Protein AF-A0A9X8DPA2-F1 (afdb_monomer_lite)

Sequence (455 aa):
SPHRSITRNRVPGTKKSKKRITLALTTNATGTDMIDPLFIGTAAKPRCFSGATGADLGFDYQSSKKAWMNGVIFNKYLTALDEKMVEQDRKILMLVDNAPPHQLLDGTSLANINLHMLPPNTTAYLQPQDAGIIASFKAKVKQRQLQNALEQINSVMNGRQDRLYETPAVQDHKARAVPEAADAAGKVLPPQPTSLIAYVLINYRWVFVCFFLLPLSFVYDILYYLRNRVIFYANSAPNKHAERVRAVQEQVGIPSCLPLLRTDFVAVQLTCHALSLQVLKWNKDGRKTPMCTARPGWQNISYRRGLYKKTLSNIKINMMDVLKVDTTAKSVWVEPLVTMGQLSATLSPLGWCLAIVPELDDLTVGTFVYIHHIPVSSLCSSLGGLVMGTGIETSSHRYGLFQHICTSYELVLADGSTVICSKDVHADLFYSIPWSYGTLGFLTAVEIQIVPTKP

Structure (mmCIF, N/CA/C/O backbone):
data_AF-A0A9X8DPA2-F1
#
_entry.id   AF-A0A9X8DPA2-F1
#
loop_
_atom_site.group_PDB
_atom_site.id
_atom_site.type_symbol
_atom_site.label_atom_id
_atom_site.label_alt_id
_a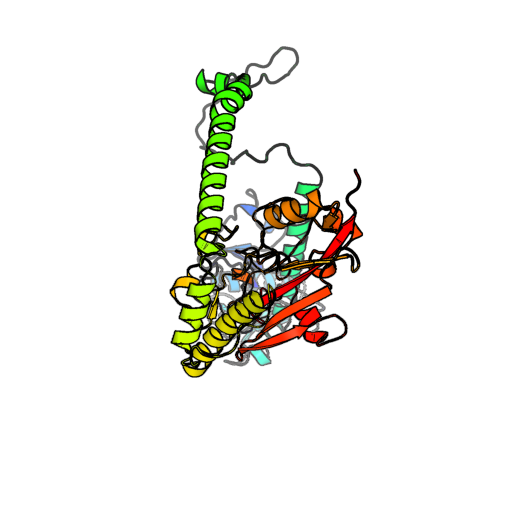tom_site.label_comp_id
_atom_site.label_asym_id
_atom_site.label_entity_id
_atom_site.label_seq_id
_atom_site.pdbx_PDB_ins_code
_atom_site.Cartn_x
_atom_site.Cartn_y
_atom_site.Cartn_z
_atom_site.occupancy
_atom_site.B_iso_or_equiv
_atom_site.auth_seq_id
_atom_site.auth_comp_id
_atom_site.auth_asym_id
_atom_site.auth_atom_id
_atom_site.pdbx_PDB_model_num
ATOM 1 N N . SER A 1 1 ? 7.702 -0.336 -15.552 1.00 32.22 1 SER A N 1
ATOM 2 C CA . SER A 1 1 ? 6.984 -0.022 -14.298 1.00 32.22 1 SER A CA 1
ATOM 3 C C . SER A 1 1 ? 5.512 0.218 -14.594 1.00 32.22 1 SER A C 1
ATOM 5 O O . SER A 1 1 ? 5.235 1.008 -15.500 1.00 32.22 1 SER A O 1
ATOM 7 N N . PRO A 1 2 ? 4.558 -0.455 -13.924 1.00 31.45 2 PRO A N 1
ATOM 8 C CA . PRO A 1 2 ? 3.141 -0.197 -14.152 1.00 31.45 2 PRO A CA 1
ATOM 9 C C . PRO A 1 2 ? 2.796 1.211 -13.647 1.00 31.45 2 PRO A C 1
ATOM 11 O O . PRO A 1 2 ? 3.227 1.597 -12.569 1.00 31.45 2 PRO A O 1
ATOM 14 N N . HIS A 1 3 ? 2.045 1.981 -14.437 1.00 37.31 3 HIS A N 1
ATOM 15 C CA . HIS A 1 3 ? 1.517 3.299 -14.037 1.00 37.31 3 HIS A CA 1
ATOM 16 C C . HIS A 1 3 ? 0.010 3.272 -13.740 1.00 37.31 3 HIS A C 1
ATOM 18 O O . HIS A 1 3 ? -0.566 4.297 -13.394 1.00 37.31 3 HIS A O 1
ATOM 24 N N . ARG A 1 4 ? -0.632 2.117 -13.938 1.00 32.53 4 ARG A N 1
ATOM 25 C CA . ARG A 1 4 ? -2.037 1.905 -13.608 1.00 32.53 4 ARG A CA 1
ATOM 26 C C . ARG A 1 4 ? -2.089 1.040 -12.361 1.00 32.53 4 ARG A C 1
ATOM 28 O O . ARG A 1 4 ? -1.692 -0.123 -12.419 1.00 32.53 4 ARG A O 1
ATOM 35 N N . SER A 1 5 ? -2.535 1.639 -11.262 1.00 39.12 5 SER A N 1
ATOM 36 C CA . SER A 1 5 ? -3.363 0.911 -10.303 1.00 39.12 5 SER A CA 1
ATOM 37 C C . SER A 1 5 ? -4.766 0.743 -10.911 1.00 39.12 5 SER A C 1
ATOM 39 O O . SER A 1 5 ? -5.014 1.181 -12.034 1.00 39.12 5 SER A O 1
ATOM 41 N N . ILE A 1 6 ? -5.694 0.151 -10.166 1.00 37.75 6 ILE A N 1
ATOM 42 C CA . ILE A 1 6 ? -7.108 -0.058 -10.533 1.00 37.75 6 ILE A CA 1
ATOM 43 C C . ILE A 1 6 ? -7.884 1.257 -10.837 1.00 37.75 6 ILE A C 1
ATOM 45 O O . ILE A 1 6 ? -9.048 1.226 -11.215 1.00 37.75 6 ILE A O 1
ATOM 49 N N . THR A 1 7 ? -7.262 2.439 -10.751 1.00 39.50 7 THR A N 1
ATOM 50 C CA . THR A 1 7 ? -7.943 3.734 -10.942 1.00 39.50 7 THR A CA 1
ATOM 51 C C . THR A 1 7 ? -7.814 4.311 -12.362 1.00 39.50 7 THR A C 1
ATOM 53 O O . THR A 1 7 ? -6.789 4.165 -13.031 1.00 39.50 7 THR A O 1
ATOM 56 N N . ARG A 1 8 ? -8.873 5.002 -12.824 1.00 40.03 8 ARG A N 1
ATOM 57 C CA . ARG A 1 8 ? -9.000 5.594 -14.175 1.00 40.03 8 ARG A CA 1
ATOM 58 C C . ARG A 1 8 ? -8.154 6.866 -14.405 1.00 40.03 8 ARG A C 1
ATOM 60 O O . ARG A 1 8 ? -7.980 7.254 -15.557 1.00 40.03 8 ARG A O 1
ATOM 67 N N . ASN A 1 9 ? -7.573 7.471 -13.359 1.00 41.78 9 ASN A N 1
ATOM 68 C CA . ASN A 1 9 ? -6.868 8.764 -13.428 1.00 41.78 9 ASN A CA 1
ATOM 69 C C . ASN A 1 9 ? -5.355 8.666 -13.146 1.00 41.78 9 ASN A C 1
ATOM 71 O O . ASN A 1 9 ? -4.882 7.788 -12.428 1.00 41.78 9 ASN A O 1
ATOM 75 N N . ARG A 1 10 ? -4.578 9.596 -13.721 1.00 41.72 10 ARG A N 1
ATOM 76 C CA . ARG A 1 10 ? -3.102 9.609 -13.700 1.00 41.72 10 ARG A CA 1
ATOM 77 C C . ARG A 1 10 ? -2.562 10.370 -12.477 1.00 41.72 10 ARG A C 1
ATOM 79 O O . ARG A 1 10 ? -3.019 11.469 -12.194 1.00 41.72 10 ARG A O 1
ATOM 86 N N . VAL A 1 11 ? -1.555 9.821 -11.788 1.00 46.19 11 VAL A N 1
ATOM 87 C CA . VAL A 1 11 ? -0.912 10.458 -10.617 1.00 46.19 11 VAL A CA 1
ATOM 88 C C . VAL A 1 11 ? -0.055 11.666 -11.045 1.00 46.19 11 VAL A C 1
ATOM 90 O O . VAL A 1 11 ? 0.838 11.486 -11.882 1.00 46.19 11 VAL A O 1
ATOM 93 N N . PRO A 1 12 ? -0.256 12.875 -10.484 1.00 44.00 12 PRO A N 1
ATOM 94 C CA . PRO A 1 12 ? 0.579 14.042 -10.783 1.00 44.00 12 PRO A CA 1
ATOM 95 C C . PRO A 1 12 ? 2.037 13.856 -10.325 1.00 44.00 12 PRO A C 1
ATOM 97 O O . PRO A 1 12 ? 2.310 13.200 -9.324 1.00 44.00 12 PRO A O 1
ATOM 100 N N . GLY A 1 13 ? 2.998 14.438 -11.051 1.00 50.62 13 GLY A N 1
ATOM 101 C CA . GLY A 1 13 ? 4.404 14.537 -10.619 1.00 50.62 13 GLY A CA 1
ATOM 102 C C . GLY A 1 13 ? 5.317 13.333 -10.906 1.00 50.62 13 GLY A C 1
ATOM 103 O O . GLY A 1 13 ? 6.535 13.469 -10.825 1.00 50.62 13 GLY A O 1
ATOM 104 N N . THR A 1 14 ? 4.793 12.179 -11.330 1.00 46.41 14 THR A N 1
ATOM 105 C CA . THR A 1 14 ? 5.632 11.047 -11.774 1.00 46.41 14 THR A CA 1
ATOM 106 C C . THR A 1 14 ? 5.837 11.075 -13.292 1.00 46.41 14 THR A C 1
ATOM 108 O O . THR A 1 14 ? 4.933 10.798 -14.083 1.00 46.41 14 THR A O 1
ATOM 111 N N . LYS A 1 15 ? 7.053 11.409 -13.749 1.00 47.12 15 LYS A N 1
ATOM 112 C CA . LYS A 1 15 ? 7.403 11.312 -15.176 1.00 47.12 15 LYS A CA 1
ATOM 113 C C . LYS A 1 15 ? 7.586 9.840 -15.548 1.00 47.12 15 LYS A C 1
ATOM 115 O O . LYS A 1 15 ? 8.473 9.164 -15.035 1.00 47.12 15 LYS A O 1
ATOM 120 N N . LYS A 1 16 ? 6.748 9.342 -16.466 1.00 50.16 16 LYS A N 1
ATOM 121 C CA . LYS A 1 16 ? 6.899 8.003 -17.058 1.00 50.16 16 LYS A CA 1
ATOM 122 C C . LYS A 1 16 ? 8.327 7.873 -17.591 1.00 50.16 16 LYS A C 1
ATOM 124 O O . LYS A 1 16 ? 8.786 8.766 -18.306 1.00 50.16 16 LYS A O 1
ATOM 129 N N . SER A 1 17 ? 9.006 6.768 -17.273 1.00 57.16 17 SER A N 1
ATOM 130 C CA . SER A 1 17 ? 10.257 6.429 -17.953 1.00 57.16 17 SER A CA 1
ATOM 131 C C . SER A 1 17 ? 9.999 6.481 -19.458 1.00 57.16 17 SER A C 1
ATOM 133 O O . SER A 1 17 ? 9.129 5.774 -19.968 1.00 57.16 17 SER A O 1
ATOM 135 N N . LYS A 1 18 ? 10.700 7.380 -20.152 1.00 61.41 18 LYS A N 1
ATOM 136 C CA . LYS A 1 18 ? 10.578 7.557 -21.605 1.00 61.41 18 LYS A CA 1
ATOM 137 C C . LYS A 1 18 ? 11.297 6.450 -22.381 1.00 61.41 18 LYS A C 1
ATOM 139 O O . LYS A 1 18 ? 11.211 6.426 -23.605 1.00 61.41 18 LYS A O 1
ATOM 144 N N . LYS A 1 19 ? 11.991 5.543 -21.680 1.00 71.88 19 LYS A N 1
ATOM 145 C CA . LYS A 1 19 ? 12.593 4.354 -22.280 1.00 71.88 19 LYS A CA 1
ATOM 146 C C . LYS A 1 19 ? 11.469 3.477 -22.822 1.00 71.88 19 LYS A C 1
ATOM 148 O O . LYS A 1 19 ? 10.591 3.050 -22.074 1.00 71.88 19 LYS A O 1
ATOM 153 N N . ARG A 1 20 ? 11.489 3.257 -24.129 1.00 80.62 20 ARG A N 1
ATOM 154 C CA . ARG A 1 20 ? 10.515 2.453 -24.862 1.00 80.62 20 ARG A CA 1
ATOM 155 C C . ARG A 1 20 ? 11.250 1.600 -25.881 1.00 80.62 20 ARG A C 1
ATOM 157 O O . ARG A 1 20 ? 12.324 1.983 -26.340 1.00 80.62 20 ARG A O 1
ATOM 164 N N . ILE A 1 21 ? 10.634 0.480 -26.213 1.00 87.69 21 ILE A N 1
ATOM 165 C CA . ILE A 1 21 ? 10.964 -0.341 -27.370 1.00 87.69 21 ILE A CA 1
ATOM 166 C C . ILE A 1 21 ? 9.690 -0.340 -28.211 1.00 87.69 21 ILE A C 1
ATOM 168 O O . ILE A 1 21 ? 8.598 -0.504 -27.659 1.00 87.69 21 ILE A O 1
ATOM 172 N N . THR A 1 22 ? 9.824 -0.065 -29.501 1.00 90.12 22 THR A N 1
ATOM 173 C CA . THR A 1 22 ? 8.715 -0.141 -30.457 1.00 90.12 22 THR A CA 1
ATOM 174 C C . THR A 1 22 ? 8.780 -1.494 -31.145 1.00 90.12 22 THR A C 1
ATOM 176 O O . THR A 1 22 ? 9.872 -1.969 -31.436 1.00 90.12 22 THR A O 1
ATOM 179 N N . LEU A 1 23 ? 7.628 -2.125 -31.350 1.00 90.62 23 LEU A N 1
ATOM 180 C CA . LEU A 1 23 ? 7.509 -3.364 -32.108 1.00 90.62 23 LEU A CA 1
ATOM 181 C C . LEU A 1 23 ? 6.628 -3.086 -33.322 1.00 90.62 23 LEU A C 1
ATOM 183 O O . LEU A 1 23 ? 5.588 -2.446 -33.156 1.00 90.62 23 LEU A O 1
ATOM 187 N N . ALA A 1 24 ? 7.029 -3.569 -34.493 1.00 90.31 24 ALA A N 1
ATOM 188 C CA . ALA A 1 24 ? 6.139 -3.681 -35.642 1.00 90.31 24 ALA A CA 1
ATOM 189 C C . ALA A 1 24 ? 5.622 -5.121 -35.714 1.00 90.31 24 ALA A C 1
ATOM 191 O O . ALA A 1 24 ? 6.411 -6.063 -35.656 1.00 90.31 24 ALA A O 1
ATOM 192 N N . LEU A 1 25 ? 4.299 -5.270 -35.773 1.00 90.38 25 LEU A N 1
ATOM 193 C CA . LEU A 1 25 ? 3.606 -6.551 -35.856 1.00 90.38 25 LEU A CA 1
ATOM 194 C C . LEU A 1 25 ? 2.857 -6.591 -37.183 1.00 90.38 25 LEU A C 1
ATOM 196 O O . LEU A 1 25 ? 2.095 -5.668 -37.471 1.00 90.38 25 LEU A O 1
ATOM 200 N N . THR A 1 26 ? 3.040 -7.665 -37.945 1.00 90.50 26 THR A N 1
ATOM 201 C CA . THR A 1 26 ? 2.379 -7.841 -39.240 1.00 90.50 26 THR A CA 1
ATOM 202 C C . THR A 1 26 ? 1.757 -9.226 -39.287 1.00 90.50 26 THR A C 1
ATOM 204 O O . THR A 1 26 ? 2.429 -10.230 -39.063 1.00 90.50 26 THR A O 1
ATOM 207 N N . THR A 1 27 ? 0.454 -9.275 -39.546 1.00 90.69 27 THR A N 1
ATOM 208 C CA . THR A 1 27 ? -0.325 -10.516 -39.589 1.00 90.69 27 THR A CA 1
ATOM 209 C C . THR A 1 27 ? -1.322 -10.447 -40.733 1.00 90.69 27 THR A C 1
ATOM 211 O O . THR A 1 27 ? -1.790 -9.361 -41.082 1.00 90.69 27 THR A O 1
ATOM 214 N N . ASN A 1 28 ? -1.691 -11.596 -41.292 1.00 90.38 28 ASN A N 1
ATOM 215 C CA . ASN A 1 28 ? -2.778 -11.657 -42.262 1.00 90.38 28 ASN A CA 1
ATOM 216 C C . ASN A 1 28 ? -4.156 -11.472 -41.590 1.00 90.38 28 ASN A C 1
ATOM 218 O O . ASN A 1 28 ? -4.286 -11.508 -40.364 1.00 90.38 28 ASN A O 1
ATOM 222 N N . ALA A 1 29 ? -5.199 -11.274 -42.401 1.00 85.50 29 ALA A N 1
ATOM 223 C CA . ALA A 1 29 ? -6.554 -10.998 -41.914 1.00 85.50 29 ALA A CA 1
ATOM 224 C C . ALA A 1 29 ? -7.160 -12.147 -41.086 1.00 85.50 29 ALA A C 1
ATOM 226 O O . ALA A 1 29 ? -7.949 -11.902 -40.178 1.00 85.50 29 ALA A O 1
ATOM 227 N N . THR A 1 30 ? -6.781 -13.394 -41.377 1.00 84.44 30 THR A N 1
ATOM 228 C CA . THR A 1 30 ? -7.263 -14.587 -40.663 1.00 84.44 30 THR A CA 1
ATOM 229 C C . THR A 1 30 ? -6.431 -14.924 -39.420 1.00 84.44 30 THR A C 1
ATOM 231 O O . THR A 1 30 ? -6.832 -15.784 -38.642 1.00 84.44 30 THR A O 1
ATOM 234 N N . GLY A 1 31 ? -5.278 -14.273 -39.219 1.00 82.88 31 GLY A N 1
ATOM 235 C CA . GLY A 1 31 ? -4.337 -14.554 -38.130 1.00 82.88 31 GLY A CA 1
ATOM 236 C C . GLY A 1 31 ? -3.546 -15.863 -38.272 1.00 82.88 31 GLY A C 1
ATOM 237 O O . GLY A 1 31 ? -2.849 -16.245 -37.336 1.00 82.88 31 GLY A O 1
ATOM 238 N N . THR A 1 32 ? -3.652 -16.559 -39.409 1.00 86.25 32 THR A N 1
ATOM 239 C CA . THR A 1 32 ? -2.957 -17.832 -39.671 1.00 86.25 32 THR A CA 1
ATOM 240 C C . THR A 1 32 ? -1.502 -17.649 -40.084 1.00 86.25 32 THR A C 1
ATOM 242 O O . THR A 1 32 ? -0.702 -18.556 -39.889 1.00 86.25 32 THR A O 1
ATOM 245 N N . ASP A 1 33 ? -1.168 -16.496 -40.662 1.00 87.50 33 ASP A N 1
ATOM 246 C CA . ASP A 1 33 ? 0.182 -16.147 -41.095 1.00 87.50 33 ASP A CA 1
ATOM 247 C C . ASP A 1 33 ? 0.631 -14.891 -40.340 1.00 87.50 33 ASP A C 1
ATOM 249 O O . ASP A 1 33 ? -0.039 -13.849 -40.363 1.00 87.50 33 ASP A O 1
ATOM 253 N N . MET A 1 34 ? 1.738 -15.020 -39.616 1.00 89.50 34 MET A N 1
ATOM 254 C CA . MET A 1 34 ? 2.299 -13.988 -38.753 1.00 89.50 34 MET A CA 1
ATOM 255 C C . MET A 1 34 ? 3.773 -13.828 -39.093 1.00 89.50 34 MET A C 1
ATOM 257 O O . MET A 1 34 ? 4.542 -14.780 -39.007 1.00 89.50 34 MET A O 1
ATOM 261 N N . ILE A 1 35 ? 4.161 -12.608 -39.443 1.00 89.31 35 ILE A N 1
ATOM 262 C CA . ILE A 1 35 ? 5.554 -12.273 -39.724 1.00 89.31 35 ILE A CA 1
ATOM 263 C C . ILE A 1 35 ? 6.252 -11.955 -38.403 1.00 89.31 35 ILE A C 1
ATOM 265 O O . ILE A 1 35 ? 5.665 -11.320 -37.517 1.00 89.31 35 ILE A O 1
ATOM 269 N N . ASP A 1 36 ? 7.514 -12.370 -38.288 1.00 88.88 36 ASP A N 1
ATOM 270 C CA . ASP A 1 36 ? 8.320 -12.118 -37.099 1.00 88.88 36 ASP A CA 1
ATOM 271 C C . ASP A 1 36 ? 8.358 -10.620 -36.738 1.00 88.88 36 ASP A C 1
ATOM 273 O O . ASP A 1 36 ? 8.525 -9.761 -37.615 1.00 88.88 36 ASP A O 1
ATOM 277 N N . PRO A 1 37 ? 8.192 -10.269 -35.448 1.00 90.19 37 PRO A N 1
ATOM 278 C CA . PRO A 1 37 ? 8.179 -8.879 -35.026 1.00 90.19 37 PRO A CA 1
ATOM 279 C C . PRO A 1 37 ? 9.517 -8.176 -35.251 1.00 90.19 37 PRO A C 1
ATOM 281 O O . PRO A 1 37 ? 10.563 -8.643 -34.800 1.00 90.19 37 PRO A O 1
ATOM 284 N N . LEU A 1 38 ? 9.463 -6.966 -35.806 1.00 92.38 38 LEU A 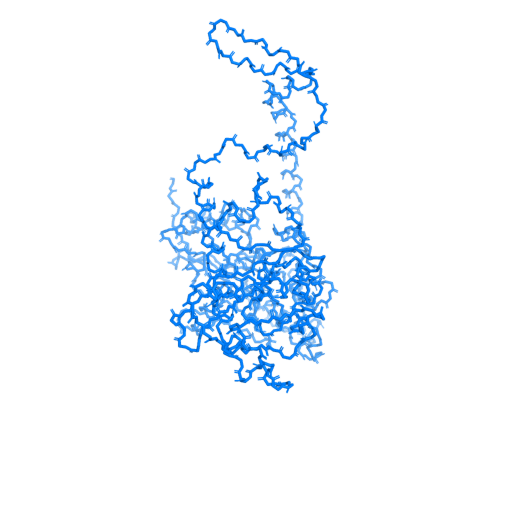N 1
ATOM 285 C CA . LEU A 1 38 ? 10.615 -6.069 -35.840 1.00 92.38 38 LEU A CA 1
ATOM 286 C C . LEU A 1 38 ? 10.699 -5.271 -34.536 1.00 92.38 38 LEU A C 1
ATOM 288 O O . LEU A 1 38 ? 9.778 -4.527 -34.187 1.00 92.38 38 LEU A O 1
ATOM 292 N N . PHE A 1 39 ? 11.838 -5.346 -33.851 1.00 92.69 39 PHE A N 1
ATOM 293 C CA . 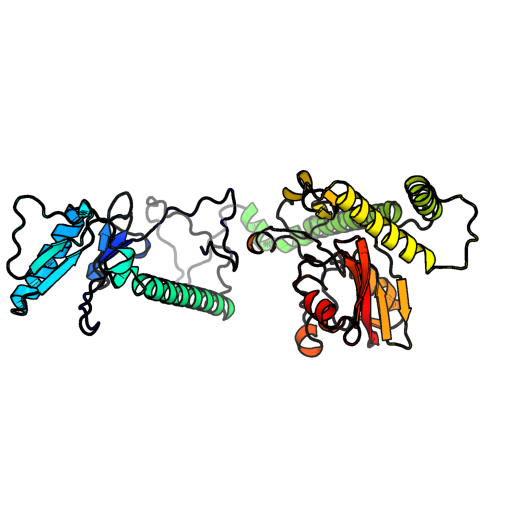PHE A 1 39 ? 12.112 -4.596 -32.628 1.00 92.69 39 PHE A CA 1
ATOM 294 C C . PHE A 1 39 ? 12.903 -3.318 -32.917 1.00 92.69 39 PHE A C 1
ATOM 296 O O . PHE A 1 39 ? 13.915 -3.334 -33.610 1.00 92.69 39 PHE A O 1
ATOM 303 N N . ILE A 1 40 ? 12.489 -2.194 -32.327 1.00 93.31 40 ILE A N 1
ATOM 304 C CA . ILE A 1 40 ? 13.170 -0.903 -32.467 1.00 93.31 40 ILE A CA 1
ATOM 305 C C . ILE A 1 40 ? 13.494 -0.329 -31.093 1.00 93.31 40 ILE A C 1
ATOM 307 O O . ILE A 1 40 ? 12.602 0.063 -30.332 1.00 93.31 40 ILE A O 1
ATOM 311 N N . GLY A 1 41 ? 14.784 -0.233 -30.784 1.00 92.12 41 GLY A N 1
ATOM 312 C CA . GLY A 1 41 ? 15.278 0.362 -29.545 1.00 92.12 41 GLY A CA 1
ATOM 313 C C . GLY A 1 41 ? 16.046 1.667 -29.751 1.00 92.12 41 GLY A C 1
ATOM 314 O O . GLY A 1 41 ? 16.153 2.206 -30.851 1.00 92.12 41 GLY A O 1
ATOM 315 N N . THR A 1 42 ? 16.564 2.218 -28.652 1.00 89.69 42 THR A N 1
ATOM 316 C CA . THR A 1 42 ? 17.344 3.469 -28.678 1.00 89.69 42 THR A CA 1
ATOM 317 C C . THR A 1 42 ? 18.820 3.238 -28.988 1.00 89.69 42 THR A C 1
ATOM 319 O O . THR A 1 42 ? 19.452 4.070 -29.629 1.00 89.69 42 THR A O 1
ATOM 322 N N . ALA A 1 43 ? 19.380 2.126 -28.510 1.00 87.12 43 ALA A N 1
ATOM 323 C CA . ALA A 1 43 ? 20.794 1.805 -28.662 1.00 87.12 43 ALA A CA 1
ATOM 324 C C . ALA A 1 43 ? 21.007 0.915 -29.888 1.00 87.12 43 ALA A C 1
ATOM 326 O O . ALA A 1 43 ? 20.286 -0.065 -30.045 1.00 87.12 43 ALA A O 1
ATOM 327 N N . ALA A 1 44 ? 22.015 1.207 -30.710 1.00 85.19 44 ALA A N 1
ATOM 328 C CA . ALA A 1 44 ? 22.392 0.334 -31.826 1.00 85.19 44 ALA A CA 1
ATOM 329 C C . ALA A 1 44 ? 22.875 -1.043 -31.344 1.00 85.19 44 ALA A C 1
ATOM 331 O O . ALA A 1 44 ? 22.510 -2.057 -31.924 1.00 85.19 44 ALA A O 1
ATOM 332 N N . LYS A 1 45 ? 23.628 -1.076 -30.236 1.00 86.00 45 LYS A N 1
ATOM 333 C CA . LYS A 1 45 ? 24.078 -2.301 -29.561 1.00 86.00 45 LYS A CA 1
ATOM 334 C C . LYS A 1 45 ? 23.625 -2.280 -28.096 1.00 86.00 45 LYS A C 1
ATOM 336 O O . LYS A 1 45 ? 24.275 -1.645 -27.262 1.00 86.00 45 LYS A O 1
ATOM 341 N N . PRO A 1 46 ? 22.464 -2.871 -27.764 1.00 86.25 46 PRO A N 1
ATOM 342 C CA . PRO A 1 46 ? 21.980 -2.945 -26.390 1.00 86.25 46 PRO A CA 1
ATOM 343 C C . PRO A 1 46 ? 22.921 -3.758 -25.497 1.00 86.25 46 PRO A C 1
ATOM 345 O O . PRO A 1 46 ? 23.342 -4.850 -25.858 1.00 86.25 46 PRO A O 1
ATOM 348 N N . ARG A 1 47 ? 23.186 -3.274 -24.277 1.00 83.88 47 ARG A N 1
ATOM 349 C CA . ARG A 1 47 ? 24.017 -4.004 -23.295 1.00 83.88 47 ARG A CA 1
ATOM 350 C C . ARG A 1 47 ? 23.475 -5.396 -22.962 1.00 83.88 47 ARG A C 1
ATOM 352 O O . ARG A 1 47 ? 24.250 -6.285 -22.648 1.00 83.88 47 ARG A O 1
ATOM 359 N N . CYS A 1 48 ? 22.158 -5.586 -23.042 1.00 79.31 48 CYS A N 1
ATOM 360 C CA . CYS A 1 48 ? 21.518 -6.873 -22.779 1.00 79.31 48 CYS A CA 1
ATOM 361 C C . CYS A 1 48 ? 21.778 -7.932 -23.859 1.00 79.31 48 CYS A C 1
ATOM 363 O O . CYS A 1 48 ? 21.358 -9.063 -23.667 1.00 79.31 48 CYS A O 1
ATOM 365 N N . PHE A 1 49 ? 22.427 -7.585 -24.975 1.00 85.25 49 PHE A N 1
ATOM 366 C CA . PHE A 1 49 ? 22.811 -8.562 -25.999 1.00 85.25 49 PHE A CA 1
ATOM 367 C C . PHE A 1 49 ? 24.213 -9.132 -25.757 1.00 85.25 49 PHE A C 1
ATOM 369 O O . PHE A 1 49 ? 24.674 -9.954 -26.535 1.00 85.25 49 PHE A O 1
ATOM 376 N N . SER A 1 50 ? 24.917 -8.690 -24.705 1.00 84.94 50 SER A N 1
ATOM 377 C CA . SER A 1 50 ? 26.247 -9.202 -24.337 1.00 84.94 50 SER A CA 1
ATOM 378 C C . SER A 1 50 ? 27.261 -9.201 -25.495 1.00 84.94 50 SER A C 1
ATOM 380 O O . SER A 1 50 ? 28.134 -10.056 -25.561 1.00 84.94 50 SER A O 1
ATOM 382 N N . GLY A 1 51 ? 27.145 -8.236 -26.415 1.00 82.75 51 GLY A N 1
ATOM 383 C CA . GLY A 1 51 ? 28.014 -8.106 -27.590 1.00 82.75 51 GLY A CA 1
ATOM 384 C C . GLY A 1 51 ? 27.470 -8.718 -28.888 1.00 82.75 51 GLY A C 1
ATOM 385 O O . GLY A 1 51 ? 27.973 -8.355 -29.948 1.00 82.75 51 GLY A O 1
ATOM 386 N N . ALA A 1 52 ? 26.424 -9.549 -28.827 1.00 86.31 52 ALA A N 1
ATOM 387 C CA . ALA A 1 52 ? 25.760 -10.134 -29.995 1.00 86.31 52 ALA A CA 1
ATOM 388 C C . ALA A 1 52 ? 24.845 -9.129 -30.725 1.00 86.31 52 ALA A C 1
ATOM 390 O O . ALA A 1 52 ? 24.408 -8.118 -30.157 1.00 86.31 52 ALA A O 1
ATOM 391 N N . THR A 1 53 ? 24.542 -9.396 -31.995 1.00 86.88 53 THR A N 1
ATOM 392 C CA . THR A 1 53 ? 23.522 -8.670 -32.764 1.00 86.88 53 THR A CA 1
ATOM 393 C C . THR A 1 53 ? 22.139 -9.303 -32.581 1.00 86.88 53 THR A C 1
ATOM 395 O O . THR A 1 53 ? 22.014 -10.421 -32.092 1.00 86.88 53 THR A O 1
ATOM 398 N N . GLY A 1 54 ? 21.072 -8.584 -32.953 1.00 84.81 54 GLY A N 1
ATOM 399 C CA . GLY A 1 54 ? 19.716 -9.153 -32.912 1.00 84.81 54 GLY A CA 1
ATOM 400 C C . GLY A 1 54 ? 19.584 -10.396 -33.798 1.00 84.81 54 GLY A C 1
ATOM 401 O O . GLY A 1 54 ? 18.994 -11.383 -33.371 1.00 84.81 54 GLY A O 1
ATOM 402 N N . ALA A 1 55 ? 20.217 -10.377 -34.976 1.00 85.62 55 ALA A N 1
ATOM 403 C CA . ALA A 1 55 ? 20.229 -11.507 -35.901 1.00 85.62 55 ALA A CA 1
ATOM 404 C C . ALA A 1 55 ? 20.897 -12.748 -35.284 1.00 85.62 55 ALA A C 1
ATOM 406 O O . ALA A 1 55 ? 20.346 -13.839 -35.390 1.00 85.62 55 ALA A O 1
ATOM 407 N N . ASP A 1 56 ? 22.006 -12.576 -34.553 1.00 87.62 56 ASP A N 1
ATOM 408 C CA . ASP A 1 56 ? 22.678 -13.679 -33.839 1.00 87.62 56 ASP A CA 1
ATOM 409 C C . ASP A 1 56 ? 21.789 -14.293 -32.746 1.00 87.62 56 ASP A C 1
ATOM 411 O O . ASP A 1 56 ? 21.913 -15.467 -32.407 1.00 87.62 56 ASP A O 1
ATOM 415 N N . LEU A 1 57 ? 20.882 -13.490 -32.184 1.00 86.75 57 LEU A N 1
ATOM 416 C CA . LEU A 1 57 ? 19.896 -13.914 -31.191 1.00 86.75 57 LEU A CA 1
ATOM 417 C C . LEU A 1 57 ? 18.577 -14.393 -31.825 1.00 86.75 57 LEU A C 1
ATOM 419 O O . LEU A 1 57 ? 17.644 -14.733 -31.095 1.00 86.75 57 LEU A O 1
ATOM 423 N N . GLY A 1 58 ? 18.490 -14.414 -33.158 1.00 87.69 58 GLY A N 1
ATOM 424 C CA . GLY A 1 58 ? 17.339 -14.904 -33.912 1.00 87.69 58 GLY A CA 1
ATOM 425 C C . GLY A 1 58 ? 16.159 -13.934 -34.010 1.00 87.69 58 GLY A C 1
ATOM 426 O O . GLY A 1 58 ? 15.031 -14.389 -34.169 1.00 87.69 58 GLY A O 1
ATOM 427 N N . PHE A 1 59 ? 16.366 -12.616 -33.887 1.00 87.88 59 PHE A N 1
ATOM 428 C CA . PHE A 1 59 ? 15.286 -11.636 -34.067 1.00 87.88 59 PHE A CA 1
ATOM 429 C C . PHE A 1 59 ? 15.721 -10.339 -34.758 1.00 87.88 59 PHE A C 1
ATOM 431 O O . PHE A 1 59 ? 16.833 -9.833 -34.586 1.00 87.88 59 PHE A O 1
ATOM 438 N N . ASP A 1 60 ? 14.788 -9.722 -35.480 1.00 89.81 60 ASP A N 1
ATOM 439 C CA . ASP A 1 60 ? 15.052 -8.482 -36.202 1.00 89.81 60 ASP A CA 1
ATOM 440 C C . ASP A 1 60 ? 15.087 -7.275 -35.260 1.00 89.81 60 ASP A C 1
ATOM 442 O O . ASP A 1 60 ? 14.101 -6.922 -34.607 1.00 89.81 60 ASP A O 1
ATOM 446 N N . TYR A 1 61 ? 16.238 -6.600 -35.204 1.00 92.88 61 TYR A N 1
ATOM 447 C CA . TYR A 1 61 ? 16.446 -5.424 -34.362 1.00 92.88 61 TYR A CA 1
ATOM 448 C C . TYR A 1 61 ? 16.995 -4.233 -35.152 1.00 92.88 61 TYR A C 1
ATOM 450 O O . TYR A 1 61 ? 18.013 -4.323 -35.837 1.00 92.88 61 TYR A O 1
ATOM 458 N N . GLN A 1 62 ? 16.352 -3.078 -34.993 1.00 92.44 62 GLN A N 1
ATOM 459 C CA . GLN A 1 62 ? 16.795 -1.785 -35.510 1.00 92.44 62 GLN A CA 1
ATOM 460 C C . GLN A 1 62 ? 16.901 -0.759 -34.377 1.00 92.44 62 GLN A C 1
ATOM 462 O O . GLN A 1 62 ? 16.363 -0.929 -33.280 1.00 92.44 62 GLN A O 1
ATOM 467 N N . SER A 1 63 ? 17.595 0.352 -34.630 1.00 91.50 63 SER A N 1
ATOM 468 C CA . SER A 1 63 ? 17.744 1.412 -33.629 1.00 91.50 63 SER A CA 1
ATOM 469 C C . SER A 1 63 ? 17.437 2.797 -34.179 1.00 91.50 63 SER A C 1
ATOM 471 O O . SER A 1 63 ? 17.745 3.121 -35.323 1.00 91.50 63 SER A O 1
ATOM 473 N N . SER A 1 64 ? 16.828 3.639 -33.346 1.00 92.44 64 SER A N 1
ATOM 474 C CA . SER A 1 64 ? 16.625 5.057 -33.641 1.00 92.44 64 SER A CA 1
ATOM 475 C C . SER A 1 64 ? 16.710 5.890 -32.363 1.00 92.44 64 SER A C 1
ATOM 477 O O . SER A 1 64 ? 16.359 5.423 -31.280 1.00 92.44 64 SER A O 1
ATOM 479 N N . LYS A 1 65 ? 17.130 7.162 -32.456 1.00 86.69 65 LYS A N 1
ATOM 480 C CA . LYS A 1 65 ? 17.354 8.036 -31.277 1.00 86.69 65 LYS A CA 1
ATOM 481 C C . LYS A 1 65 ? 16.156 8.105 -30.319 1.00 86.69 65 LYS A C 1
ATOM 483 O O . LYS A 1 65 ? 16.321 8.286 -29.118 1.00 86.69 65 LYS A O 1
ATOM 488 N N . LYS A 1 66 ? 14.937 7.981 -30.851 1.00 84.69 66 LYS A N 1
ATOM 489 C CA . LYS A 1 66 ? 13.683 8.019 -30.087 1.00 84.69 66 LYS A CA 1
ATOM 490 C C . LYS A 1 66 ? 13.038 6.637 -29.919 1.00 84.69 66 LYS A C 1
ATOM 492 O O . LYS A 1 66 ? 11.943 6.588 -29.360 1.00 84.69 66 LYS A O 1
ATOM 497 N N . ALA A 1 67 ? 13.670 5.552 -30.373 1.00 87.62 67 ALA A N 1
ATOM 498 C CA . ALA A 1 67 ? 13.075 4.215 -30.472 1.00 87.62 67 ALA A CA 1
ATOM 499 C C . ALA A 1 67 ? 11.704 4.243 -31.174 1.00 87.62 67 ALA A C 1
ATOM 501 O O . ALA A 1 67 ? 10.728 3.685 -30.686 1.00 87.62 67 ALA A O 1
ATOM 502 N N . TRP A 1 68 ? 11.613 5.007 -32.261 1.00 88.44 68 TRP A N 1
ATOM 503 C CA . TRP A 1 68 ? 10.447 5.136 -33.134 1.00 88.44 68 TRP A CA 1
ATOM 504 C C . TRP A 1 68 ? 10.728 4.538 -34.504 1.00 88.44 68 TRP A C 1
ATOM 506 O O . TRP A 1 68 ? 11.881 4.537 -34.942 1.00 88.44 68 TRP A O 1
ATOM 516 N N . MET A 1 69 ? 9.664 4.090 -35.169 1.00 88.62 69 MET A N 1
ATOM 517 C CA . MET A 1 69 ? 9.693 3.805 -36.597 1.00 88.62 69 MET A CA 1
ATOM 518 C C . MET A 1 69 ? 9.909 5.107 -37.379 1.00 88.62 69 MET A C 1
ATOM 520 O O . MET A 1 69 ? 9.398 6.165 -37.007 1.00 88.62 69 MET A O 1
ATOM 524 N N . ASN A 1 70 ? 10.716 5.031 -38.430 1.00 90.88 70 ASN A N 1
ATOM 525 C CA . ASN A 1 70 ? 10.961 6.104 -39.388 1.00 90.88 70 ASN A CA 1
ATOM 526 C C . ASN A 1 70 ? 10.893 5.519 -40.810 1.00 90.88 70 ASN A C 1
ATOM 528 O O . ASN A 1 70 ? 10.910 4.297 -40.960 1.00 90.88 70 ASN A O 1
ATOM 532 N N . GLY A 1 71 ? 10.849 6.384 -41.829 1.00 89.19 71 GLY A N 1
ATOM 533 C CA . GLY A 1 71 ? 10.760 5.950 -43.229 1.00 89.19 71 GLY A CA 1
ATOM 534 C C . GLY A 1 71 ? 11.873 4.983 -43.631 1.00 89.19 71 GLY A C 1
ATOM 535 O O . GLY A 1 71 ? 11.604 3.965 -44.252 1.00 89.19 71 GLY A O 1
ATOM 536 N N . VAL A 1 72 ? 13.111 5.224 -43.190 1.00 90.44 72 VAL A N 1
ATOM 537 C CA . VAL A 1 72 ? 14.262 4.365 -43.522 1.00 90.44 72 VAL A CA 1
ATOM 538 C C . VAL A 1 72 ? 14.108 2.947 -42.959 1.00 90.44 72 VAL A C 1
ATOM 540 O O . VAL A 1 72 ? 14.314 1.971 -43.673 1.00 90.44 72 VAL A O 1
ATOM 543 N N . ILE A 1 73 ? 13.724 2.816 -41.686 1.00 92.06 73 ILE A N 1
ATOM 544 C CA . ILE A 1 73 ? 13.509 1.517 -41.032 1.00 92.06 73 ILE A CA 1
ATOM 545 C C . ILE A 1 73 ? 12.316 0.796 -41.663 1.00 92.06 73 ILE A C 1
ATOM 547 O O . ILE A 1 73 ? 12.382 -0.412 -41.866 1.00 92.06 73 ILE A O 1
ATOM 551 N N . PHE A 1 74 ? 11.246 1.529 -41.976 1.00 92.12 74 PHE A N 1
ATOM 552 C CA . PHE A 1 74 ? 10.050 0.963 -42.588 1.00 92.12 74 PHE A CA 1
ATOM 553 C C . PHE A 1 74 ? 10.313 0.444 -44.006 1.00 92.12 74 PHE A C 1
ATOM 555 O O . PHE A 1 74 ? 9.970 -0.693 -44.300 1.00 92.12 74 PHE A O 1
ATOM 562 N N . ASN A 1 75 ? 10.997 1.216 -44.854 1.00 91.56 75 ASN A N 1
ATOM 563 C CA . ASN A 1 75 ? 11.341 0.778 -46.210 1.00 91.56 75 ASN A CA 1
ATOM 564 C C . ASN A 1 75 ? 12.303 -0.417 -46.180 1.00 91.56 75 ASN A C 1
ATOM 566 O O . ASN A 1 75 ? 12.086 -1.383 -46.895 1.00 91.56 75 ASN A O 1
ATOM 570 N N . LYS A 1 76 ? 13.291 -0.425 -45.273 1.00 91.31 76 LYS A N 1
ATOM 571 C CA . LYS A 1 76 ? 14.162 -1.595 -45.077 1.00 91.31 76 LYS A CA 1
ATOM 572 C C . LYS A 1 76 ? 13.378 -2.850 -44.673 1.00 91.31 76 LYS A C 1
ATOM 574 O O . LYS A 1 76 ? 13.691 -3.941 -45.137 1.00 91.31 76 LYS A O 1
ATOM 579 N N . TYR A 1 77 ? 12.382 -2.696 -43.802 1.00 92.06 77 TYR A N 1
ATOM 580 C CA . TYR A 1 77 ? 11.484 -3.784 -43.421 1.00 92.06 77 TYR A CA 1
ATOM 581 C C . TYR A 1 77 ? 10.633 -4.265 -44.605 1.00 92.06 77 TYR A C 1
ATOM 583 O O . TYR A 1 77 ? 10.515 -5.468 -44.810 1.00 92.06 77 TYR A O 1
ATOM 591 N N . LEU A 1 78 ? 10.090 -3.340 -45.404 1.00 91.56 78 LEU A N 1
ATOM 592 C CA . LEU A 1 78 ? 9.304 -3.665 -46.595 1.00 91.56 78 LEU A CA 1
ATOM 593 C C . LEU A 1 78 ? 10.119 -4.402 -47.655 1.00 91.56 78 LEU A C 1
ATOM 595 O O . LEU A 1 78 ? 9.633 -5.398 -48.167 1.00 91.56 78 LEU A O 1
ATOM 599 N N . THR A 1 79 ? 11.343 -3.965 -47.960 1.00 91.56 79 THR A N 1
ATOM 600 C CA . THR A 1 79 ? 12.202 -4.639 -48.947 1.00 91.56 79 THR A CA 1
ATOM 601 C C . THR A 1 79 ? 12.530 -6.066 -48.515 1.00 91.56 79 THR A C 1
ATOM 603 O O . THR A 1 79 ? 12.351 -6.991 -49.297 1.00 91.56 79 THR A O 1
ATOM 606 N N . ALA A 1 80 ? 12.909 -6.270 -47.248 1.00 90.56 80 ALA A N 1
ATOM 607 C CA . ALA A 1 80 ? 13.175 -7.611 -46.723 1.00 90.56 80 ALA A CA 1
ATOM 608 C C . ALA A 1 80 ? 11.922 -8.506 -46.727 1.00 90.56 80 ALA A C 1
ATOM 610 O O . ALA A 1 80 ? 12.019 -9.725 -46.864 1.00 90.56 80 ALA A O 1
ATOM 611 N N . LEU A 1 81 ? 10.734 -7.918 -46.554 1.00 91.56 81 LEU A N 1
ATOM 612 C CA . LEU A 1 81 ? 9.479 -8.651 -46.662 1.00 91.56 81 LEU A CA 1
ATOM 613 C C . LEU A 1 81 ? 9.137 -8.974 -48.122 1.00 91.56 81 LEU A C 1
ATOM 615 O O . LEU A 1 81 ? 8.688 -10.081 -48.392 1.00 91.56 81 LEU A O 1
ATOM 619 N N . ASP A 1 82 ? 9.355 -8.042 -49.049 1.00 93.00 82 ASP A N 1
ATOM 620 C CA . ASP A 1 82 ? 9.095 -8.230 -50.480 1.00 93.00 82 ASP A CA 1
ATOM 621 C C . ASP A 1 82 ? 9.989 -9.334 -51.048 1.00 93.00 82 ASP A C 1
ATOM 623 O O . ASP A 1 82 ? 9.478 -10.231 -51.704 1.00 93.00 82 ASP A O 1
ATOM 627 N N . GLU A 1 83 ? 11.274 -9.364 -50.682 1.00 92.19 83 GLU A N 1
ATOM 628 C CA . GLU A 1 83 ? 12.203 -10.449 -51.031 1.00 92.19 83 GLU A CA 1
ATOM 629 C C . GLU A 1 83 ? 11.678 -11.822 -50.580 1.00 92.19 83 GLU A C 1
ATOM 631 O O . GLU A 1 83 ? 11.637 -12.760 -51.376 1.00 92.19 83 GLU A O 1
ATOM 636 N N . LYS A 1 84 ? 11.178 -11.930 -49.339 1.00 91.00 84 LYS A N 1
ATOM 637 C CA . LYS A 1 84 ? 10.548 -13.166 -48.835 1.00 91.00 84 LYS A CA 1
ATOM 638 C C . LYS A 1 84 ? 9.279 -13.530 -49.608 1.00 91.00 84 LYS A C 1
ATOM 640 O O . LYS A 1 84 ? 9.008 -14.706 -49.833 1.00 91.00 84 LYS A O 1
ATOM 645 N N . MET A 1 85 ? 8.477 -12.540 -49.996 1.00 93.00 85 MET A N 1
ATOM 646 C CA . MET A 1 85 ? 7.242 -12.759 -50.755 1.00 93.00 85 MET A CA 1
ATOM 647 C C . MET A 1 85 ? 7.523 -13.138 -52.213 1.00 93.00 85 MET A C 1
ATOM 649 O O . MET A 1 85 ? 6.760 -13.903 -52.797 1.00 93.00 85 MET A O 1
ATOM 653 N N . VAL A 1 86 ? 8.624 -12.655 -52.790 1.00 93.88 86 VAL A N 1
ATOM 654 C CA . VAL A 1 86 ? 9.124 -13.067 -54.107 1.00 93.88 86 VAL A CA 1
ATOM 655 C C . VAL A 1 86 ? 9.635 -14.504 -54.060 1.00 93.88 86 VAL A C 1
ATOM 657 O O . VAL A 1 86 ? 9.248 -15.302 -54.907 1.00 93.88 86 VAL A O 1
ATOM 660 N N . GLU A 1 87 ? 10.428 -14.866 -53.048 1.00 92.94 87 GLU A N 1
ATOM 661 C CA . GLU A 1 87 ? 10.921 -16.239 -52.866 1.00 92.94 87 GLU A CA 1
ATOM 662 C C . GLU A 1 87 ? 9.775 -17.251 -52.701 1.00 92.94 87 GLU A C 1
ATOM 664 O O . GLU A 1 87 ? 9.847 -18.373 -53.197 1.00 92.94 87 GLU A O 1
ATOM 669 N N . GLN A 1 88 ? 8.688 -16.840 -52.045 1.00 91.00 88 GLN A N 1
ATOM 670 C CA . GLN A 1 88 ? 7.494 -17.666 -51.863 1.00 91.00 88 GLN A CA 1
ATOM 671 C C . GLN A 1 88 ? 6.516 -17.622 -53.050 1.00 91.00 88 GLN A C 1
ATOM 673 O O . GLN A 1 88 ? 5.496 -18.304 -52.992 1.00 91.00 88 GLN A O 1
ATOM 678 N N . ASP A 1 89 ? 6.780 -16.811 -54.082 1.00 93.00 89 ASP A N 1
ATOM 679 C CA . ASP A 1 89 ? 5.854 -16.501 -55.184 1.00 93.00 89 ASP A CA 1
ATOM 680 C C . ASP A 1 89 ? 4.448 -16.081 -54.701 1.00 93.00 89 ASP A C 1
ATOM 682 O O . ASP A 1 89 ? 3.400 -16.512 -55.186 1.00 93.00 89 ASP A O 1
ATOM 686 N N . ARG A 1 90 ? 4.409 -15.233 -53.668 1.00 91.62 90 ARG A N 1
ATOM 687 C CA . ARG A 1 90 ? 3.175 -14.747 -53.038 1.00 91.62 90 ARG A CA 1
ATOM 688 C C . ARG A 1 90 ? 3.019 -13.258 -53.262 1.00 91.62 90 ARG A C 1
ATOM 690 O O . ARG A 1 90 ? 3.916 -12.485 -52.952 1.00 91.62 90 ARG A O 1
ATOM 697 N N . LYS A 1 91 ? 1.839 -12.838 -53.720 1.00 92.94 91 LYS A N 1
ATOM 698 C CA . LYS A 1 91 ? 1.463 -11.420 -53.804 1.00 92.94 91 LYS A CA 1
ATOM 699 C C . LYS A 1 91 ? 0.571 -11.046 -52.637 1.00 92.94 91 LYS A C 1
ATOM 701 O O . LYS A 1 91 ? -0.416 -11.732 -52.370 1.00 92.94 91 LYS A O 1
ATOM 706 N N . ILE A 1 92 ? 0.901 -9.955 -51.956 1.00 92.44 92 ILE A N 1
ATOM 707 C CA . ILE A 1 92 ? 0.167 -9.514 -50.770 1.00 92.44 92 ILE A CA 1
ATOM 708 C C . ILE A 1 92 ? -0.232 -8.043 -50.867 1.00 92.44 92 ILE A C 1
ATOM 710 O O . ILE A 1 92 ? 0.490 -7.208 -51.408 1.00 92.44 92 ILE A O 1
ATOM 714 N N . LEU A 1 93 ? -1.397 -7.728 -50.302 1.00 92.44 93 LEU A N 1
ATOM 715 C CA . LEU A 1 93 ? -1.835 -6.360 -50.044 1.00 92.44 93 LEU A CA 1
ATOM 716 C C . LEU A 1 93 ? -1.529 -6.028 -48.582 1.00 92.44 93 LEU A C 1
ATOM 718 O O . LEU A 1 93 ? -2.085 -6.649 -47.675 1.00 92.44 93 LEU A O 1
ATOM 722 N N . MET A 1 94 ? -0.661 -5.048 -48.350 1.00 90.62 94 MET A N 1
ATOM 723 C CA . MET A 1 94 ? -0.298 -4.595 -47.014 1.00 90.62 94 MET A CA 1
ATOM 724 C C . MET A 1 94 ? -1.062 -3.319 -46.663 1.00 90.62 94 MET A C 1
ATOM 726 O O . MET A 1 94 ? -0.874 -2.276 -47.288 1.00 90.62 94 MET A O 1
ATOM 730 N N . LEU A 1 95 ? -1.912 -3.405 -45.640 1.00 90.00 95 LEU A N 1
ATOM 731 C CA . LEU A 1 95 ? -2.658 -2.266 -45.111 1.00 90.00 95 LEU A CA 1
ATOM 732 C C . LEU A 1 95 ? -1.868 -1.607 -43.979 1.00 90.00 95 LEU A C 1
ATOM 734 O O . LEU A 1 95 ? -1.536 -2.265 -42.992 1.00 90.00 95 LEU A O 1
ATOM 738 N N . VAL A 1 96 ? -1.588 -0.310 -44.103 1.00 88.94 96 VAL A N 1
ATOM 739 C CA . VAL A 1 96 ? -0.834 0.456 -43.097 1.00 88.94 96 VAL A CA 1
ATOM 740 C C . VAL A 1 96 ? -1.554 1.735 -42.695 1.00 88.94 96 VAL A C 1
ATOM 742 O O . VAL A 1 96 ? -2.361 2.285 -43.444 1.00 88.94 96 VAL A O 1
ATOM 745 N N . ASP A 1 97 ? -1.249 2.231 -41.499 1.00 85.81 97 ASP A N 1
ATOM 746 C CA . ASP A 1 97 ? -1.789 3.506 -41.036 1.00 85.81 97 ASP A CA 1
ATOM 747 C C . ASP A 1 97 ? -1.292 4.664 -41.897 1.00 85.81 97 ASP A C 1
ATOM 749 O O . ASP A 1 97 ? -0.140 4.683 -42.340 1.00 85.81 97 ASP A O 1
ATOM 753 N N . ASN A 1 98 ? -2.142 5.675 -42.058 1.00 85.06 98 ASN A N 1
ATOM 754 C CA . ASN A 1 98 ? -1.767 6.931 -42.687 1.00 85.06 98 ASN A CA 1
ATOM 755 C C . ASN A 1 98 ? -0.833 7.731 -41.764 1.00 85.06 98 ASN A C 1
ATOM 757 O O . ASN A 1 98 ? -1.274 8.541 -40.945 1.00 85.06 98 ASN A O 1
ATOM 761 N N . ALA A 1 99 ? 0.468 7.458 -41.864 1.00 83.75 99 ALA A N 1
ATOM 762 C CA . ALA A 1 99 ? 1.508 8.106 -41.081 1.00 83.75 99 ALA A CA 1
ATOM 763 C C . ALA A 1 99 ? 2.738 8.425 -41.952 1.00 83.75 99 ALA A C 1
ATOM 765 O O . ALA A 1 99 ? 3.109 7.611 -42.799 1.00 83.75 99 ALA A O 1
ATOM 766 N N . PRO A 1 100 ? 3.446 9.547 -41.704 1.00 84.94 100 PRO A N 1
ATOM 767 C CA . PRO A 1 100 ? 4.626 9.925 -42.489 1.00 84.94 100 PRO A CA 1
ATOM 768 C C . PRO A 1 100 ? 5.725 8.845 -42.588 1.00 84.94 100 PRO A C 1
ATOM 770 O O . PRO A 1 100 ? 6.311 8.699 -43.655 1.00 84.94 100 PRO A O 1
ATOM 773 N N . PRO A 1 101 ? 6.019 8.045 -41.537 1.00 85.50 101 PRO A N 1
ATOM 774 C CA . PRO A 1 101 ? 6.997 6.959 -41.633 1.00 85.50 101 PRO A CA 1
ATOM 775 C C . PRO A 1 101 ? 6.634 5.828 -42.600 1.00 85.50 101 PRO A C 1
ATOM 777 O O . PRO A 1 101 ? 7.518 5.042 -42.917 1.00 85.50 101 PRO A O 1
ATOM 780 N N . HIS A 1 102 ? 5.372 5.711 -43.021 1.00 84.19 102 HIS A N 1
ATOM 781 C CA . HIS A 1 102 ? 4.906 4.630 -43.894 1.00 84.19 102 HIS A CA 1
ATOM 782 C C . HIS A 1 102 ? 4.947 4.994 -45.384 1.00 84.19 102 HIS A C 1
ATOM 784 O O . HIS A 1 102 ? 4.460 4.239 -46.220 1.00 84.19 102 HIS A O 1
ATOM 790 N N . GLN A 1 103 ? 5.507 6.154 -45.727 1.00 85.69 103 GLN A N 1
ATOM 791 C CA . GLN A 1 103 ? 5.718 6.548 -47.114 1.00 85.69 103 GLN A CA 1
ATOM 792 C C . GLN A 1 103 ? 6.906 5.787 -47.712 1.00 85.69 103 GLN A C 1
ATOM 794 O O . GLN A 1 103 ? 7.933 5.580 -47.053 1.00 85.69 103 GLN A O 1
ATOM 799 N N . LEU A 1 104 ? 6.754 5.378 -48.970 1.00 84.06 104 LEU A N 1
ATOM 800 C CA . LEU A 1 104 ? 7.855 4.823 -49.746 1.00 84.06 104 LEU A CA 1
ATOM 801 C C . LEU A 1 104 ? 8.870 5.929 -50.037 1.00 84.06 104 LEU A C 1
ATOM 803 O O . LEU A 1 104 ? 8.492 7.066 -50.317 1.00 84.06 104 LEU A O 1
ATOM 807 N N . LEU A 1 105 ? 10.154 5.601 -49.925 1.00 84.25 105 LEU A N 1
ATOM 808 C CA . LEU A 1 105 ? 11.225 6.518 -50.309 1.00 84.25 105 LEU A CA 1
ATOM 809 C C . LEU A 1 105 ? 11.415 6.480 -51.828 1.00 84.25 105 LEU A C 1
ATOM 811 O O . LEU A 1 105 ? 11.299 5.409 -52.431 1.00 84.25 105 LEU A O 1
ATOM 815 N N . ASP A 1 106 ? 11.760 7.625 -52.422 1.00 72.62 106 ASP A N 1
ATOM 816 C CA . ASP A 1 106 ? 12.040 7.743 -53.856 1.00 72.62 106 ASP A CA 1
ATOM 817 C C . ASP A 1 106 ? 13.089 6.700 -54.287 1.00 72.62 106 ASP A C 1
ATOM 819 O O . ASP A 1 106 ? 14.204 6.668 -53.765 1.00 72.62 106 ASP A O 1
ATOM 823 N N . GLY A 1 107 ? 12.705 5.808 -55.209 1.00 70.94 107 GLY A N 1
ATOM 824 C CA . GLY A 1 107 ? 13.535 4.693 -55.689 1.00 70.94 107 GLY A CA 1
ATOM 825 C C . GLY A 1 107 ? 13.231 3.320 -55.074 1.00 70.94 107 GLY A C 1
ATOM 826 O O . GLY A 1 107 ? 13.793 2.324 -55.523 1.00 70.94 107 GLY A O 1
ATOM 827 N N . THR A 1 108 ? 12.322 3.226 -54.098 1.00 76.50 108 THR A N 1
ATOM 828 C CA . THR A 1 108 ? 11.872 1.933 -53.551 1.00 76.50 108 THR A CA 1
ATOM 829 C C . THR A 1 108 ? 10.720 1.395 -54.399 1.00 76.50 108 THR A C 1
ATOM 831 O O . THR A 1 108 ? 9.614 1.930 -54.351 1.00 76.50 108 THR A O 1
ATOM 834 N N . SER A 1 109 ? 10.973 0.338 -55.174 1.00 80.31 109 SER A N 1
ATOM 835 C CA . SER A 1 109 ? 9.935 -0.402 -55.907 1.00 80.31 109 SER A CA 1
ATOM 836 C C . SER A 1 109 ? 9.742 -1.780 -55.276 1.00 80.31 109 SER A C 1
ATOM 838 O O . SER A 1 109 ? 10.718 -2.416 -54.886 1.00 80.31 109 SER A O 1
ATOM 840 N N . LEU A 1 110 ? 8.485 -2.196 -55.120 1.00 87.12 110 LEU A N 1
ATOM 841 C CA . LEU A 1 110 ? 8.094 -3.482 -54.537 1.00 87.12 110 LEU A CA 1
ATOM 842 C C . LEU A 1 110 ? 7.486 -4.339 -55.650 1.00 87.12 110 LEU A C 1
ATOM 844 O O . LEU A 1 110 ? 6.655 -3.839 -56.412 1.00 87.12 110 LEU A O 1
ATOM 848 N N . ALA A 1 111 ? 7.907 -5.597 -55.766 1.00 88.19 111 ALA A N 1
ATOM 849 C CA . ALA A 1 111 ? 7.468 -6.490 -56.837 1.00 88.19 111 ALA A CA 1
ATOM 850 C C . ALA A 1 111 ? 6.171 -7.232 -56.480 1.00 88.19 111 ALA A C 1
ATOM 852 O O . ALA A 1 111 ? 5.257 -7.337 -57.304 1.00 88.19 111 ALA A O 1
ATOM 853 N N . ASN A 1 112 ? 6.078 -7.719 -55.240 1.00 91.44 112 ASN A N 1
ATOM 854 C CA . ASN A 1 112 ? 5.013 -8.614 -54.793 1.00 91.44 112 ASN A CA 1
ATOM 855 C C . ASN A 1 112 ? 4.130 -8.007 -53.692 1.00 91.44 112 ASN A C 1
ATOM 857 O O . ASN A 1 112 ? 3.033 -8.514 -53.434 1.00 91.44 112 ASN A O 1
ATOM 861 N N . ILE A 1 113 ? 4.560 -6.908 -53.068 1.00 92.88 113 ILE A N 1
ATOM 862 C CA . ILE A 1 113 ? 3.787 -6.181 -52.058 1.00 92.88 113 ILE A CA 1
ATOM 863 C C . ILE A 1 113 ? 3.115 -4.949 -52.667 1.00 92.88 113 ILE A C 1
ATOM 865 O O . ILE A 1 113 ? 3.775 -4.015 -53.116 1.00 92.88 113 ILE A O 1
ATOM 869 N N . ASN A 1 114 ? 1.786 -4.894 -52.584 1.00 92.44 114 ASN A N 1
ATOM 870 C CA . ASN A 1 114 ? 1.028 -3.670 -52.825 1.00 92.44 114 ASN A CA 1
ATOM 871 C C . ASN A 1 114 ? 0.736 -2.983 -51.483 1.00 92.44 114 ASN A C 1
ATOM 873 O O . ASN A 1 114 ? 0.103 -3.574 -50.608 1.00 92.44 114 ASN A O 1
ATOM 877 N N . LEU A 1 115 ? 1.218 -1.753 -51.300 1.00 91.06 115 LEU A N 1
ATOM 878 C CA . LEU A 1 115 ? 1.038 -0.991 -50.066 1.00 91.06 115 LEU A CA 1
ATOM 879 C C . LEU A 1 115 ? -0.180 -0.069 -50.183 1.00 91.06 115 LEU A C 1
ATOM 881 O O . LEU A 1 115 ? -0.220 0.807 -51.044 1.00 91.06 115 LEU A O 1
ATOM 885 N N . HIS A 1 116 ? -1.142 -0.210 -49.271 1.00 89.88 116 HIS A N 1
ATOM 886 C CA . HIS A 1 116 ? -2.322 0.649 -49.221 1.00 89.88 116 HIS A CA 1
ATOM 887 C C . HIS A 1 116 ? -2.463 1.315 -47.851 1.00 89.88 116 HIS A C 1
ATOM 889 O O . HIS A 1 116 ? -2.484 0.657 -46.808 1.00 89.88 116 HIS A O 1
ATOM 895 N N . MET A 1 117 ? -2.558 2.644 -47.852 1.00 88.88 117 MET A N 1
ATOM 896 C CA . MET A 1 117 ? -2.753 3.424 -46.634 1.00 88.88 117 MET A CA 1
ATOM 897 C C . MET A 1 117 ? -4.237 3.502 -46.296 1.00 88.88 117 MET A C 1
ATOM 899 O O . MET A 1 117 ? -5.067 3.796 -47.154 1.00 88.88 117 MET A O 1
ATOM 903 N N . LEU A 1 118 ? -4.567 3.279 -45.028 1.00 87.06 118 LEU A N 1
ATOM 904 C CA . LEU A 1 118 ? -5.926 3.474 -44.539 1.00 87.06 118 LEU A CA 1
ATOM 905 C C . LEU A 1 118 ? -6.335 4.957 -44.632 1.00 87.06 118 LEU A C 1
ATOM 907 O O . LEU A 1 118 ? -5.475 5.838 -44.550 1.00 87.06 118 LEU A O 1
ATOM 911 N N . PRO A 1 119 ? -7.637 5.269 -44.760 1.00 84.88 119 PRO A N 1
ATOM 912 C CA . PRO A 1 119 ? -8.113 6.645 -44.710 1.00 84.88 119 PRO A CA 1
ATOM 913 C C . PRO A 1 119 ? -7.666 7.377 -43.428 1.00 84.88 119 PRO A C 1
ATOM 915 O O . PRO A 1 119 ? -7.438 6.762 -42.381 1.00 84.88 119 PRO A O 1
ATOM 918 N N . PRO A 1 120 ? -7.526 8.712 -43.467 1.00 80.38 120 PRO A N 1
ATOM 919 C CA . PRO A 1 120 ? -7.189 9.474 -42.270 1.00 80.38 120 PRO A CA 1
ATOM 920 C C . PRO A 1 120 ? -8.250 9.274 -41.173 1.00 80.38 120 PRO A C 1
ATOM 922 O O . PRO A 1 120 ? -9.445 9.216 -41.448 1.00 80.38 120 PRO A O 1
ATOM 925 N N . ASN A 1 121 ? -7.807 9.214 -39.914 1.00 75.25 121 ASN A N 1
ATOM 926 C CA . ASN A 1 121 ? -8.644 9.077 -38.710 1.00 75.25 121 ASN A CA 1
ATOM 927 C C . ASN A 1 121 ? -9.446 7.766 -38.564 1.00 75.25 121 ASN A C 1
ATOM 929 O O . ASN A 1 121 ? -10.278 7.678 -37.663 1.00 75.25 121 ASN A O 1
ATOM 933 N N . THR A 1 122 ? -9.190 6.728 -39.368 1.00 73.69 122 THR A N 1
ATOM 934 C CA . THR A 1 122 ? -9.924 5.450 -39.263 1.00 73.69 122 THR A CA 1
ATOM 935 C C . THR A 1 122 ? -9.186 4.343 -38.508 1.00 73.69 122 THR A C 1
ATOM 937 O O . THR A 1 122 ? -9.760 3.275 -38.308 1.00 73.69 122 THR A O 1
ATOM 940 N N . THR A 1 123 ? -7.944 4.566 -38.060 1.00 70.75 123 THR A N 1
ATOM 941 C CA . THR A 1 123 ? -7.087 3.544 -37.422 1.00 70.75 123 THR A CA 1
ATOM 942 C C . THR A 1 123 ? -7.772 2.818 -36.260 1.00 70.75 123 THR A C 1
ATOM 944 O O . THR A 1 123 ? -7.780 1.595 -36.221 1.00 70.75 123 THR A O 1
ATOM 947 N N . ALA A 1 124 ? -8.446 3.542 -35.361 1.00 65.38 124 ALA A N 1
ATOM 948 C CA . ALA A 1 124 ? -9.089 2.930 -34.194 1.00 65.38 124 ALA A CA 1
ATOM 949 C C . ALA A 1 124 ? -10.285 2.013 -34.530 1.00 65.38 124 ALA A C 1
ATOM 951 O O . ALA A 1 124 ? -10.686 1.221 -33.681 1.00 65.38 124 ALA A O 1
ATOM 952 N N . TYR A 1 125 ? -10.867 2.137 -35.729 1.00 71.06 125 TYR A N 1
ATOM 953 C CA . TYR A 1 125 ? -12.048 1.377 -36.151 1.00 71.06 125 TYR A CA 1
ATOM 954 C C . TYR A 1 125 ? -11.713 0.305 -37.194 1.00 71.06 125 TYR A C 1
ATOM 956 O O . TYR A 1 125 ? -12.193 -0.819 -37.095 1.00 71.06 125 TYR A O 1
ATOM 964 N N . LEU A 1 126 ? -10.880 0.644 -38.184 1.00 79.56 126 LEU A N 1
ATOM 965 C CA . LEU A 1 126 ? -10.573 -0.231 -39.317 1.00 79.56 126 LEU A CA 1
ATOM 966 C C . LEU A 1 126 ? -9.310 -1.071 -39.127 1.00 79.56 126 LEU A C 1
ATOM 968 O O . LEU A 1 126 ? -9.174 -2.075 -39.817 1.00 79.56 126 LEU A O 1
ATOM 972 N N . GLN A 1 127 ? -8.382 -0.684 -38.244 1.00 82.19 127 GLN A N 1
ATOM 973 C CA . GLN A 1 127 ? -7.119 -1.401 -38.085 1.00 82.19 127 GLN A CA 1
ATOM 974 C C . GLN A 1 127 ? -7.240 -2.463 -36.975 1.00 82.19 127 GLN A C 1
ATOM 976 O O . GLN A 1 127 ? -7.295 -2.118 -35.790 1.00 82.19 127 GLN A O 1
ATOM 981 N N . PRO A 1 128 ? -7.222 -3.772 -37.302 1.00 81.12 128 PRO A N 1
ATOM 982 C CA . PRO A 1 128 ? -7.410 -4.830 -36.302 1.00 81.12 128 PRO A CA 1
ATOM 983 C C . PRO A 1 128 ? -6.303 -4.860 -35.236 1.00 81.12 128 PRO A C 1
ATOM 985 O O . PRO A 1 128 ? -6.524 -5.283 -34.098 1.00 81.12 128 PRO A O 1
ATOM 988 N N . GLN A 1 129 ? -5.105 -4.388 -35.597 1.00 85.62 129 GLN A N 1
ATOM 989 C CA . GLN A 1 129 ? -3.953 -4.323 -34.701 1.00 85.62 129 GLN A CA 1
ATOM 990 C C . GLN A 1 129 ? -4.205 -3.371 -33.522 1.00 85.62 129 GLN A C 1
ATOM 992 O O . GLN A 1 129 ? -4.070 -3.793 -32.365 1.00 85.62 129 GLN A O 1
ATOM 997 N N . ASP A 1 130 ? -4.650 -2.139 -33.791 1.00 80.69 130 ASP A N 1
ATOM 998 C CA . ASP A 1 130 ? -5.022 -1.171 -32.754 1.00 80.69 130 ASP A CA 1
ATOM 999 C C . ASP A 1 130 ? -6.371 -1.475 -32.087 1.00 80.69 130 ASP A C 1
ATOM 1001 O O . ASP A 1 130 ? -6.542 -1.153 -30.907 1.00 80.69 130 ASP A O 1
ATOM 1005 N N . ALA A 1 131 ? -7.294 -2.162 -32.772 1.00 79.00 131 ALA A N 1
ATOM 1006 C CA . ALA A 1 131 ? -8.595 -2.539 -32.210 1.00 79.00 131 ALA A CA 1
ATOM 1007 C C . ALA A 1 131 ? -8.500 -3.536 -31.033 1.00 79.00 131 ALA A C 1
ATOM 1009 O O . ALA A 1 131 ? -9.401 -3.589 -30.195 1.00 79.00 131 ALA A O 1
ATOM 1010 N N . GLY A 1 132 ? -7.408 -4.306 -30.909 1.00 80.88 132 GLY A N 1
ATOM 1011 C CA . GLY A 1 132 ? -7.229 -5.176 -29.739 1.00 80.88 132 GLY A CA 1
ATOM 1012 C C . GLY A 1 132 ? -6.006 -6.091 -29.722 1.00 80.88 132 GLY A C 1
ATOM 1013 O O . GLY A 1 132 ? -5.534 -6.432 -28.633 1.00 80.88 132 GLY A O 1
ATOM 1014 N N . ILE A 1 133 ? -5.440 -6.462 -30.876 1.00 85.31 133 ILE A N 1
ATOM 1015 C CA . ILE A 1 133 ? -4.309 -7.410 -30.937 1.00 85.31 133 ILE A CA 1
ATOM 1016 C C . ILE A 1 133 ? -3.098 -6.857 -30.175 1.00 85.31 133 ILE A C 1
ATOM 1018 O O . ILE A 1 133 ? -2.533 -7.537 -29.313 1.00 85.31 133 ILE A O 1
ATOM 1022 N N . ILE A 1 134 ? -2.753 -5.585 -30.397 1.00 86.12 134 ILE A N 1
ATOM 1023 C CA . ILE A 1 134 ? -1.646 -4.916 -29.703 1.00 86.12 134 ILE A CA 1
ATOM 1024 C C . ILE A 1 134 ? -1.895 -4.849 -28.188 1.00 86.12 134 ILE A C 1
ATOM 1026 O O . ILE A 1 134 ? -0.956 -4.982 -27.393 1.00 86.12 134 ILE A O 1
ATOM 1030 N N . ALA A 1 135 ? -3.143 -4.635 -27.760 1.00 84.50 135 ALA A N 1
ATOM 1031 C CA . ALA A 1 135 ? -3.497 -4.597 -26.343 1.00 84.50 135 ALA A CA 1
ATOM 1032 C C . ALA A 1 135 ? -3.295 -5.972 -25.681 1.00 84.50 135 ALA A C 1
ATOM 1034 O O . ALA A 1 135 ? -2.641 -6.060 -24.636 1.00 84.50 135 ALA A O 1
ATOM 1035 N N . SER A 1 136 ? -3.764 -7.039 -26.332 1.00 86.44 136 SER A N 1
ATOM 1036 C CA . SER A 1 136 ? -3.592 -8.431 -25.900 1.00 86.44 136 SER A CA 1
ATOM 1037 C C . SER A 1 136 ? -2.121 -8.852 -25.865 1.00 86.44 136 SER A C 1
ATOM 1039 O O . SER A 1 136 ? -1.660 -9.438 -24.881 1.00 86.44 136 SER A O 1
ATOM 1041 N N . PHE A 1 137 ? -1.342 -8.485 -26.886 1.00 87.44 137 PHE A N 1
ATOM 1042 C CA . PHE A 1 137 ? 0.096 -8.747 -26.929 1.00 87.44 137 PHE A CA 1
ATOM 1043 C C . PHE A 1 137 ? 0.825 -8.075 -25.757 1.00 87.44 137 PHE A C 1
ATOM 1045 O O . PHE A 1 137 ? 1.573 -8.721 -25.019 1.00 87.44 137 PHE A O 1
ATOM 1052 N N . LYS A 1 138 ? 0.549 -6.786 -25.507 1.00 85.19 138 LYS A N 1
ATOM 1053 C CA . LYS A 1 138 ? 1.123 -6.045 -24.369 1.00 85.19 138 LYS A CA 1
ATOM 1054 C C . LYS A 1 138 ? 0.766 -6.680 -23.023 1.00 85.19 138 LYS A C 1
ATOM 1056 O O . LYS A 1 138 ? 1.602 -6.668 -22.116 1.00 85.19 138 LYS A O 1
ATOM 1061 N N . ALA A 1 139 ? -0.441 -7.232 -22.880 1.00 84.06 139 ALA A N 1
ATOM 1062 C CA . ALA A 1 139 ? -0.853 -7.942 -21.672 1.00 84.06 139 ALA A CA 1
ATOM 1063 C C . ALA A 1 139 ? -0.022 -9.218 -21.449 1.00 84.06 139 ALA A C 1
ATOM 1065 O O . ALA A 1 139 ? 0.541 -9.383 -20.365 1.00 84.06 139 ALA A O 1
ATOM 1066 N N . LYS A 1 140 ? 0.156 -10.054 -22.484 1.00 87.81 140 LYS A N 1
ATOM 1067 C CA . LYS A 1 140 ? 0.989 -11.272 -22.410 1.00 87.81 140 LYS A CA 1
ATOM 1068 C C . LYS A 1 140 ? 2.458 -10.969 -22.114 1.00 87.81 140 LYS A C 1
ATOM 1070 O O . LYS A 1 140 ? 3.063 -11.623 -21.267 1.00 87.81 140 LYS A O 1
ATOM 1075 N N . VAL A 1 141 ? 3.035 -9.945 -22.749 1.00 85.75 141 VAL A N 1
ATOM 1076 C CA . VAL A 1 141 ? 4.418 -9.516 -22.457 1.00 85.75 141 VAL A CA 1
ATOM 1077 C C . VAL A 1 141 ? 4.562 -9.116 -20.990 1.00 85.75 141 VAL A C 1
ATOM 1079 O O . VAL A 1 141 ? 5.528 -9.497 -20.332 1.00 85.75 141 VAL A O 1
ATOM 1082 N N . LYS A 1 142 ? 3.589 -8.380 -20.446 1.00 81.31 142 LYS A N 1
ATOM 1083 C CA . LYS A 1 142 ? 3.601 -7.975 -19.038 1.00 81.31 142 LYS A CA 1
ATOM 1084 C C . LYS A 1 142 ? 3.468 -9.170 -18.088 1.00 81.31 142 LYS A C 1
ATOM 1086 O O . LYS A 1 142 ? 4.124 -9.176 -17.051 1.00 81.31 142 LYS A O 1
ATOM 1091 N N . GLN A 1 143 ? 2.654 -10.165 -18.439 1.00 83.56 143 GLN A N 1
ATOM 1092 C CA . GLN A 1 143 ? 2.534 -11.411 -17.680 1.00 83.56 143 GLN A CA 1
ATOM 1093 C C . GLN A 1 143 ? 3.876 -12.151 -17.617 1.00 83.56 143 GLN A C 1
ATOM 1095 O O . GLN A 1 143 ? 4.334 -12.467 -16.523 1.00 83.56 143 GLN A O 1
ATOM 1100 N N . ARG A 1 144 ? 4.560 -12.326 -18.758 1.00 84.75 144 ARG A N 1
ATOM 1101 C CA . ARG A 1 144 ? 5.902 -12.938 -18.797 1.00 84.75 144 ARG A CA 1
ATOM 1102 C C . ARG A 1 144 ? 6.936 -12.142 -18.002 1.00 84.75 144 ARG A C 1
ATOM 1104 O O . ARG A 1 144 ? 7.734 -12.724 -17.285 1.00 84.75 144 ARG A O 1
ATOM 1111 N N . GLN A 1 145 ? 6.904 -10.810 -18.071 1.00 80.81 145 GLN A N 1
ATOM 1112 C CA . GLN A 1 145 ? 7.791 -9.969 -17.254 1.00 80.81 145 GLN A CA 1
ATOM 1113 C C . GLN A 1 145 ? 7.592 -10.193 -15.752 1.00 80.81 145 GLN A C 1
ATOM 1115 O O . GLN A 1 145 ? 8.568 -10.201 -15.008 1.00 80.81 145 GLN A O 1
ATOM 1120 N N . LEU A 1 146 ? 6.342 -10.348 -15.307 1.00 76.81 146 LEU A N 1
ATOM 1121 C CA . LEU A 1 146 ? 6.039 -10.622 -13.905 1.00 76.81 146 LEU A CA 1
ATOM 1122 C C . LEU A 1 146 ? 6.508 -12.022 -13.503 1.00 76.81 146 LEU A C 1
ATOM 1124 O O . LEU A 1 146 ? 7.115 -12.170 -12.449 1.00 76.81 146 LEU A O 1
ATOM 1128 N N . GLN A 1 147 ? 6.272 -13.017 -14.356 1.00 82.69 147 GLN A N 1
ATOM 1129 C CA . GLN A 1 147 ? 6.714 -14.386 -14.122 1.00 82.69 147 GLN A CA 1
ATOM 1130 C C . GLN A 1 147 ? 8.242 -14.476 -14.018 1.00 82.69 147 GLN A C 1
ATOM 1132 O O . GLN A 1 147 ? 8.740 -14.983 -13.021 1.00 82.69 147 GLN A O 1
ATOM 1137 N N . ASN A 1 148 ? 8.985 -13.863 -14.944 1.00 77.69 148 ASN A N 1
ATOM 1138 C CA . ASN A 1 148 ? 10.448 -13.808 -14.873 1.00 77.69 148 ASN A CA 1
ATOM 1139 C C . ASN A 1 148 ? 10.943 -13.102 -13.600 1.00 77.69 148 ASN A C 1
ATOM 1141 O O . ASN A 1 148 ? 11.957 -13.493 -13.032 1.00 77.69 148 ASN A O 1
ATOM 1145 N N . ALA A 1 149 ? 10.251 -12.053 -13.141 1.00 74.31 149 ALA A N 1
ATOM 1146 C CA . ALA A 1 149 ? 10.605 -11.382 -11.891 1.00 74.31 149 ALA A CA 1
ATOM 1147 C C . ALA A 1 149 ? 10.377 -12.294 -10.673 1.00 74.31 149 ALA A C 1
ATOM 1149 O O . ALA A 1 149 ? 11.216 -12.329 -9.778 1.00 74.31 149 ALA A O 1
ATOM 1150 N N . LEU A 1 150 ? 9.276 -13.053 -10.653 1.00 75.19 150 LEU A N 1
ATOM 1151 C CA . LEU A 1 150 ? 9.004 -14.048 -9.613 1.00 75.19 150 LEU A CA 1
ATOM 1152 C C . LEU A 1 150 ? 10.023 -15.188 -9.643 1.00 75.19 150 LEU A C 1
ATOM 1154 O O . LEU A 1 150 ? 10.514 -15.576 -8.594 1.00 75.19 150 LEU A O 1
ATOM 1158 N N . GLU A 1 151 ? 10.391 -15.684 -10.822 1.00 77.44 151 GLU A N 1
ATOM 1159 C CA . GLU A 1 151 ? 11.427 -16.709 -10.985 1.00 77.44 151 GLU A CA 1
ATOM 1160 C C . GLU A 1 151 ? 12.795 -16.218 -10.508 1.00 77.44 151 GLU A C 1
ATOM 1162 O O . GLU A 1 151 ? 13.504 -16.955 -9.832 1.00 77.44 151 GLU A O 1
ATOM 1167 N N . GLN A 1 152 ? 13.153 -14.960 -10.780 1.00 72.31 152 GLN A N 1
ATOM 1168 C CA . GLN A 1 152 ? 14.370 -14.351 -10.239 1.00 72.31 152 GLN A CA 1
ATOM 1169 C C . GLN A 1 152 ? 14.326 -14.249 -8.714 1.00 72.31 152 GLN A C 1
ATOM 1171 O O . GLN A 1 152 ? 15.305 -14.592 -8.060 1.00 72.31 152 GLN A O 1
ATOM 1176 N N . ILE A 1 153 ? 13.196 -13.826 -8.142 1.00 73.50 153 ILE A N 1
ATOM 1177 C CA . ILE A 1 153 ? 13.011 -13.773 -6.686 1.00 73.50 153 ILE A CA 1
ATOM 1178 C C . ILE A 1 153 ? 13.122 -15.180 -6.095 1.00 73.50 153 ILE A C 1
ATOM 1180 O O . ILE A 1 153 ? 13.903 -15.388 -5.176 1.00 73.50 153 ILE A O 1
ATOM 1184 N N . ASN A 1 154 ? 12.425 -16.163 -6.660 1.00 72.75 154 ASN A N 1
ATOM 1185 C CA . ASN A 1 154 ? 12.470 -17.553 -6.211 1.00 72.75 154 ASN A CA 1
ATOM 1186 C C . ASN A 1 154 ? 13.877 -18.151 -6.355 1.00 72.75 154 ASN A C 1
ATOM 1188 O O . ASN A 1 154 ? 14.339 -18.845 -5.459 1.00 72.75 154 ASN A O 1
ATOM 1192 N N . SER A 1 155 ? 14.599 -17.838 -7.434 1.00 68.38 155 SER A N 1
ATOM 1193 C CA . SER A 1 155 ? 15.996 -18.243 -7.623 1.00 68.38 155 SER A CA 1
ATOM 1194 C C . SER A 1 155 ? 16.941 -17.604 -6.603 1.00 68.38 155 SER A C 1
ATOM 1196 O O . SER A 1 155 ? 17.959 -18.210 -6.280 1.00 68.38 155 SER A O 1
ATOM 1198 N N . VAL A 1 156 ? 16.643 -16.394 -6.126 1.00 63.56 156 VAL A N 1
ATOM 1199 C CA . VAL A 1 156 ? 17.393 -15.734 -5.047 1.00 63.56 156 VAL A CA 1
ATOM 1200 C C . VAL A 1 156 ? 17.047 -16.367 -3.695 1.00 63.56 156 VAL A C 1
ATOM 1202 O O . VAL A 1 156 ? 17.948 -16.634 -2.903 1.00 63.56 156 VAL A O 1
ATOM 1205 N N . MET A 1 157 ? 15.769 -16.675 -3.461 1.00 59.00 157 MET A N 1
ATOM 1206 C CA . MET A 1 157 ? 15.267 -17.295 -2.228 1.00 59.00 157 MET A CA 1
ATOM 1207 C C . MET A 1 157 ? 15.710 -18.761 -2.058 1.00 59.00 157 MET A C 1
ATOM 1209 O O . MET A 1 157 ? 15.956 -19.187 -0.937 1.00 59.00 157 MET A O 1
ATOM 1213 N N . ASN A 1 158 ? 15.876 -19.519 -3.148 1.00 60.91 158 ASN A N 1
ATOM 1214 C CA . ASN A 1 158 ? 16.249 -20.943 -3.136 1.00 60.91 158 ASN A CA 1
ATOM 1215 C C . ASN A 1 158 ? 17.764 -21.222 -2.963 1.00 60.91 158 ASN A C 1
ATOM 1217 O O . ASN A 1 158 ? 18.202 -22.336 -3.238 1.00 60.91 158 ASN A O 1
ATOM 1221 N N . GLY A 1 159 ? 18.575 -20.255 -2.507 1.00 56.81 159 GLY A N 1
ATOM 1222 C CA . GLY A 1 159 ? 19.954 -20.531 -2.059 1.00 56.81 159 GLY A CA 1
ATOM 1223 C C . GLY A 1 159 ? 21.098 -19.914 -2.875 1.00 56.81 159 GLY A C 1
ATOM 1224 O O . GLY A 1 159 ? 22.104 -20.573 -3.120 1.00 56.81 159 GLY A O 1
ATOM 1225 N N . ARG A 1 160 ? 21.013 -18.631 -3.250 1.00 44.59 160 ARG A N 1
ATOM 1226 C CA . ARG A 1 160 ? 22.199 -17.830 -3.624 1.00 44.59 160 ARG A CA 1
ATOM 1227 C C . ARG A 1 160 ? 22.382 -16.677 -2.642 1.00 44.59 160 ARG A C 1
ATOM 1229 O O . ARG A 1 160 ? 22.061 -15.531 -2.943 1.00 44.59 160 ARG A O 1
ATOM 1236 N N . GLN A 1 161 ? 22.920 -16.996 -1.469 1.00 46.47 161 GLN A N 1
ATOM 1237 C CA . GLN A 1 161 ? 23.257 -16.022 -0.431 1.00 46.47 161 GLN A CA 1
ATOM 1238 C C . GLN A 1 161 ? 24.772 -15.792 -0.283 1.00 46.47 161 GLN A C 1
ATOM 1240 O O . GLN A 1 161 ? 25.209 -15.349 0.768 1.00 46.47 161 GLN A O 1
ATOM 1245 N N . ASP A 1 162 ? 25.575 -16.005 -1.335 1.00 41.97 162 ASP A N 1
ATOM 1246 C CA . ASP A 1 162 ? 27.038 -15.827 -1.234 1.00 41.97 162 ASP A CA 1
ATOM 1247 C C . ASP A 1 162 ? 27.555 -14.434 -1.626 1.00 41.97 162 ASP A C 1
ATOM 1249 O O . ASP A 1 162 ? 28.724 -14.138 -1.399 1.00 41.97 162 ASP A O 1
ATOM 1253 N N . ARG A 1 163 ? 26.746 -13.546 -2.227 1.00 40.75 163 ARG A N 1
ATOM 1254 C CA . ARG A 1 163 ? 27.262 -12.261 -2.762 1.00 40.75 163 ARG A CA 1
ATOM 1255 C C . ARG A 1 163 ? 26.298 -11.080 -2.667 1.00 40.75 163 ARG A C 1
ATOM 1257 O O . ARG A 1 163 ? 26.192 -10.276 -3.587 1.00 40.75 163 ARG A O 1
ATOM 1264 N N . LEU A 1 164 ? 25.601 -10.931 -1.543 1.00 38.19 164 LEU A N 1
ATOM 1265 C CA . LEU A 1 164 ? 24.647 -9.827 -1.347 1.00 38.19 164 LEU A CA 1
ATOM 1266 C C . LEU A 1 164 ? 25.293 -8.441 -1.098 1.00 38.19 164 LEU A C 1
ATOM 1268 O O . LEU A 1 164 ? 24.565 -7.469 -0.904 1.00 38.19 164 LEU A O 1
ATOM 1272 N N . TYR A 1 165 ? 26.628 -8.324 -1.174 1.00 35.31 165 TYR A N 1
ATOM 1273 C CA . TYR A 1 165 ? 27.364 -7.052 -1.056 1.00 35.31 165 TYR A CA 1
ATOM 1274 C C . TYR A 1 165 ? 28.482 -6.829 -2.094 1.00 35.31 165 TYR A C 1
ATOM 1276 O O . TYR A 1 165 ? 29.287 -5.916 -1.922 1.00 35.31 165 TYR A O 1
ATOM 1284 N N . GLU A 1 166 ? 28.541 -7.580 -3.198 1.00 34.06 166 GLU A N 1
ATOM 1285 C CA . GLU A 1 166 ? 29.441 -7.209 -4.303 1.00 34.06 166 GLU A CA 1
ATOM 1286 C C . GLU A 1 166 ? 28.730 -6.236 -5.256 1.00 34.06 166 GLU A C 1
ATOM 1288 O O . GLU A 1 166 ? 27.971 -6.623 -6.143 1.00 34.06 166 GLU A O 1
ATOM 1293 N N . THR A 1 167 ? 28.978 -4.934 -5.088 1.00 30.56 167 THR A N 1
ATOM 1294 C CA . THR A 1 167 ? 28.793 -3.967 -6.181 1.00 30.56 167 THR A CA 1
ATOM 1295 C C . THR A 1 167 ? 29.720 -4.362 -7.329 1.00 30.56 167 THR A C 1
ATOM 1297 O O . THR A 1 167 ? 30.915 -4.526 -7.075 1.00 30.56 167 THR A O 1
ATOM 1300 N N . PRO A 1 168 ? 29.244 -4.476 -8.584 1.00 31.44 168 PRO A N 1
ATOM 1301 C CA . PRO A 1 168 ? 30.149 -4.670 -9.702 1.00 31.44 168 PRO A CA 1
ATOM 1302 C C . PRO A 1 168 ? 31.020 -3.421 -9.788 1.00 31.44 168 PRO A C 1
ATOM 1304 O O . PRO A 1 168 ? 30.533 -2.333 -10.109 1.00 31.44 168 PRO A O 1
ATOM 1307 N N . ALA A 1 169 ? 32.301 -3.571 -9.452 1.00 30.80 169 ALA A N 1
ATOM 1308 C CA . ALA A 1 169 ? 33.291 -2.578 -9.799 1.00 30.80 169 ALA A CA 1
ATOM 1309 C C . ALA A 1 169 ? 33.157 -2.338 -11.305 1.00 30.80 169 ALA A C 1
ATOM 1311 O O . ALA A 1 169 ? 33.122 -3.275 -12.108 1.00 30.80 169 ALA A O 1
ATOM 1312 N N . VAL A 1 170 ? 33.004 -1.070 -11.672 1.00 30.88 170 VAL A N 1
ATOM 1313 C CA . VAL A 1 170 ? 33.190 -0.623 -13.046 1.00 30.88 170 VAL A CA 1
ATOM 1314 C C . VAL A 1 170 ? 34.521 -1.218 -13.497 1.00 30.88 170 VAL A C 1
ATOM 1316 O O . VAL A 1 170 ? 35.540 -0.988 -12.850 1.00 30.88 170 VAL A O 1
ATOM 1319 N N . GLN A 1 171 ? 34.501 -2.041 -14.546 1.00 33.19 171 GLN A N 1
ATOM 1320 C CA . GLN A 1 171 ? 35.725 -2.466 -15.208 1.00 33.19 171 GLN A CA 1
ATOM 1321 C C . GLN A 1 171 ? 36.367 -1.210 -15.798 1.00 33.19 171 GLN A C 1
ATOM 1323 O O . GLN A 1 171 ? 36.063 -0.808 -16.921 1.00 33.19 171 GLN A O 1
ATOM 1328 N N . ASP A 1 172 ? 37.236 -0.570 -15.021 1.00 30.98 172 ASP A N 1
ATOM 1329 C CA . ASP A 1 172 ? 38.276 0.271 -15.577 1.00 30.98 172 ASP A CA 1
ATOM 1330 C C . ASP A 1 172 ? 39.166 -0.654 -16.404 1.00 30.98 172 ASP A C 1
ATOM 1332 O O . ASP A 1 172 ? 39.997 -1.411 -15.899 1.00 30.98 172 ASP A O 1
ATOM 1336 N N . HIS A 1 173 ? 38.948 -0.626 -17.717 1.00 37.25 173 HIS A N 1
ATOM 1337 C CA . HIS A 1 173 ? 39.890 -1.139 -18.696 1.00 37.25 173 HIS A CA 1
ATOM 1338 C C . HIS A 1 173 ? 41.182 -0.323 -18.593 1.00 37.25 173 HIS A C 1
ATOM 1340 O O . HIS A 1 173 ? 41.364 0.624 -19.352 1.00 37.25 173 HIS A O 1
ATOM 1346 N N . LYS A 1 174 ? 42.038 -0.654 -17.620 1.00 36.66 174 LYS A N 1
ATOM 1347 C CA . LYS A 1 174 ? 43.474 -0.335 -17.539 1.00 36.66 174 LYS A CA 1
ATOM 1348 C C . LYS A 1 174 ? 44.044 -0.886 -16.226 1.00 36.66 174 LYS A C 1
ATOM 1350 O O . LYS A 1 174 ? 44.356 -0.144 -15.305 1.00 36.66 174 LYS A O 1
ATOM 1355 N N . ALA A 1 175 ? 44.241 -2.197 -16.154 1.00 31.33 175 ALA A N 1
ATOM 1356 C CA . ALA A 1 175 ? 45.178 -2.768 -15.193 1.00 31.33 175 ALA A CA 1
ATOM 1357 C C . ALA A 1 175 ? 45.992 -3.859 -15.887 1.00 31.33 175 ALA A C 1
ATOM 1359 O O . ALA A 1 175 ? 45.489 -4.891 -16.319 1.00 31.33 175 ALA A O 1
ATOM 1360 N N . ARG A 1 176 ? 47.264 -3.522 -16.067 1.00 31.70 176 ARG A N 1
ATOM 1361 C CA . ARG A 1 176 ? 48.360 -4.336 -16.579 1.00 31.70 176 ARG A CA 1
ATOM 1362 C C . ARG A 1 176 ? 48.459 -5.621 -15.749 1.00 31.70 176 ARG A C 1
ATOM 1364 O O . ARG A 1 176 ? 48.461 -5.541 -14.525 1.00 31.70 176 ARG A O 1
ATOM 1371 N N . ALA A 1 177 ? 48.530 -6.772 -16.416 1.00 30.64 177 ALA A N 1
ATOM 1372 C CA . ALA A 1 177 ? 48.682 -8.069 -15.767 1.00 30.64 177 ALA A CA 1
ATOM 1373 C C . ALA A 1 177 ? 49.924 -8.084 -14.856 1.00 30.64 177 ALA A C 1
ATOM 1375 O O . ALA A 1 177 ? 51.033 -7.796 -15.309 1.00 30.64 177 ALA A O 1
ATOM 1376 N N . VAL A 1 178 ? 49.718 -8.424 -13.585 1.00 32.94 178 VAL A N 1
ATOM 1377 C CA . VAL A 1 178 ? 50.758 -8.873 -12.652 1.00 32.94 178 VAL A CA 1
ATOM 1378 C C . VAL A 1 178 ? 50.440 -10.344 -12.357 1.00 32.94 178 VAL A C 1
ATOM 1380 O O . VAL A 1 178 ? 49.260 -10.652 -12.177 1.00 32.94 178 VAL A O 1
ATOM 1383 N N . PRO A 1 179 ? 51.420 -11.266 -12.366 1.00 38.09 179 PRO A N 1
ATOM 1384 C CA . PRO A 1 179 ? 51.133 -12.685 -12.203 1.00 38.09 179 PRO A CA 1
ATOM 1385 C C . PRO A 1 179 ? 50.683 -12.996 -10.769 1.00 38.09 179 PRO A C 1
ATOM 1387 O O . PRO A 1 179 ? 51.351 -12.616 -9.808 1.00 38.09 179 PRO A O 1
ATOM 1390 N N . GLU A 1 180 ? 49.557 -13.698 -10.639 1.00 43.28 180 GLU A N 1
ATOM 1391 C CA . GLU A 1 180 ? 49.075 -14.287 -9.387 1.00 43.28 180 GLU A CA 1
ATOM 1392 C C . GLU A 1 180 ? 49.965 -15.479 -9.006 1.00 43.28 180 GLU A C 1
ATOM 1394 O O . GLU A 1 180 ? 50.129 -16.421 -9.783 1.00 43.28 180 GLU A O 1
ATOM 1399 N N . ALA A 1 181 ? 50.559 -15.437 -7.813 1.00 45.34 181 ALA A N 1
ATOM 1400 C CA . ALA A 1 181 ? 51.307 -16.558 -7.259 1.00 45.34 181 ALA A CA 1
ATOM 1401 C C . ALA A 1 181 ? 50.326 -17.597 -6.690 1.00 45.34 181 ALA A C 1
ATOM 1403 O O . ALA A 1 181 ? 49.626 -17.323 -5.715 1.00 45.34 181 ALA A O 1
ATOM 1404 N N . ALA A 1 182 ? 50.283 -18.780 -7.303 1.00 51.19 182 ALA A N 1
ATOM 1405 C CA . ALA A 1 182 ? 49.565 -19.950 -6.803 1.00 51.19 182 ALA A CA 1
ATOM 1406 C C . ALA A 1 182 ? 50.523 -20.881 -6.040 1.00 51.19 182 ALA A C 1
ATOM 1408 O O . ALA A 1 182 ? 51.699 -20.992 -6.396 1.00 51.19 182 ALA A O 1
ATOM 1409 N N . ASP A 1 183 ? 50.029 -21.556 -5.000 1.00 51.47 183 ASP A N 1
ATOM 1410 C CA . ASP A 1 183 ? 50.776 -22.620 -4.328 1.00 51.47 183 ASP A CA 1
ATOM 1411 C C . ASP A 1 183 ? 50.807 -23.912 -5.171 1.00 51.47 183 ASP A C 1
ATOM 1413 O O . ASP A 1 183 ? 50.045 -24.086 -6.125 1.00 51.47 183 ASP A O 1
ATOM 1417 N N . ALA A 1 184 ? 51.695 -24.848 -4.819 1.00 53.00 184 ALA A N 1
ATOM 1418 C CA . ALA A 1 184 ? 51.880 -26.116 -5.539 1.00 53.00 184 ALA A CA 1
ATOM 1419 C C . ALA A 1 184 ? 50.645 -27.050 -5.515 1.00 53.00 184 ALA A C 1
ATOM 1421 O O . ALA A 1 184 ? 50.669 -28.109 -6.138 1.00 53.00 184 ALA A O 1
ATOM 1422 N N . ALA A 1 185 ? 49.572 -26.667 -4.813 1.00 56.62 185 ALA A N 1
ATOM 1423 C CA . ALA A 1 185 ? 48.301 -27.383 -4.743 1.00 56.62 185 ALA A CA 1
ATOM 1424 C C . ALA A 1 185 ? 47.167 -26.679 -5.520 1.00 56.62 185 ALA A C 1
ATOM 1426 O O . ALA A 1 185 ? 46.025 -27.141 -5.482 1.00 56.62 185 ALA A O 1
ATOM 1427 N N . GLY A 1 186 ? 47.460 -25.583 -6.231 1.00 49.50 186 GLY A N 1
ATOM 1428 C CA . GLY A 1 186 ? 46.497 -24.878 -7.078 1.00 49.50 186 GLY A CA 1
ATOM 1429 C C . GLY A 1 186 ? 45.408 -24.129 -6.305 1.00 49.50 186 GLY A C 1
ATOM 1430 O O . GLY A 1 186 ? 44.358 -23.828 -6.875 1.00 49.50 186 GLY A O 1
ATOM 1431 N N . LYS A 1 187 ? 45.621 -23.821 -5.019 1.00 43.00 187 LYS A N 1
ATOM 1432 C CA . LYS A 1 187 ? 44.696 -22.985 -4.248 1.00 43.00 187 LYS A CA 1
ATOM 1433 C C . LYS A 1 187 ? 45.086 -21.517 -4.390 1.00 43.00 187 LYS A C 1
ATOM 1435 O O . LYS A 1 187 ? 46.195 -21.105 -4.060 1.00 43.00 187 LYS A O 1
ATOM 1440 N N . VAL A 1 188 ? 44.135 -20.713 -4.863 1.00 48.00 188 VAL A N 1
ATOM 1441 C CA . VAL A 1 188 ? 44.239 -19.249 -4.869 1.00 48.00 188 VAL A CA 1
ATOM 1442 C C . VAL A 1 188 ? 44.254 -18.778 -3.414 1.00 48.00 188 VAL A C 1
ATOM 1444 O O . VAL A 1 188 ? 43.271 -18.962 -2.692 1.00 48.00 188 VAL A O 1
ATOM 1447 N N . LEU A 1 189 ? 45.378 -18.215 -2.961 1.00 48.47 189 LEU A N 1
ATOM 1448 C CA . LEU A 1 189 ? 45.472 -17.650 -1.615 1.00 48.47 189 LEU A CA 1
ATOM 1449 C C . LEU A 1 189 ? 44.574 -16.405 -1.496 1.00 48.47 189 LEU A C 1
ATOM 1451 O O . LEU A 1 189 ? 44.517 -15.602 -2.430 1.00 48.47 189 LEU A O 1
ATOM 1455 N N . PRO A 1 190 ? 43.877 -16.213 -0.358 1.00 47.91 190 PRO A N 1
ATOM 1456 C CA . PRO A 1 190 ? 43.033 -15.042 -0.154 1.00 47.91 190 PRO A CA 1
ATOM 1457 C C . PRO A 1 190 ? 43.867 -13.752 -0.245 1.00 47.91 190 PRO A C 1
ATOM 1459 O O . PRO A 1 190 ? 45.017 -13.734 0.208 1.00 47.91 190 PRO A O 1
ATOM 1462 N N . PRO A 1 191 ? 43.308 -12.662 -0.806 1.00 52.78 191 PRO A N 1
ATOM 1463 C CA . PRO A 1 191 ? 44.037 -11.414 -0.979 1.00 52.78 191 PRO A CA 1
ATOM 1464 C C . PRO A 1 191 ? 44.479 -10.880 0.386 1.00 52.78 191 PRO A C 1
ATOM 1466 O O . PRO A 1 191 ? 43.656 -10.612 1.263 1.00 52.78 191 PRO A O 1
ATOM 1469 N N . GLN A 1 192 ? 45.792 -10.732 0.564 1.00 55.97 192 GLN A N 1
ATOM 1470 C CA . GLN A 1 192 ? 46.364 -10.143 1.770 1.00 55.97 192 GLN A CA 1
ATOM 1471 C C . GLN A 1 192 ? 45.874 -8.688 1.883 1.00 55.97 192 GLN A C 1
ATOM 1473 O O . GLN A 1 192 ? 46.015 -7.925 0.921 1.00 55.97 192 GLN A O 1
ATOM 1478 N N . PRO A 1 193 ? 45.263 -8.279 3.010 1.00 48.91 193 PRO A N 1
ATOM 1479 C CA . PRO A 1 193 ? 44.699 -6.943 3.141 1.00 48.91 193 PRO A CA 1
ATOM 1480 C C . PRO A 1 193 ? 45.806 -5.894 3.031 1.00 48.91 193 PRO A C 1
ATOM 1482 O O . PRO A 1 193 ? 46.765 -5.888 3.797 1.00 48.91 193 PRO A O 1
ATOM 1485 N N . THR A 1 194 ? 45.650 -4.973 2.083 1.00 62.69 194 THR A N 1
ATOM 1486 C CA . THR A 1 194 ? 46.640 -3.938 1.751 1.00 62.69 194 THR A CA 1
ATOM 1487 C C . THR A 1 194 ? 46.766 -2.837 2.811 1.00 62.69 194 THR A C 1
ATOM 1489 O O . THR A 1 194 ? 47.641 -1.982 2.700 1.00 62.69 194 THR A O 1
ATOM 1492 N N . SER A 1 195 ? 45.927 -2.843 3.857 1.00 73.31 195 SER A N 1
ATOM 1493 C CA . SER A 1 195 ? 46.017 -1.910 4.984 1.00 73.31 195 SER A CA 1
ATOM 1494 C C . SER A 1 195 ? 45.763 -2.592 6.333 1.00 73.31 195 SER A C 1
ATOM 1496 O O . SER A 1 195 ? 44.881 -3.445 6.472 1.00 73.31 195 SER A O 1
ATOM 1498 N N . LEU A 1 196 ? 46.507 -2.157 7.357 1.00 73.00 196 LEU A N 1
ATOM 1499 C CA . LEU A 1 196 ? 46.365 -2.606 8.749 1.00 73.00 196 LEU A CA 1
ATOM 1500 C C . LEU A 1 196 ? 44.917 -2.446 9.254 1.00 73.00 196 LEU A C 1
ATOM 1502 O O . LEU A 1 196 ? 44.399 -3.297 9.972 1.00 73.00 196 LEU A O 1
ATOM 1506 N N . ILE A 1 197 ? 44.238 -1.377 8.825 1.00 67.69 197 ILE A N 1
ATOM 1507 C CA . ILE A 1 197 ? 42.854 -1.066 9.203 1.00 67.69 197 ILE A CA 1
ATOM 1508 C C . ILE A 1 197 ? 41.884 -2.119 8.654 1.00 67.69 197 ILE A C 1
ATOM 1510 O O . ILE A 1 197 ? 41.004 -2.567 9.385 1.00 67.69 197 ILE A O 1
ATOM 1514 N N . ALA A 1 198 ? 42.056 -2.562 7.404 1.00 66.88 198 ALA A N 1
ATOM 1515 C CA . ALA A 1 198 ? 41.226 -3.617 6.824 1.00 66.88 198 ALA A CA 1
ATOM 1516 C C . ALA A 1 198 ? 41.455 -4.968 7.522 1.00 66.88 198 ALA A C 1
ATOM 1518 O O . ALA A 1 198 ? 40.496 -5.685 7.795 1.00 66.88 198 ALA A O 1
ATOM 1519 N N . TYR A 1 199 ? 42.702 -5.287 7.887 1.00 71.88 199 TYR A N 1
ATOM 1520 C CA . TYR A 1 199 ? 43.017 -6.498 8.652 1.00 71.88 199 TYR A CA 1
ATOM 1521 C C . TYR A 1 199 ? 42.342 -6.497 10.031 1.00 71.88 199 TYR A C 1
ATOM 1523 O O . TYR A 1 199 ? 41.744 -7.500 10.428 1.00 71.88 199 TYR A O 1
ATOM 1531 N N . VAL A 1 200 ? 42.384 -5.363 10.739 1.00 69.81 200 VAL A N 1
ATOM 1532 C CA . VAL A 1 200 ? 41.746 -5.201 12.054 1.00 69.81 200 VAL A CA 1
ATOM 1533 C C . VAL A 1 200 ? 40.220 -5.248 11.942 1.00 69.81 200 VAL A C 1
ATOM 1535 O O . VAL A 1 200 ? 39.571 -5.957 12.708 1.00 69.81 200 VAL A O 1
ATOM 1538 N N . LEU A 1 201 ? 39.641 -4.578 10.944 1.00 68.38 201 LEU A N 1
ATOM 1539 C CA . LEU A 1 201 ? 38.199 -4.590 10.688 1.00 68.38 201 LEU A CA 1
ATOM 1540 C C . LEU A 1 201 ? 37.662 -5.922 10.165 1.00 68.38 201 LEU A C 1
ATOM 1542 O O . LEU A 1 201 ? 36.449 -6.070 10.130 1.00 68.38 201 LEU A O 1
ATOM 1546 N N . ILE A 1 202 ? 38.495 -6.873 9.738 1.00 68.12 202 ILE A N 1
ATOM 1547 C CA . ILE A 1 202 ? 38.045 -8.208 9.312 1.00 68.12 202 ILE A CA 1
ATOM 1548 C C . ILE A 1 202 ? 38.257 -9.227 10.436 1.00 68.12 202 ILE A C 1
ATOM 1550 O O . ILE A 1 202 ? 37.315 -9.932 10.794 1.00 68.12 202 ILE A O 1
ATOM 1554 N N . ASN A 1 203 ? 39.447 -9.259 11.044 1.00 73.44 203 ASN A N 1
ATOM 1555 C CA . ASN A 1 203 ? 39.804 -10.263 12.055 1.00 73.44 203 ASN A CA 1
ATOM 1556 C C . ASN A 1 203 ? 39.329 -9.908 13.475 1.00 73.44 203 ASN A C 1
ATOM 1558 O O . ASN A 1 203 ? 39.053 -10.801 14.271 1.00 73.44 203 ASN A O 1
ATOM 1562 N N . TYR A 1 204 ? 39.168 -8.620 13.793 1.00 79.81 204 TYR A N 1
ATOM 1563 C CA . TYR A 1 204 ? 38.745 -8.140 15.116 1.00 79.81 204 TYR A CA 1
ATOM 1564 C C . TYR A 1 204 ? 37.389 -7.415 15.078 1.00 79.81 204 TYR A C 1
ATOM 1566 O O . TYR A 1 204 ? 37.107 -6.561 15.917 1.00 79.81 204 TYR A O 1
ATOM 1574 N N . ARG A 1 205 ? 36.501 -7.780 14.135 1.00 77.06 205 ARG A N 1
ATOM 1575 C CA . ARG A 1 205 ? 35.125 -7.234 14.026 1.00 77.06 205 ARG A CA 1
ATOM 1576 C C . ARG A 1 205 ? 34.375 -7.260 15.347 1.00 77.06 205 ARG A C 1
ATOM 1578 O O . ARG A 1 205 ? 33.703 -6.294 15.693 1.00 77.06 205 ARG A O 1
ATOM 1585 N N . TRP A 1 206 ? 34.506 -8.363 16.074 1.00 80.62 206 TRP A N 1
ATOM 1586 C CA . TRP A 1 206 ? 33.851 -8.565 17.358 1.00 80.62 206 TRP A CA 1
ATOM 1587 C C . TRP A 1 206 ? 34.313 -7.546 18.409 1.00 80.62 206 TRP A C 1
ATOM 1589 O O . TRP A 1 206 ? 33.491 -7.100 19.196 1.00 80.62 206 TRP A O 1
ATOM 1599 N N . VAL A 1 207 ? 35.573 -7.091 18.379 1.00 81.81 207 VAL A N 1
ATOM 1600 C CA . VAL A 1 207 ? 36.079 -6.047 19.290 1.00 81.81 207 VAL A CA 1
ATOM 1601 C C . VAL A 1 207 ? 35.351 -4.733 19.016 1.00 81.81 207 VAL A C 1
ATOM 1603 O O . VAL A 1 207 ? 34.845 -4.091 19.932 1.00 81.81 207 VAL A O 1
ATOM 1606 N N . PHE A 1 208 ? 35.215 -4.356 17.743 1.00 79.75 208 PHE A N 1
ATOM 1607 C CA . PHE A 1 208 ? 34.490 -3.140 17.383 1.00 79.75 208 PHE A CA 1
ATOM 1608 C C . PHE A 1 208 ? 32.997 -3.232 17.738 1.00 79.75 208 PHE A C 1
ATOM 1610 O O . PHE A 1 208 ? 32.411 -2.287 18.268 1.00 79.75 208 PHE A O 1
ATOM 1617 N N . VAL A 1 209 ? 32.382 -4.392 17.496 1.00 81.44 209 VAL A N 1
ATOM 1618 C CA . VAL A 1 209 ? 30.973 -4.617 17.831 1.00 81.44 209 VAL A CA 1
ATOM 1619 C C . VAL A 1 209 ? 30.746 -4.569 19.345 1.00 81.44 209 VAL A C 1
ATOM 1621 O O . VAL A 1 209 ? 29.857 -3.851 19.793 1.00 81.44 209 VAL A O 1
ATOM 1624 N N . CYS A 1 210 ? 31.567 -5.263 20.134 1.00 83.00 210 CYS A N 1
ATOM 1625 C CA . CYS A 1 210 ? 31.393 -5.369 21.581 1.00 83.00 210 CYS A CA 1
ATOM 1626 C C . CYS A 1 210 ? 31.716 -4.082 22.339 1.00 83.00 210 CYS A C 1
ATOM 1628 O O . CYS A 1 210 ? 31.010 -3.759 23.288 1.00 83.00 210 CYS A O 1
ATOM 1630 N N . PHE A 1 211 ? 32.751 -3.341 21.936 1.00 85.44 211 PHE A N 1
ATOM 1631 C CA . PHE A 1 211 ? 33.193 -2.159 22.684 1.00 85.44 211 PHE A CA 1
ATOM 1632 C C . PHE A 1 211 ? 32.628 -0.837 22.158 1.00 85.44 211 PHE A C 1
ATOM 1634 O O . PHE A 1 211 ? 32.630 0.143 22.898 1.00 85.44 211 PHE A O 1
ATOM 1641 N N . PHE A 1 212 ? 32.124 -0.787 20.919 1.00 83.19 212 PHE A N 1
ATOM 1642 C CA . PHE A 1 212 ? 31.624 0.461 20.331 1.00 83.19 212 PHE A CA 1
ATOM 1643 C C . PHE A 1 212 ? 30.166 0.365 19.882 1.00 83.19 212 PHE A C 1
ATOM 1645 O O . PHE A 1 212 ? 29.362 1.190 20.306 1.00 83.19 212 PHE A O 1
ATOM 1652 N N . LEU A 1 213 ? 29.789 -0.630 19.071 1.00 82.62 213 LEU A N 1
ATOM 1653 C CA . LEU A 1 213 ? 28.409 -0.715 18.563 1.00 82.62 213 LEU A CA 1
ATOM 1654 C C . LEU A 1 213 ? 27.401 -1.127 19.636 1.00 82.62 213 LEU A C 1
ATOM 1656 O O . LEU A 1 213 ? 26.347 -0.507 19.717 1.00 82.62 213 LEU A O 1
ATOM 1660 N N . LEU A 1 214 ? 27.704 -2.135 20.458 1.00 85.31 214 LEU A N 1
ATOM 1661 C CA . LEU A 1 214 ? 26.797 -2.593 21.515 1.00 85.31 214 LEU A CA 1
ATOM 1662 C C . LEU A 1 214 ? 26.556 -1.508 22.578 1.00 85.31 214 LEU A C 1
ATOM 1664 O O . LEU A 1 214 ? 25.391 -1.226 22.857 1.00 85.31 214 LEU A O 1
ATOM 1668 N N . PRO A 1 215 ? 27.585 -0.816 23.110 1.00 89.81 215 PRO A N 1
ATOM 1669 C CA . PRO A 1 215 ? 27.369 0.304 24.021 1.00 89.81 215 PRO A CA 1
ATOM 1670 C C . PRO A 1 215 ? 26.627 1.468 23.363 1.00 89.81 215 PRO A C 1
ATOM 1672 O O . PRO A 1 215 ? 25.756 2.063 23.990 1.00 89.81 215 PRO A O 1
ATOM 1675 N N . LEU A 1 216 ? 26.917 1.782 22.094 1.00 85.38 216 LEU A N 1
ATOM 1676 C CA . LEU A 1 216 ? 26.206 2.836 21.367 1.00 85.38 216 LEU A CA 1
ATOM 1677 C C . LEU A 1 216 ? 24.730 2.479 21.135 1.00 85.38 216 LEU A C 1
ATOM 1679 O O . LEU A 1 216 ? 23.875 3.348 21.281 1.00 85.38 216 LEU A O 1
ATOM 1683 N N . SER A 1 217 ? 24.430 1.215 20.822 1.00 80.19 217 SER A N 1
ATOM 1684 C CA . SER A 1 217 ? 23.060 0.699 20.725 1.00 80.19 217 SER A CA 1
ATOM 1685 C C . SER A 1 217 ? 22.357 0.783 22.073 1.00 80.19 217 SER A C 1
ATOM 1687 O O . SER A 1 217 ? 21.263 1.315 22.150 1.00 80.19 217 SER A O 1
ATOM 1689 N N . PHE A 1 218 ? 23.015 0.367 23.156 1.00 84.38 218 PHE A N 1
ATOM 1690 C CA . PHE A 1 218 ? 22.452 0.449 24.502 1.00 84.38 218 PHE A CA 1
ATOM 1691 C C . PHE A 1 218 ? 22.154 1.896 24.926 1.00 84.38 218 PHE A C 1
ATOM 1693 O O . PHE A 1 218 ? 21.095 2.187 25.479 1.00 84.38 218 PHE A O 1
ATOM 1700 N N . VAL A 1 219 ? 23.053 2.839 24.623 1.00 85.94 219 VAL A N 1
ATOM 1701 C CA . VAL A 1 219 ? 22.811 4.273 24.849 1.00 85.94 219 VAL A CA 1
ATOM 1702 C C . VAL A 1 219 ? 21.653 4.772 23.985 1.00 85.94 219 VAL A C 1
ATOM 1704 O O . VAL A 1 219 ? 20.818 5.534 24.473 1.00 85.94 219 VAL A O 1
ATOM 1707 N N . TYR A 1 220 ? 21.573 4.343 22.724 1.00 78.88 220 TYR A N 1
ATOM 1708 C CA . TYR A 1 220 ? 20.447 4.661 21.850 1.00 78.88 220 TYR A CA 1
ATOM 1709 C C . TYR A 1 220 ? 19.126 4.138 22.427 1.00 78.88 220 TYR A C 1
ATOM 1711 O O . TYR A 1 220 ? 18.169 4.906 22.500 1.00 78.88 220 TYR A O 1
ATOM 1719 N N . ASP A 1 221 ? 19.096 2.902 22.923 1.00 74.19 221 ASP A N 1
ATOM 1720 C CA . ASP A 1 221 ? 17.923 2.283 23.540 1.00 74.19 221 ASP A CA 1
ATOM 1721 C C . ASP A 1 221 ? 17.506 3.027 24.814 1.00 74.19 221 ASP A C 1
ATOM 1723 O O . ASP A 1 221 ? 16.323 3.305 24.998 1.00 74.19 221 ASP A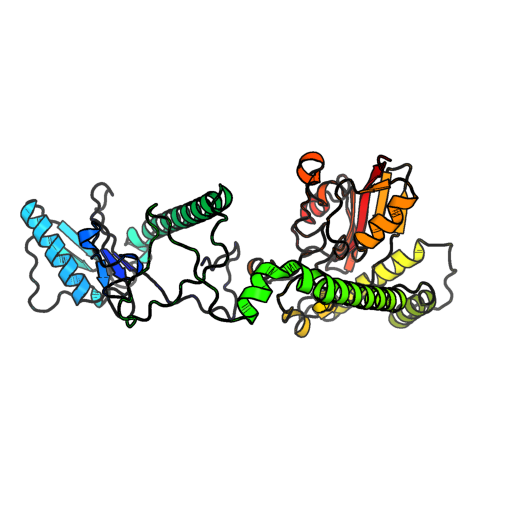 O 1
ATOM 1727 N N . ILE A 1 222 ? 18.458 3.456 25.655 1.00 81.12 222 ILE A N 1
ATOM 1728 C CA . ILE A 1 222 ? 18.177 4.302 26.829 1.00 81.12 222 ILE A CA 1
ATOM 1729 C C . ILE A 1 222 ? 17.581 5.648 26.409 1.00 81.12 222 ILE A C 1
ATOM 1731 O O . ILE A 1 222 ? 16.565 6.077 26.963 1.00 81.12 222 ILE A O 1
ATOM 1735 N N . LEU A 1 223 ? 18.198 6.336 25.444 1.00 80.56 223 LEU A N 1
ATOM 1736 C CA . LEU A 1 223 ? 17.711 7.628 24.954 1.00 80.56 223 LEU A CA 1
ATOM 1737 C C . LEU A 1 223 ? 16.315 7.493 24.339 1.00 80.56 223 LEU A C 1
ATOM 1739 O O . LEU A 1 223 ? 15.451 8.346 24.557 1.00 80.56 223 LEU A O 1
ATOM 1743 N N . TYR A 1 224 ? 16.083 6.414 23.597 1.00 69.81 224 TYR A N 1
ATOM 1744 C CA . TYR A 1 224 ? 14.806 6.109 22.977 1.00 69.81 224 TYR A CA 1
ATOM 1745 C C . TYR A 1 224 ? 13.737 5.771 24.021 1.00 69.81 224 TYR A C 1
ATOM 1747 O O . TYR A 1 224 ? 12.652 6.351 23.993 1.00 69.81 224 TYR A O 1
ATOM 1755 N N . TYR A 1 225 ? 14.066 4.931 25.004 1.00 72.56 225 TYR A N 1
ATOM 1756 C CA . TYR A 1 225 ? 13.198 4.594 26.129 1.00 72.56 225 TYR A CA 1
ATOM 1757 C C . TYR A 1 225 ? 12.806 5.835 26.937 1.00 72.56 225 TYR A C 1
ATOM 1759 O O . TYR A 1 225 ? 11.621 6.073 27.172 1.00 72.56 225 TYR A O 1
ATOM 1767 N N . LEU A 1 226 ? 13.776 6.680 27.306 1.00 73.56 226 LEU A N 1
ATOM 1768 C CA . LEU A 1 226 ? 13.519 7.938 28.014 1.00 73.56 226 LEU A CA 1
ATOM 1769 C C . LEU A 1 226 ? 12.626 8.868 27.192 1.00 73.56 226 LEU A C 1
ATOM 1771 O O . LEU A 1 226 ? 11.665 9.425 27.719 1.00 73.56 226 LEU A O 1
ATOM 1775 N N . ARG A 1 227 ? 12.894 9.008 25.891 1.00 72.00 227 ARG A N 1
ATOM 1776 C CA . ARG A 1 227 ? 12.078 9.821 24.984 1.00 72.00 227 ARG A CA 1
ATOM 1777 C C . ARG A 1 227 ? 10.641 9.309 24.897 1.00 72.00 227 ARG A C 1
ATOM 1779 O O . ARG A 1 227 ? 9.715 10.109 25.023 1.00 72.00 227 ARG A O 1
ATOM 1786 N N . ASN A 1 228 ? 10.445 8.011 24.683 1.00 63.19 228 ASN A N 1
ATOM 1787 C CA . ASN A 1 228 ? 9.116 7.407 24.593 1.00 63.19 228 ASN A CA 1
ATOM 1788 C C . ASN A 1 228 ? 8.363 7.547 25.912 1.00 63.19 228 ASN A C 1
ATOM 1790 O O . ASN A 1 228 ? 7.189 7.911 25.909 1.00 63.19 228 ASN A O 1
ATOM 1794 N N . ARG A 1 229 ? 9.061 7.378 27.040 1.00 67.81 229 ARG A N 1
ATOM 1795 C CA . ARG A 1 229 ? 8.510 7.622 28.371 1.00 67.81 229 ARG A CA 1
ATOM 1796 C C . ARG A 1 229 ? 8.081 9.079 28.530 1.00 67.81 229 ARG A C 1
ATOM 1798 O O . ARG A 1 229 ? 6.956 9.322 28.941 1.00 67.81 229 ARG A O 1
ATOM 1805 N N . VAL A 1 230 ? 8.900 10.054 28.134 1.00 69.75 230 VAL A N 1
ATOM 1806 C CA . VAL A 1 230 ? 8.524 11.481 28.165 1.00 69.75 230 VAL A CA 1
ATOM 1807 C C . VAL A 1 230 ? 7.315 11.772 27.272 1.00 69.75 230 VAL A C 1
ATOM 1809 O O . VAL A 1 230 ? 6.407 12.474 27.703 1.00 69.75 230 VAL A O 1
ATOM 1812 N N . ILE A 1 231 ? 7.260 11.222 26.055 1.00 63.91 231 ILE A N 1
ATOM 1813 C CA . ILE A 1 231 ? 6.123 11.391 25.132 1.00 63.91 231 ILE A CA 1
ATOM 1814 C C . ILE A 1 231 ? 4.846 10.793 25.730 1.00 63.91 231 ILE A C 1
ATOM 1816 O O . ILE A 1 231 ? 3.799 11.435 25.679 1.00 63.91 231 ILE A O 1
ATOM 1820 N N . PHE A 1 232 ? 4.934 9.595 26.305 1.00 61.34 232 PHE A N 1
ATOM 1821 C CA . PHE A 1 232 ? 3.825 8.937 26.986 1.00 61.34 232 PHE A CA 1
ATOM 1822 C C . PHE A 1 232 ? 3.365 9.757 28.194 1.00 61.34 232 PHE A C 1
ATOM 1824 O O . PHE A 1 232 ? 2.199 10.103 28.286 1.00 61.34 232 PHE A O 1
ATOM 1831 N N . TYR A 1 233 ? 4.266 10.196 29.075 1.00 60.75 233 TYR A N 1
ATOM 1832 C CA . TYR A 1 233 ? 3.887 11.065 30.196 1.00 60.75 233 TYR A CA 1
ATOM 1833 C C . TYR A 1 233 ? 3.310 12.414 29.736 1.00 60.75 233 TYR A C 1
ATOM 1835 O O . TYR A 1 233 ? 2.386 12.924 30.361 1.00 60.75 233 TYR A O 1
ATOM 1843 N N . ALA A 1 234 ? 3.803 12.994 28.640 1.00 61.25 234 ALA A N 1
ATOM 1844 C CA . ALA A 1 234 ? 3.300 14.264 28.121 1.00 61.25 234 ALA A CA 1
ATOM 1845 C C . ALA A 1 234 ? 1.904 14.145 27.479 1.00 61.25 234 ALA A C 1
ATOM 1847 O O . ALA A 1 234 ? 1.105 15.077 27.597 1.00 61.25 234 ALA A O 1
ATOM 1848 N N . ASN A 1 235 ? 1.612 13.023 26.812 1.00 56.09 235 ASN A N 1
ATOM 1849 C CA . ASN A 1 235 ? 0.402 12.836 26.002 1.00 56.09 235 ASN A CA 1
ATOM 1850 C C . ASN A 1 235 ? -0.656 11.916 26.637 1.00 56.09 235 ASN A C 1
ATOM 1852 O O . ASN A 1 235 ? -1.842 12.104 26.363 1.00 56.09 235 ASN A O 1
ATOM 1856 N N . SER A 1 236 ? -0.250 10.966 27.482 1.00 45.78 236 SER A N 1
ATOM 1857 C CA . SER A 1 236 ? -1.107 9.980 28.160 1.00 45.78 236 SER A CA 1
ATOM 1858 C C . SER A 1 236 ? -1.468 10.367 29.593 1.00 45.78 236 SER A C 1
ATOM 1860 O O . SER A 1 236 ? -2.247 9.660 30.216 1.00 45.78 236 SER A O 1
ATOM 1862 N N . ALA A 1 237 ? -0.941 11.472 30.147 1.00 38.34 237 ALA A N 1
ATOM 1863 C CA . ALA A 1 237 ? -1.170 11.812 31.555 1.00 38.34 237 ALA A CA 1
ATOM 1864 C C . ALA A 1 237 ? -2.675 11.804 31.924 1.00 38.34 237 ALA A C 1
ATOM 1866 O O . ALA A 1 237 ? -3.432 12.659 31.430 1.00 38.34 237 ALA A O 1
ATOM 1867 N N . PRO A 1 238 ? -3.105 10.915 32.844 1.00 39.84 238 PRO A N 1
ATOM 1868 C CA . PRO A 1 238 ? -4.471 10.910 33.364 1.00 39.84 238 PRO A CA 1
ATOM 1869 C C . PRO A 1 238 ? -4.794 12.211 34.119 1.00 39.84 238 PRO A C 1
ATOM 1871 O O . PRO A 1 238 ? -5.934 12.659 34.130 1.00 39.84 238 PRO A O 1
ATOM 1874 N N . ASN A 1 239 ? -3.782 12.922 34.629 1.00 44.72 239 ASN A N 1
ATOM 1875 C CA . ASN A 1 239 ? -3.956 14.195 35.343 1.00 44.72 239 ASN A CA 1
ATOM 1876 C C . ASN A 1 239 ? -4.405 15.368 34.450 1.00 44.72 239 ASN A C 1
ATOM 1878 O O . ASN A 1 239 ? -4.972 16.331 34.955 1.00 44.72 239 ASN A O 1
ATOM 1882 N N . LYS A 1 240 ? -4.214 15.288 33.124 1.00 46.22 240 LYS A N 1
ATOM 1883 C CA . LYS A 1 240 ? -4.767 16.267 32.166 1.00 46.22 240 LYS A CA 1
ATOM 1884 C C . LYS A 1 240 ? -6.128 15.850 31.617 1.00 46.22 240 LYS A C 1
ATOM 1886 O O . LYS A 1 240 ? -6.629 16.474 30.685 1.00 46.22 240 LYS A O 1
ATOM 1891 N N . HIS A 1 241 ? -6.725 14.780 32.143 1.00 46.78 241 HIS A N 1
ATOM 1892 C CA . HIS A 1 241 ? -8.054 14.346 31.733 1.00 46.78 241 HIS A CA 1
ATOM 1893 C C . HIS A 1 241 ? -9.082 15.463 31.965 1.00 46.78 241 HIS A C 1
ATOM 1895 O O . HIS A 1 241 ? -9.757 15.868 31.025 1.00 46.78 241 HIS A O 1
ATOM 1901 N N . ALA A 1 242 ? -9.097 16.069 33.155 1.00 46.00 242 ALA A N 1
ATOM 1902 C CA . ALA A 1 242 ? -9.994 17.182 33.472 1.00 46.00 242 ALA A CA 1
ATOM 1903 C C . ALA A 1 242 ? -9.783 18.414 32.565 1.00 46.00 242 ALA A C 1
ATOM 1905 O O . ALA A 1 242 ? -10.752 19.053 32.164 1.00 46.00 242 ALA A O 1
ATOM 1906 N N . GLU A 1 243 ? -8.538 18.729 32.193 1.00 53.16 243 GLU A N 1
ATOM 1907 C CA . GLU A 1 243 ? -8.219 19.832 31.272 1.00 53.16 243 GLU A CA 1
ATOM 1908 C C . GLU A 1 243 ? -8.635 19.530 29.827 1.00 53.16 243 GLU A C 1
ATOM 1910 O O . GLU A 1 243 ? -9.174 20.402 29.153 1.00 53.16 243 GLU A O 1
ATOM 1915 N N . ARG A 1 244 ? -8.435 18.292 29.349 1.00 52.62 244 ARG A N 1
ATOM 1916 C CA . ARG A 1 244 ? -8.895 17.845 28.023 1.00 52.62 244 ARG A CA 1
ATOM 1917 C C . ARG A 1 244 ? -10.417 17.885 27.933 1.00 52.62 244 ARG A C 1
ATOM 1919 O O . ARG A 1 244 ? -10.952 18.386 26.950 1.00 52.62 244 ARG A O 1
ATOM 1926 N N . VAL A 1 245 ? -11.098 17.413 28.976 1.00 49.25 245 VAL A N 1
ATOM 1927 C CA . VAL A 1 245 ? -12.559 17.468 29.082 1.00 49.25 245 VAL A CA 1
ATOM 1928 C C . VAL A 1 245 ? -13.042 18.918 29.119 1.00 49.25 245 VAL A C 1
ATOM 1930 O O . VAL A 1 245 ? -13.937 19.254 28.351 1.00 49.25 245 VAL A O 1
ATOM 1933 N N . ARG A 1 246 ? -12.402 19.807 29.896 1.00 51.47 246 ARG A N 1
ATOM 1934 C CA . ARG A 1 246 ? -12.720 21.248 29.904 1.00 51.47 246 ARG A CA 1
ATOM 1935 C C . ARG A 1 246 ? -12.494 21.924 28.556 1.00 51.47 246 ARG A C 1
ATOM 1937 O O . ARG A 1 246 ? -13.371 22.643 28.103 1.00 51.47 246 ARG A O 1
ATOM 1944 N N . ALA A 1 247 ? -11.374 21.667 27.885 1.00 53.66 247 ALA A N 1
ATOM 1945 C CA . ALA A 1 247 ? -11.087 22.246 26.573 1.00 53.66 247 ALA A CA 1
ATOM 1946 C C . ALA A 1 247 ? -12.097 21.789 25.503 1.00 53.66 247 ALA A C 1
ATOM 1948 O O . ALA A 1 247 ? -12.458 22.562 24.618 1.00 53.66 247 ALA A O 1
ATOM 1949 N N . VAL A 1 248 ? -12.580 20.544 25.595 1.00 47.94 248 VAL A N 1
ATOM 1950 C CA . VAL A 1 248 ? -13.664 20.029 24.745 1.00 47.94 248 VAL A CA 1
ATOM 1951 C C . VAL A 1 248 ? -15.005 20.667 25.129 1.00 47.94 248 VAL A C 1
ATOM 1953 O O . VAL A 1 248 ? -15.736 21.094 24.245 1.00 47.94 248 VAL A O 1
ATOM 1956 N N . GLN A 1 249 ? -15.317 20.817 26.418 1.00 44.53 249 GLN A N 1
ATOM 1957 C CA . GLN A 1 249 ? -16.533 21.497 26.886 1.00 44.53 249 GLN A CA 1
ATOM 1958 C C . GLN A 1 249 ? -16.581 22.978 26.459 1.00 44.53 249 GLN A C 1
ATOM 1960 O O . GLN A 1 249 ? -17.615 23.436 25.972 1.00 44.53 249 GLN A O 1
ATOM 1965 N N . GLU A 1 250 ? -15.459 23.702 26.551 1.00 54.44 250 GLU A N 1
ATOM 1966 C CA . GLU A 1 250 ? -15.311 25.095 26.099 1.00 54.44 250 GLU A CA 1
ATOM 1967 C C . GLU A 1 250 ? -15.438 25.237 24.577 1.00 54.44 250 GLU A C 1
ATOM 1969 O O . GLU A 1 250 ? -16.042 26.192 24.095 1.00 54.44 250 GLU A O 1
ATOM 1974 N N . GLN A 1 251 ? -14.928 24.274 23.799 1.00 45.44 251 GLN A N 1
ATOM 1975 C CA . GLN A 1 251 ? -15.087 24.268 22.339 1.00 45.44 251 GLN A CA 1
ATOM 1976 C C . GLN A 1 251 ? -16.532 24.019 21.878 1.00 45.44 251 GLN A C 1
ATOM 1978 O O . GLN A 1 251 ? -16.867 24.375 20.747 1.00 45.44 251 GLN A O 1
ATOM 1983 N N . VAL A 1 252 ? -17.369 23.406 22.721 1.00 39.38 252 VAL A N 1
ATOM 1984 C CA . VAL A 1 252 ? -18.729 22.952 22.373 1.00 39.38 252 VAL A CA 1
ATOM 1985 C C . VAL A 1 252 ? -19.823 23.828 23.008 1.00 39.38 252 VAL A C 1
ATOM 1987 O O . VAL A 1 252 ? -20.977 23.751 22.595 1.00 39.38 252 VAL A O 1
ATOM 1990 N N . GLY A 1 253 ? -19.490 24.705 23.963 1.00 40.78 253 GLY A N 1
ATOM 1991 C CA . GLY A 1 253 ? -20.463 25.594 24.614 1.00 40.78 253 GLY A CA 1
ATOM 1992 C C . GLY A 1 253 ? -21.437 24.866 25.551 1.00 40.78 253 GLY A C 1
ATOM 1993 O O . GLY A 1 253 ? -22.570 25.309 25.725 1.00 40.78 253 GLY A O 1
ATOM 1994 N N . ILE A 1 254 ? -21.021 23.737 26.136 1.00 41.84 254 ILE A N 1
ATOM 1995 C CA . ILE A 1 254 ? -21.843 22.957 27.076 1.00 41.84 254 ILE A CA 1
ATOM 1996 C C . ILE A 1 254 ? -21.664 23.535 28.493 1.00 41.84 254 ILE A C 1
ATOM 1998 O O . ILE A 1 254 ? -20.519 23.686 28.926 1.00 41.84 254 ILE A O 1
ATOM 2002 N N . PRO A 1 255 ? -22.741 23.840 29.249 1.00 37.91 255 PRO A N 1
ATOM 2003 C CA . PRO A 1 255 ? -22.626 24.338 30.619 1.00 37.91 255 PRO A CA 1
ATOM 2004 C C . PRO A 1 255 ? -21.917 23.324 31.524 1.00 37.91 255 PRO A C 1
ATOM 2006 O O . PRO A 1 255 ? -22.197 22.127 31.475 1.00 37.91 255 PRO A O 1
ATOM 2009 N N . SER A 1 256 ? -21.049 23.816 32.405 1.00 41.62 256 SER A N 1
ATOM 2010 C CA . SER A 1 256 ? -20.183 23.069 33.334 1.00 41.62 256 SER A CA 1
ATOM 2011 C C . SER A 1 256 ? -20.908 22.240 34.415 1.00 41.62 256 SER A C 1
ATOM 2013 O O . SER A 1 256 ? -20.269 21.765 35.352 1.00 41.62 256 SER A O 1
ATOM 2015 N N . CYS A 1 257 ? -22.223 22.040 34.297 1.00 34.75 257 CYS A N 1
ATOM 2016 C CA . CYS A 1 257 ? -23.097 21.562 35.371 1.00 34.75 257 CYS A CA 1
ATOM 2017 C C . CYS A 1 257 ? -23.680 20.148 35.165 1.00 34.75 257 CYS A C 1
ATOM 2019 O O . CYS A 1 257 ? -24.535 19.746 35.953 1.00 34.75 257 CYS A O 1
ATOM 2021 N N . LEU A 1 258 ? -23.275 19.377 34.144 1.00 35.94 258 LEU A N 1
ATOM 2022 C CA . LEU A 1 258 ? -23.754 17.990 34.013 1.00 35.94 258 LEU A CA 1
ATOM 2023 C C . LEU A 1 258 ? -23.072 17.076 35.058 1.00 35.94 258 LEU A C 1
ATOM 2025 O O . LEU A 1 258 ? -21.844 17.118 35.166 1.00 35.94 258 LEU A O 1
ATOM 2029 N N . PRO A 1 259 ? -23.810 16.236 35.812 1.00 33.50 259 PRO A N 1
ATOM 2030 C CA . PRO A 1 259 ? -23.215 15.421 36.867 1.00 33.50 259 PRO A CA 1
ATOM 2031 C C . PRO A 1 259 ? -22.256 14.371 36.289 1.00 33.50 259 PRO A C 1
ATOM 2033 O O . PRO A 1 259 ? -22.620 13.598 35.404 1.00 33.50 259 PRO A O 1
ATOM 2036 N N . LEU A 1 260 ? -21.036 14.326 36.832 1.00 39.88 260 LEU A N 1
ATOM 2037 C CA . LEU A 1 260 ? -20.025 13.297 36.581 1.00 39.88 260 LEU A CA 1
ATOM 2038 C C . LEU A 1 260 ? -20.527 11.927 37.071 1.00 39.88 260 LEU A C 1
ATOM 2040 O O . LEU A 1 260 ? -20.404 11.592 38.249 1.00 39.88 260 LEU A O 1
ATOM 2044 N N . LEU A 1 261 ? -21.086 11.117 36.171 1.00 31.44 261 LEU A N 1
ATOM 2045 C CA . LEU A 1 261 ? -21.400 9.713 36.442 1.00 31.44 261 LEU A CA 1
ATOM 2046 C C . LEU A 1 261 ? -20.151 8.833 36.231 1.00 31.44 261 LEU A C 1
ATOM 2048 O O . LEU A 1 261 ? -19.685 8.656 35.113 1.00 31.44 261 LEU A O 1
ATOM 2052 N N . ARG A 1 262 ? -19.625 8.332 37.358 1.00 33.31 262 ARG A N 1
ATOM 2053 C CA . ARG A 1 262 ? -18.785 7.135 37.604 1.00 33.31 262 ARG A CA 1
ATOM 2054 C C . ARG A 1 262 ? -17.835 6.618 36.490 1.00 33.31 262 ARG A C 1
ATOM 2056 O O . ARG A 1 262 ? -18.257 5.947 35.560 1.00 33.31 262 ARG A O 1
ATOM 2063 N N . THR A 1 263 ? -16.536 6.840 36.743 1.00 36.62 263 THR A N 1
ATOM 2064 C CA . THR A 1 263 ? -15.350 5.961 36.546 1.00 36.62 263 THR A CA 1
ATOM 2065 C C . THR A 1 263 ? -15.104 5.293 35.175 1.00 36.62 263 THR A C 1
ATOM 2067 O O . THR A 1 263 ? -15.856 4.439 34.718 1.00 36.62 263 THR A O 1
ATOM 2070 N N . ASP A 1 264 ? -13.962 5.660 34.582 1.00 43.44 264 ASP A N 1
ATOM 2071 C CA . ASP A 1 264 ? -13.173 5.037 33.500 1.00 43.44 264 ASP A CA 1
ATOM 2072 C C . ASP A 1 264 ? -13.777 4.924 32.085 1.00 43.44 264 ASP A C 1
ATOM 2074 O O . ASP A 1 264 ? -13.055 5.121 31.109 1.00 43.44 264 ASP A O 1
ATOM 2078 N N . PHE A 1 265 ? -15.091 4.748 31.918 1.00 40.75 265 PHE A N 1
ATOM 2079 C CA . PHE A 1 265 ? -15.713 4.643 30.580 1.00 40.75 265 PHE A CA 1
ATOM 2080 C C . PHE A 1 265 ? -15.956 6.008 29.897 1.00 40.75 265 PHE A C 1
ATOM 2082 O O . PHE A 1 265 ? -15.999 6.127 28.673 1.00 40.75 265 PHE A O 1
ATOM 2089 N N . VAL A 1 266 ? -16.080 7.075 30.692 1.00 43.62 266 VAL A N 1
ATOM 2090 C CA . VAL A 1 266 ? -16.429 8.429 30.222 1.00 43.62 266 VAL A CA 1
ATOM 2091 C C . VAL A 1 266 ? -15.289 9.078 29.419 1.00 43.62 266 VAL A C 1
ATOM 2093 O O . VAL A 1 266 ? -15.541 9.841 28.487 1.00 43.62 266 VAL A O 1
ATOM 2096 N N . ALA A 1 267 ? -14.031 8.737 29.716 1.00 43.81 267 ALA A N 1
ATOM 2097 C CA . ALA A 1 267 ? -12.859 9.319 29.058 1.00 43.81 267 ALA A CA 1
ATOM 2098 C C . ALA A 1 267 ? -12.692 8.892 27.592 1.00 43.81 267 ALA A C 1
ATOM 2100 O O . ALA A 1 267 ? -12.325 9.711 26.741 1.00 43.81 267 ALA A O 1
ATOM 2101 N N . VAL A 1 268 ? -13.025 7.635 27.301 1.00 47.59 268 VAL A N 1
ATOM 2102 C CA . VAL A 1 268 ? -13.023 7.064 25.949 1.00 47.59 268 VAL A CA 1
ATOM 2103 C C . VAL A 1 268 ? -14.099 7.740 25.104 1.00 47.59 268 VAL A C 1
ATOM 2105 O O . VAL A 1 268 ? -13.816 8.259 24.021 1.00 47.59 268 VAL A O 1
ATOM 2108 N N . GLN A 1 269 ? -15.310 7.857 25.662 1.00 54.66 269 GLN A N 1
ATOM 2109 C CA . GLN A 1 269 ? -16.444 8.510 25.010 1.00 54.66 269 GLN A CA 1
ATOM 2110 C C . GLN A 1 269 ? -16.134 9.978 24.676 1.00 54.66 269 GLN A C 1
ATOM 2112 O O . GLN A 1 269 ? -16.446 10.441 23.582 1.00 54.66 269 GLN A O 1
ATOM 2117 N N . LEU A 1 270 ? -15.473 10.709 25.582 1.00 60.41 270 LEU A N 1
ATOM 2118 C CA . LEU A 1 270 ? -15.084 12.112 25.382 1.00 60.41 270 LEU A CA 1
ATOM 2119 C C . LEU A 1 270 ? -14.042 12.294 24.273 1.00 60.41 270 LEU A C 1
ATOM 2121 O O . LEU A 1 270 ? -14.132 13.251 23.503 1.00 60.41 270 LEU A O 1
ATOM 2125 N N . THR A 1 271 ? -13.075 11.383 24.153 1.00 64.94 271 THR A N 1
ATOM 2126 C CA . THR A 1 271 ? -12.025 11.471 23.124 1.00 64.94 271 THR A CA 1
ATOM 2127 C C . THR A 1 271 ? -12.556 11.052 21.749 1.00 64.94 271 THR A C 1
ATOM 2129 O O . THR A 1 271 ? -12.260 11.709 20.747 1.00 64.94 271 THR A O 1
ATOM 2132 N N . CYS A 1 272 ? -13.413 10.025 21.700 1.00 70.44 272 CYS A N 1
ATOM 2133 C CA . CYS A 1 272 ? -14.181 9.642 20.511 1.00 70.44 272 CYS A CA 1
ATOM 2134 C C . CYS A 1 272 ? -15.101 10.788 20.052 1.00 70.44 272 CYS A C 1
ATOM 2136 O O . CYS A 1 272 ? -15.105 11.171 18.880 1.00 70.44 272 CYS A O 1
ATOM 2138 N N . HIS A 1 273 ? -15.789 11.442 20.991 1.00 71.19 273 HIS A N 1
ATOM 2139 C CA . HIS A 1 273 ? -16.639 12.594 20.702 1.00 71.19 273 HIS A CA 1
ATOM 2140 C C . HIS A 1 273 ? -15.838 13.806 20.199 1.00 71.19 273 HIS A C 1
ATOM 2142 O O . HIS A 1 273 ? -16.224 14.444 19.222 1.00 71.19 273 HIS A O 1
ATOM 2148 N N . ALA A 1 274 ? -14.671 14.093 20.785 1.00 75.06 274 ALA A N 1
ATOM 2149 C CA . ALA A 1 274 ? -13.779 15.150 20.304 1.00 75.06 274 ALA A CA 1
ATOM 2150 C C . ALA A 1 274 ? -13.272 14.892 18.872 1.00 75.06 274 ALA A C 1
ATOM 2152 O O . ALA A 1 274 ? -13.061 15.830 18.098 1.00 75.06 274 ALA A O 1
ATOM 2153 N N . LEU A 1 275 ? -13.074 13.626 18.499 1.00 77.56 275 LEU A N 1
ATOM 2154 C CA . LEU A 1 275 ? -12.731 13.235 17.135 1.00 77.56 275 LEU A CA 1
ATOM 2155 C C . LEU A 1 275 ? -13.911 13.440 16.174 1.00 77.56 275 LEU A C 1
ATOM 2157 O O . LEU A 1 275 ? -13.739 14.070 15.129 1.00 77.56 275 LEU A O 1
ATOM 2161 N N . SER A 1 276 ? -15.105 12.982 16.557 1.00 79.19 276 SER A N 1
ATOM 2162 C CA . SER A 1 276 ? -16.355 13.219 15.822 1.00 79.19 276 SER A CA 1
ATOM 2163 C C . SER A 1 276 ? -16.588 14.714 15.566 1.00 79.19 276 SER A C 1
ATOM 2165 O O . SER A 1 276 ? -16.833 15.119 14.431 1.00 79.19 276 SER A O 1
ATOM 2167 N N . LEU A 1 277 ? -16.375 15.570 16.568 1.00 81.50 277 LEU A N 1
ATOM 2168 C CA . LEU A 1 277 ? -16.505 17.024 16.432 1.00 81.50 277 LEU A CA 1
ATOM 2169 C C . LEU A 1 277 ? -15.496 17.637 15.455 1.00 81.50 277 LEU A C 1
ATOM 2171 O O . LEU A 1 277 ? -15.853 18.532 14.687 1.00 81.50 277 LEU A O 1
ATOM 2175 N N . GLN A 1 278 ? -14.247 17.160 15.437 1.00 82.56 278 GLN A N 1
ATOM 2176 C CA . GLN A 1 278 ? -13.260 17.604 14.444 1.00 82.56 278 GLN A CA 1
ATOM 2177 C C . GLN A 1 278 ? -13.705 17.250 13.017 1.00 82.56 278 GLN A C 1
ATOM 2179 O O . GLN A 1 278 ? -13.549 18.065 12.104 1.00 82.56 278 GLN A O 1
ATOM 2184 N N . VAL A 1 279 ? -14.304 16.070 12.831 1.00 81.69 279 VAL A N 1
ATOM 2185 C CA . VAL A 1 279 ? -14.863 15.633 11.544 1.00 81.69 279 VAL A CA 1
ATOM 2186 C C . VAL A 1 279 ? -16.101 16.453 11.165 1.00 81.69 279 VAL A C 1
ATOM 2188 O O . VAL A 1 279 ? -16.204 16.918 10.030 1.00 81.69 279 VAL A O 1
ATOM 2191 N N . LEU A 1 280 ? -17.006 16.716 12.109 1.00 83.88 280 LEU A N 1
ATOM 2192 C CA . LEU A 1 280 ? -18.187 17.559 11.894 1.00 83.88 280 LEU A CA 1
ATOM 2193 C C . LEU A 1 280 ? -17.807 18.999 11.539 1.00 83.88 280 LEU A C 1
ATOM 2195 O O . LEU A 1 280 ? -18.402 19.590 10.637 1.00 83.88 280 LEU A O 1
ATOM 2199 N N . LYS A 1 281 ? -16.778 19.555 12.186 1.00 85.31 281 LYS A N 1
ATOM 2200 C CA . LYS A 1 281 ? -16.225 20.866 11.834 1.00 85.31 281 LYS A CA 1
ATOM 2201 C C . LYS A 1 281 ? -15.703 20.872 10.400 1.00 85.31 281 LYS A C 1
ATOM 2203 O O . LYS A 1 281 ? -16.056 21.753 9.624 1.00 85.31 281 LYS A O 1
ATOM 2208 N N . TRP A 1 282 ? -14.928 19.859 10.023 1.00 84.31 282 TRP A N 1
ATOM 2209 C CA . TRP A 1 282 ? -14.439 19.717 8.653 1.00 84.31 282 TRP A CA 1
ATOM 2210 C C . TRP A 1 282 ? -15.573 19.575 7.620 1.00 84.31 282 TRP A C 1
ATOM 2212 O O . TRP A 1 282 ? -15.494 20.142 6.526 1.00 84.31 282 TRP A O 1
ATOM 2222 N N . ASN A 1 283 ? -16.653 18.873 7.978 1.00 83.19 283 ASN A N 1
ATOM 2223 C CA . ASN A 1 283 ? -17.865 18.782 7.165 1.00 83.19 283 ASN A CA 1
ATOM 2224 C C . ASN A 1 283 ? -18.532 20.153 6.995 1.00 83.19 283 ASN A C 1
ATOM 2226 O O . ASN A 1 283 ? -18.860 20.533 5.870 1.00 83.19 283 ASN A O 1
ATOM 2230 N N . LYS A 1 284 ? -18.670 20.918 8.085 1.00 85.75 284 LYS A N 1
ATOM 2231 C CA . LYS A 1 284 ? -19.235 22.277 8.079 1.00 85.75 284 LYS A CA 1
ATOM 2232 C C . LYS A 1 284 ? -18.399 23.255 7.250 1.00 85.75 284 LYS A C 1
ATOM 2234 O O . LYS A 1 284 ? -18.958 24.104 6.564 1.00 85.75 284 LYS A O 1
ATOM 2239 N N . ASP A 1 285 ? -17.080 23.085 7.243 1.00 83.94 285 ASP A N 1
ATOM 2240 C CA . ASP A 1 285 ? -16.145 23.889 6.446 1.00 83.94 285 ASP A CA 1
ATOM 2241 C C . ASP A 1 285 ? -16.179 23.548 4.937 1.00 83.94 285 ASP A C 1
ATOM 2243 O O . ASP A 1 285 ? -15.414 24.109 4.143 1.00 83.94 285 ASP A O 1
ATOM 2247 N N . GLY A 1 286 ? -17.072 22.641 4.519 1.00 79.62 286 GLY A N 1
ATOM 2248 C CA . GLY A 1 286 ? -17.338 22.311 3.120 1.00 79.62 286 GLY A CA 1
ATOM 2249 C C . GLY A 1 286 ? -16.336 21.338 2.500 1.00 79.62 286 GLY A C 1
ATOM 2250 O O . GLY A 1 286 ? -16.217 21.298 1.278 1.00 79.62 286 GLY A O 1
ATOM 2251 N N . ARG A 1 287 ? -15.593 20.567 3.312 1.00 81.06 287 ARG A N 1
ATOM 2252 C CA . ARG A 1 287 ? -14.674 19.502 2.852 1.00 81.06 287 ARG A CA 1
ATOM 2253 C C . ARG A 1 287 ? -13.624 19.955 1.820 1.00 81.06 287 ARG A C 1
ATOM 2255 O O . ARG A 1 287 ? -13.230 19.184 0.947 1.00 81.06 287 ARG A O 1
ATOM 2262 N N . LYS A 1 288 ? -13.151 21.205 1.915 1.00 75.88 288 LYS A N 1
ATOM 2263 C CA . LYS A 1 288 ? -12.259 21.841 0.917 1.00 75.88 288 LYS A CA 1
ATOM 2264 C C . LYS A 1 288 ? -10.966 21.061 0.650 1.00 75.88 288 LYS A C 1
ATOM 2266 O O . LYS A 1 288 ? -10.472 21.044 -0.474 1.00 75.88 288 LYS A O 1
ATOM 2271 N N . THR A 1 289 ? -10.414 20.431 1.682 1.00 76.19 289 THR A N 1
ATOM 2272 C CA . THR A 1 289 ? -9.178 19.639 1.633 1.00 76.19 289 THR A CA 1
ATOM 2273 C C . THR A 1 289 ? -9.414 18.268 2.261 1.00 76.19 289 THR A C 1
ATOM 2275 O O . THR A 1 289 ? -10.086 18.205 3.288 1.00 76.19 289 THR A O 1
ATOM 2278 N N . PRO A 1 290 ? -8.863 17.169 1.713 1.00 73.94 290 PRO A N 1
ATOM 2279 C CA . PRO A 1 290 ? -8.964 15.847 2.337 1.00 73.94 290 PRO A CA 1
ATOM 2280 C C . PRO A 1 290 ? -8.427 15.838 3.778 1.00 73.94 290 PRO A C 1
ATOM 2282 O O . PRO A 1 290 ? -7.515 16.602 4.112 1.00 73.94 290 PRO A O 1
ATOM 2285 N N . MET A 1 291 ? -8.974 14.965 4.625 1.00 74.94 291 MET A N 1
ATOM 2286 C CA . MET A 1 291 ? -8.499 14.780 6.001 1.00 74.94 291 MET A CA 1
ATOM 2287 C C . MET A 1 291 ? -7.417 13.705 6.084 1.00 74.94 291 MET A C 1
ATOM 2289 O O . MET A 1 291 ? -7.468 12.693 5.383 1.00 74.94 291 MET A O 1
ATOM 2293 N N . CYS A 1 292 ? -6.468 13.890 6.998 1.00 72.12 292 CYS A N 1
ATOM 2294 C CA . CYS A 1 292 ? -5.547 12.843 7.425 1.00 72.12 292 CYS A CA 1
ATOM 2295 C C . CYS A 1 292 ? -5.246 12.934 8.920 1.00 72.12 292 CYS A C 1
ATOM 2297 O O . CYS A 1 292 ? -5.476 13.957 9.562 1.00 72.12 292 CYS A O 1
ATOM 2299 N N . THR A 1 293 ? -4.677 11.872 9.482 1.00 75.12 293 THR A N 1
ATOM 2300 C CA . THR A 1 293 ? -4.244 11.875 10.883 1.00 75.12 293 THR A CA 1
ATOM 2301 C C . THR A 1 293 ? -3.091 12.862 11.106 1.00 75.12 293 THR A C 1
ATOM 2303 O O . THR A 1 293 ? -2.105 12.880 10.362 1.00 75.12 293 THR A O 1
ATOM 2306 N N . ALA A 1 294 ? -3.167 13.636 12.190 1.00 71.00 294 ALA A N 1
ATOM 2307 C CA . ALA A 1 294 ? -2.147 14.600 12.606 1.00 71.00 294 ALA A CA 1
ATOM 2308 C C . ALA A 1 294 ? -0.867 13.943 13.161 1.00 71.00 294 ALA A C 1
ATOM 2310 O O . ALA A 1 294 ? 0.004 14.641 13.681 1.00 71.00 294 ALA A O 1
ATOM 2311 N N . ARG A 1 295 ? -0.739 12.608 13.070 1.00 71.44 295 ARG A N 1
ATOM 2312 C CA . ARG A 1 295 ? 0.423 11.864 13.571 1.00 71.44 295 ARG A CA 1
ATOM 2313 C C . ARG A 1 295 ? 1.704 12.410 12.911 1.00 71.44 295 ARG A C 1
ATOM 2315 O O . ARG A 1 295 ? 1.781 12.427 11.681 1.00 71.44 295 ARG A O 1
ATOM 2322 N N . PRO A 1 296 ? 2.727 12.849 13.650 1.00 64.25 296 PRO A N 1
ATOM 2323 C CA . PRO A 1 296 ? 3.966 13.309 13.040 1.00 64.25 296 PRO A CA 1
ATOM 2324 C C . PRO A 1 296 ? 4.659 12.218 12.209 1.00 64.25 296 PRO A C 1
ATOM 2326 O O . PRO A 1 296 ? 4.600 11.035 12.524 1.00 64.25 296 PRO A O 1
ATOM 2329 N N . GLY A 1 297 ? 5.361 12.619 11.144 1.00 59.22 297 GLY A N 1
ATOM 2330 C CA . GLY A 1 297 ? 6.025 11.676 10.233 1.00 59.22 297 GLY A CA 1
ATOM 2331 C C . GLY A 1 297 ? 7.140 10.839 10.873 1.00 59.22 297 GLY A C 1
ATOM 2332 O O . GLY A 1 297 ? 7.424 9.762 10.373 1.00 59.22 297 GLY A O 1
ATOM 2333 N N . TRP A 1 298 ? 7.740 11.298 11.976 1.00 58.00 298 TRP A N 1
ATOM 2334 C CA . TRP A 1 298 ? 8.759 10.547 12.720 1.00 58.00 298 TRP A CA 1
ATOM 2335 C C . TRP A 1 298 ? 8.180 9.425 13.596 1.00 58.00 298 TRP A C 1
ATOM 2337 O O . TRP A 1 298 ? 8.939 8.582 14.050 1.00 58.00 298 TRP A O 1
ATOM 2347 N N . GLN A 1 299 ? 6.861 9.408 13.831 1.00 62.47 299 GLN A N 1
ATOM 2348 C CA . GLN A 1 299 ? 6.144 8.302 14.489 1.00 62.47 299 GLN A CA 1
ATOM 2349 C C . GLN A 1 299 ? 5.634 7.259 13.482 1.00 62.47 299 GLN A C 1
ATOM 2351 O O . GLN A 1 299 ? 4.870 6.359 13.832 1.00 62.47 299 GLN A O 1
ATOM 2356 N N . ASN A 1 300 ? 5.976 7.413 12.201 1.00 59.84 300 ASN A N 1
ATOM 2357 C CA . ASN A 1 300 ? 5.679 6.420 11.185 1.00 59.84 300 ASN A CA 1
ATOM 2358 C C . ASN A 1 300 ? 6.909 5.523 11.016 1.00 59.84 300 ASN A C 1
ATOM 2360 O O . ASN A 1 300 ? 8.004 6.027 10.796 1.00 59.84 300 ASN A O 1
ATOM 2364 N N . ILE A 1 301 ? 6.708 4.207 10.981 1.00 57.97 301 ILE A N 1
ATOM 2365 C CA . ILE A 1 301 ? 7.785 3.220 10.759 1.00 57.97 301 ILE A CA 1
ATOM 2366 C C . ILE A 1 301 ? 8.321 3.260 9.310 1.00 57.97 301 ILE A C 1
ATOM 2368 O O . ILE A 1 301 ? 9.284 2.592 8.952 1.00 57.97 301 ILE A O 1
ATOM 2372 N N . SER A 1 302 ? 7.733 4.078 8.433 1.00 57.53 302 SER A N 1
ATOM 2373 C CA . SER A 1 302 ? 8.186 4.169 7.049 1.00 57.53 302 SER A CA 1
ATOM 2374 C C . SER A 1 302 ? 9.136 5.325 6.779 1.00 57.53 302 SER A C 1
ATOM 2376 O O . SER A 1 302 ? 8.896 6.470 7.150 1.00 57.53 302 SER A O 1
ATOM 2378 N N . TYR A 1 303 ? 10.142 5.027 5.960 1.00 48.09 303 TYR A N 1
ATOM 2379 C CA . TYR A 1 303 ? 11.123 5.971 5.439 1.00 48.09 303 TYR A CA 1
ATOM 2380 C C . TYR A 1 303 ? 10.563 7.048 4.491 1.00 48.09 303 TYR A C 1
ATOM 2382 O O . TYR A 1 303 ? 11.277 8.004 4.171 1.00 48.09 303 TYR A O 1
ATOM 2390 N N . ARG A 1 304 ? 9.315 6.947 3.998 1.00 53.47 304 ARG A N 1
ATOM 2391 C CA . ARG A 1 304 ? 8.766 8.007 3.131 1.00 53.47 304 ARG A CA 1
ATOM 2392 C C . ARG A 1 304 ? 8.295 9.202 3.954 1.00 53.47 304 ARG A C 1
ATOM 2394 O O . ARG A 1 304 ? 7.428 9.102 4.816 1.00 53.47 304 ARG A O 1
ATOM 2401 N N . ARG A 1 305 ? 8.799 10.385 3.594 1.00 55.72 305 ARG A N 1
ATOM 2402 C CA . ARG A 1 305 ? 8.328 11.657 4.155 1.00 55.72 305 ARG A CA 1
ATOM 2403 C C . ARG A 1 305 ? 6.865 11.888 3.767 1.00 55.72 305 ARG A C 1
ATOM 2405 O O . ARG A 1 305 ? 6.548 12.018 2.585 1.00 55.72 305 ARG A O 1
ATOM 2412 N N . GLY A 1 306 ? 5.985 11.990 4.764 1.00 60.62 306 GLY A N 1
ATOM 2413 C CA . GLY A 1 306 ? 4.553 12.260 4.598 1.00 60.62 306 GLY A CA 1
ATOM 2414 C C . GLY A 1 306 ? 4.245 13.699 4.174 1.00 60.62 306 GLY A C 1
ATOM 2415 O O . GLY A 1 306 ? 3.584 14.426 4.907 1.00 60.62 306 GLY A O 1
ATOM 2416 N N . LEU A 1 307 ? 4.732 14.127 3.003 1.00 62.78 307 LEU A N 1
ATOM 2417 C CA . LEU A 1 307 ? 4.573 15.494 2.482 1.00 62.78 307 LEU A CA 1
ATOM 2418 C C . LEU A 1 307 ? 3.102 15.934 2.384 1.00 62.78 307 LEU A C 1
ATOM 2420 O O . LEU A 1 307 ? 2.812 17.111 2.574 1.00 62.78 307 LEU A O 1
ATOM 2424 N N . TYR A 1 308 ? 2.180 14.988 2.176 1.00 63.88 308 TYR A N 1
ATOM 2425 C CA . TYR A 1 308 ? 0.736 15.237 2.143 1.00 63.88 308 TYR A CA 1
ATOM 2426 C C . TYR A 1 308 ? 0.188 15.811 3.463 1.00 63.88 308 TYR A C 1
ATOM 2428 O O . TYR A 1 308 ? -0.764 16.583 3.434 1.00 63.88 308 TYR A O 1
ATOM 2436 N N . LYS A 1 309 ? 0.799 15.512 4.622 1.00 66.06 309 LYS A N 1
ATOM 2437 C CA . LYS A 1 309 ? 0.343 16.034 5.928 1.00 66.06 309 LYS A CA 1
ATOM 2438 C C . LYS A 1 309 ? 0.499 17.552 6.054 1.00 66.06 309 LYS A C 1
ATOM 2440 O O . LYS A 1 309 ? -0.076 18.157 6.950 1.00 66.06 309 LYS A O 1
ATOM 2445 N N . LYS A 1 310 ? 1.289 18.177 5.172 1.00 71.38 310 LYS A N 1
ATOM 2446 C CA . LYS A 1 310 ? 1.446 19.639 5.118 1.00 71.38 310 LYS A CA 1
ATOM 2447 C C . LYS A 1 310 ? 0.305 20.333 4.377 1.00 71.38 310 LYS A C 1
ATOM 2449 O O . LYS A 1 310 ? 0.106 21.523 4.573 1.00 71.38 310 LYS A O 1
ATOM 2454 N N . THR A 1 311 ? -0.397 19.611 3.506 1.00 70.50 311 THR A N 1
ATOM 2455 C CA . THR A 1 311 ? -1.425 20.165 2.610 1.00 70.50 311 THR A CA 1
ATOM 2456 C C . THR A 1 311 ? -2.841 19.722 2.973 1.00 70.50 311 THR A C 1
ATOM 2458 O O . THR A 1 311 ? -3.798 20.309 2.482 1.00 70.50 311 THR A O 1
ATOM 2461 N N . LEU A 1 312 ? -2.980 18.666 3.779 1.00 74.94 312 LEU A N 1
ATOM 2462 C CA . LEU A 1 312 ? -4.259 18.079 4.178 1.00 74.94 312 LEU A CA 1
ATOM 2463 C C . LEU A 1 312 ? -4.714 18.558 5.564 1.00 74.94 312 LEU A C 1
ATOM 2465 O O . LEU A 1 312 ? -3.907 18.996 6.385 1.00 74.94 312 LEU A O 1
ATOM 2469 N N . SER A 1 313 ? -6.018 18.445 5.825 1.00 75.38 313 SER A N 1
ATOM 2470 C CA . SER A 1 313 ? -6.613 18.783 7.120 1.00 75.38 313 SER A CA 1
ATOM 2471 C C . SER A 1 313 ? -6.216 17.742 8.163 1.00 75.38 313 SER A C 1
ATOM 2473 O O . SER A 1 313 ? -6.594 16.576 8.068 1.00 75.38 313 SER A O 1
ATOM 2475 N N . ASN A 1 314 ? -5.437 18.163 9.156 1.00 77.69 314 ASN A N 1
ATOM 2476 C CA . ASN A 1 314 ? -4.885 17.273 10.171 1.00 77.69 314 ASN A CA 1
ATOM 2477 C C . ASN A 1 314 ? -5.864 17.073 11.333 1.00 77.69 314 ASN A C 1
ATOM 2479 O O . ASN A 1 314 ? -6.115 17.998 12.103 1.00 77.69 314 ASN A O 1
ATOM 2483 N N . ILE A 1 315 ? -6.353 15.845 11.484 1.00 78.12 315 ILE A N 1
ATOM 2484 C CA . ILE A 1 315 ? -7.233 15.422 12.573 1.00 78.12 315 ILE A CA 1
ATOM 2485 C C . ILE A 1 315 ? -6.393 14.831 13.701 1.00 78.12 315 ILE A C 1
ATOM 2487 O O . ILE A 1 315 ? -5.630 13.880 13.495 1.00 78.12 315 ILE A O 1
ATOM 2491 N N . LYS A 1 316 ? -6.492 15.418 14.895 1.00 77.69 316 LYS A N 1
ATOM 2492 C CA . LYS A 1 316 ? -5.723 14.985 16.063 1.00 77.69 316 LYS A CA 1
ATOM 2493 C C . LYS A 1 316 ? -6.397 13.776 16.698 1.00 77.69 316 LYS A C 1
ATOM 2495 O O . LYS A 1 316 ? -7.535 13.866 17.147 1.00 77.69 316 LYS A O 1
ATOM 2500 N N . ILE A 1 317 ? -5.651 12.678 16.756 1.00 72.38 317 ILE A N 1
ATOM 2501 C CA . ILE A 1 317 ? -6.037 11.425 17.403 1.00 72.38 317 ILE A CA 1
ATOM 2502 C C . ILE A 1 317 ? -5.000 11.202 18.496 1.00 72.38 317 ILE A C 1
ATOM 2504 O O . ILE A 1 317 ? -3.817 11.083 18.185 1.00 72.38 317 ILE A O 1
ATOM 2508 N N . ASN A 1 318 ? -5.425 11.226 19.755 1.00 73.25 318 ASN A N 1
ATOM 2509 C CA . ASN A 1 318 ? -4.564 10.993 20.913 1.00 73.25 318 ASN A CA 1
ATOM 2510 C C . ASN A 1 318 ? -5.204 9.914 21.790 1.00 73.25 318 ASN A C 1
ATOM 2512 O O . ASN A 1 318 ? -5.695 10.215 22.873 1.00 73.25 318 ASN A O 1
ATOM 2516 N N . MET A 1 319 ? -5.271 8.705 21.235 1.00 74.44 319 MET A N 1
ATOM 2517 C CA . MET A 1 319 ? -5.940 7.537 21.806 1.00 74.44 319 MET A CA 1
ATOM 2518 C C . MET A 1 319 ? -4.898 6.412 21.945 1.00 74.44 319 MET A C 1
ATOM 2520 O O . MET A 1 319 ? -4.643 5.708 20.967 1.00 74.44 319 MET A O 1
ATOM 2524 N N . MET A 1 320 ? -4.225 6.332 23.098 1.00 75.38 320 MET A N 1
ATOM 2525 C CA . MET A 1 320 ? -3.073 5.461 23.408 1.00 75.38 320 MET A CA 1
ATOM 2526 C C . MET A 1 320 ? -3.299 4.545 24.626 1.00 75.38 320 MET A C 1
ATOM 2528 O O . MET A 1 320 ? -2.338 3.956 25.120 1.00 75.38 320 MET A O 1
ATOM 2532 N N . ASP A 1 321 ? -4.528 4.429 25.122 1.00 75.50 321 ASP A N 1
ATOM 2533 C CA . ASP A 1 321 ? -4.844 3.733 26.366 1.00 75.50 321 ASP A CA 1
ATOM 2534 C C . ASP A 1 321 ? -5.407 2.316 26.124 1.00 75.50 321 ASP A C 1
ATOM 2536 O O . ASP A 1 321 ? -6.149 2.042 25.175 1.00 75.50 321 ASP A O 1
ATOM 2540 N N . VAL A 1 322 ? -5.048 1.378 27.008 1.00 76.12 322 VAL A N 1
ATOM 2541 C CA . VAL A 1 322 ? -5.698 0.061 27.094 1.00 76.12 322 VAL A CA 1
ATOM 2542 C C . VAL A 1 322 ? -6.970 0.240 27.915 1.00 76.12 322 VAL A C 1
ATOM 2544 O O . VAL A 1 322 ? -6.900 0.576 29.094 1.00 76.12 322 VAL A O 1
ATOM 2547 N N . LEU A 1 323 ? -8.129 0.040 27.290 1.00 78.88 323 LEU A N 1
ATOM 2548 C CA . LEU A 1 323 ? -9.424 0.418 27.856 1.00 78.88 323 LEU A CA 1
ATOM 2549 C C . LEU A 1 323 ? -9.937 -0.602 28.871 1.00 78.88 323 LEU A C 1
ATOM 2551 O O . LEU A 1 323 ? -10.384 -0.243 29.957 1.00 78.88 323 LEU A O 1
ATOM 2555 N N . LYS A 1 324 ? -9.908 -1.885 28.501 1.00 82.38 324 LYS A N 1
ATOM 2556 C CA . LYS A 1 324 ? -10.427 -2.973 29.335 1.00 82.38 324 LYS A CA 1
ATOM 2557 C C . LYS A 1 324 ? -9.765 -4.290 28.955 1.00 82.38 324 LYS A C 1
ATOM 2559 O O . LYS A 1 324 ? -9.699 -4.623 27.778 1.00 82.38 324 LYS A O 1
ATOM 2564 N N . VAL A 1 325 ? -9.349 -5.074 29.945 1.00 85.69 325 VAL A N 1
ATOM 2565 C CA . VAL A 1 325 ? -8.958 -6.481 29.763 1.00 85.69 325 VAL A CA 1
ATOM 2566 C C . VAL A 1 325 ? -10.059 -7.350 30.363 1.00 85.69 325 VAL A C 1
ATOM 2568 O O . VAL A 1 325 ? -10.352 -7.239 31.551 1.00 85.69 325 VAL A O 1
ATOM 2571 N N . ASP A 1 326 ? -10.687 -8.196 29.551 1.00 85.12 326 ASP A N 1
ATOM 2572 C CA . ASP A 1 326 ? -11.722 -9.131 29.982 1.00 85.12 326 ASP A CA 1
ATOM 2573 C C . ASP A 1 326 ? -11.190 -10.567 29.933 1.00 85.12 326 ASP A C 1
ATOM 2575 O O . ASP A 1 326 ? -11.091 -11.202 28.880 1.00 85.12 326 ASP A O 1
ATOM 2579 N N . THR A 1 327 ? -10.831 -11.094 31.102 1.00 87.44 327 THR A N 1
ATOM 2580 C CA . THR A 1 327 ? -10.281 -12.449 31.245 1.00 87.44 327 THR A CA 1
ATOM 2581 C C . THR A 1 327 ? -11.342 -13.540 31.099 1.00 87.44 327 THR A C 1
ATOM 2583 O O . THR A 1 327 ? -11.001 -14.684 30.797 1.00 87.44 327 THR A O 1
ATOM 2586 N N . THR A 1 328 ? -12.626 -13.203 31.268 1.00 87.12 328 THR A N 1
ATOM 2587 C CA . THR A 1 328 ? -13.740 -14.154 31.128 1.00 87.12 328 THR A CA 1
ATOM 2588 C C . THR A 1 328 ? -14.111 -14.310 29.658 1.00 87.12 328 THR A C 1
ATOM 2590 O O . THR A 1 328 ? -14.182 -15.430 29.152 1.00 87.12 328 THR A O 1
ATOM 2593 N N . ALA A 1 329 ? -14.272 -13.186 28.954 1.00 86.50 329 ALA A N 1
ATOM 2594 C CA . ALA A 1 329 ? -14.532 -13.165 27.516 1.00 86.50 329 ALA A CA 1
ATOM 2595 C C . ALA A 1 329 ? -13.284 -13.480 26.672 1.00 86.50 329 ALA A C 1
ATOM 2597 O O . ALA A 1 329 ? -13.404 -13.761 25.480 1.00 86.50 329 ALA A O 1
ATOM 2598 N N . LYS A 1 330 ? -12.091 -13.466 27.287 1.00 91.94 330 LYS A N 1
ATOM 2599 C CA . LYS A 1 330 ? -10.792 -13.606 26.612 1.00 91.94 330 LYS A CA 1
ATOM 2600 C C . LYS A 1 330 ? -10.629 -12.557 25.511 1.00 91.94 330 LYS A C 1
ATOM 2602 O O . LYS A 1 330 ? -10.186 -12.870 24.401 1.00 91.94 330 LYS A O 1
ATOM 2607 N N . SER A 1 331 ? -10.950 -11.307 25.834 1.00 89.12 331 SER A N 1
ATOM 2608 C CA . SER A 1 331 ? -10.763 -10.167 24.940 1.00 89.12 331 SER A CA 1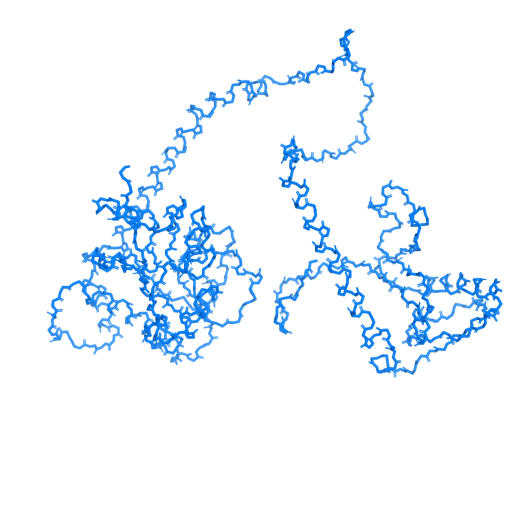
ATOM 2609 C C . SER A 1 331 ? -10.114 -8.978 25.647 1.00 89.12 331 SER A C 1
ATOM 2611 O O . SER A 1 331 ? -10.174 -8.829 26.867 1.00 89.12 331 SER A O 1
ATOM 2613 N N . VAL A 1 332 ? -9.454 -8.124 24.873 1.00 87.94 332 VAL A N 1
ATOM 2614 C CA . VAL A 1 332 ? -8.904 -6.847 25.325 1.00 87.94 332 VAL A CA 1
ATOM 2615 C C . VAL A 1 332 ? -9.395 -5.734 24.410 1.00 87.94 332 VAL A C 1
ATOM 2617 O O . VAL A 1 332 ? -9.321 -5.844 23.188 1.00 87.94 332 VAL A O 1
ATOM 2620 N N . TRP A 1 333 ? -9.903 -4.666 25.011 1.00 86.50 333 TRP A N 1
ATOM 2621 C CA . TRP A 1 333 ? -10.312 -3.440 24.343 1.00 86.50 333 TRP A CA 1
ATOM 2622 C C . TRP A 1 333 ? -9.181 -2.431 24.431 1.00 86.50 333 TRP A C 1
ATOM 2624 O O . TRP A 1 333 ? -8.712 -2.101 25.524 1.00 86.50 333 TRP A O 1
ATOM 2634 N N . VAL A 1 334 ? -8.746 -1.939 23.280 1.00 84.00 334 VAL A N 1
ATOM 2635 C CA . VAL A 1 334 ? -7.595 -1.043 23.169 1.00 84.00 334 VAL A CA 1
ATOM 2636 C C . VAL A 1 334 ? -7.877 0.097 22.215 1.00 84.00 334 VAL A C 1
ATOM 2638 O O . VAL A 1 334 ? -8.589 -0.053 21.222 1.00 84.00 334 VAL A O 1
ATOM 2641 N N . GLU A 1 335 ? -7.258 1.233 22.492 1.00 84.06 335 GLU A N 1
ATOM 2642 C CA . GLU A 1 335 ? -7.243 2.357 21.576 1.00 84.06 335 GLU A CA 1
ATOM 2643 C C . GLU A 1 335 ? -6.266 2.141 20.396 1.00 84.06 335 GLU A C 1
ATOM 2645 O O . GLU A 1 335 ? -5.288 1.392 20.494 1.00 84.06 335 GLU A O 1
ATOM 2650 N N . PRO A 1 336 ? -6.488 2.812 19.251 1.00 79.12 336 PRO A N 1
ATOM 2651 C CA . PRO A 1 336 ? -5.715 2.628 18.019 1.00 79.12 336 PRO A CA 1
ATOM 2652 C C . PRO A 1 336 ? -4.198 2.839 18.171 1.00 79.12 336 PRO A C 1
ATOM 2654 O O . PRO A 1 336 ? -3.411 2.127 17.541 1.00 79.12 336 PRO A O 1
ATOM 2657 N N . LEU A 1 337 ? -3.756 3.817 18.969 1.00 77.38 337 LEU A N 1
ATOM 2658 C CA . LEU A 1 337 ? -2.335 4.164 19.089 1.00 77.38 337 LEU A CA 1
ATOM 2659 C C . LEU A 1 337 ? -1.613 3.400 20.207 1.00 77.38 337 LEU A C 1
ATOM 2661 O O . LEU A 1 337 ? -0.435 3.676 20.428 1.00 77.38 337 LEU A O 1
ATOM 2665 N N . VAL A 1 338 ? -2.275 2.447 20.871 1.00 79.25 338 VAL A N 1
ATOM 2666 C CA . VAL A 1 338 ? -1.614 1.522 21.800 1.00 79.25 338 VAL A CA 1
ATOM 2667 C C . VAL A 1 338 ? -0.546 0.733 21.044 1.00 79.25 338 VAL A C 1
ATOM 2669 O O . VAL A 1 338 ? -0.808 0.206 19.955 1.00 79.25 338 VAL A O 1
ATOM 2672 N N . THR A 1 339 ? 0.662 0.671 21.601 1.00 81.81 339 THR A N 1
ATOM 2673 C CA . THR A 1 339 ? 1.783 -0.069 21.009 1.00 81.81 339 THR A CA 1
ATOM 2674 C C . THR A 1 339 ? 1.765 -1.546 21.418 1.00 81.81 339 THR A C 1
ATOM 2676 O O . THR A 1 339 ? 1.220 -1.908 22.463 1.00 81.81 339 THR A O 1
ATOM 2679 N N . MET A 1 340 ? 2.373 -2.422 20.614 1.00 82.25 340 MET A N 1
ATOM 2680 C CA . MET A 1 340 ? 2.492 -3.849 20.944 1.00 82.25 340 MET A CA 1
ATOM 2681 C C . MET A 1 340 ? 3.286 -4.067 22.235 1.00 82.25 340 MET A C 1
ATOM 2683 O O . MET A 1 340 ? 2.885 -4.889 23.056 1.00 82.25 340 MET A O 1
ATOM 2687 N N . GLY A 1 341 ? 4.326 -3.262 22.477 1.00 79.69 341 GLY A N 1
ATOM 2688 C CA . GLY A 1 341 ? 5.078 -3.305 23.732 1.00 79.69 341 GLY A CA 1
ATOM 2689 C C . GLY A 1 341 ? 4.212 -2.964 24.950 1.00 79.69 341 GLY A C 1
ATOM 2690 O O . GLY A 1 341 ? 4.275 -3.650 25.969 1.00 79.69 341 GLY A O 1
ATOM 2691 N N . GLN A 1 342 ? 3.335 -1.955 24.839 1.00 79.56 342 GLN A N 1
ATOM 2692 C CA . GLN A 1 342 ? 2.378 -1.615 25.901 1.00 79.56 342 GLN A CA 1
ATOM 2693 C C . GLN A 1 342 ? 1.382 -2.751 26.150 1.00 79.56 342 GLN A C 1
ATOM 2695 O O . GLN A 1 342 ? 1.105 -3.085 27.302 1.00 79.56 342 GLN A O 1
ATOM 2700 N N . LEU A 1 343 ? 0.870 -3.373 25.086 1.00 83.75 343 LEU A N 1
ATOM 2701 C CA . LEU A 1 343 ? -0.055 -4.503 25.184 1.00 83.75 343 LEU A CA 1
ATOM 2702 C C . LEU A 1 343 ? 0.585 -5.712 25.860 1.00 83.75 343 LEU A C 1
ATOM 2704 O O . LEU A 1 343 ? 0.022 -6.241 26.816 1.00 83.75 343 LEU A O 1
ATOM 2708 N N . SER A 1 344 ? 1.775 -6.110 25.417 1.00 85.31 344 SER A N 1
ATOM 2709 C CA . SER A 1 344 ? 2.525 -7.223 26.000 1.00 85.31 344 SER A CA 1
ATOM 2710 C C . SER A 1 344 ? 2.868 -6.967 27.468 1.00 85.31 344 SER A C 1
ATOM 2712 O O . SER A 1 344 ? 2.658 -7.845 28.304 1.00 85.31 344 SER A O 1
ATOM 2714 N N . ALA A 1 345 ? 3.308 -5.751 27.813 1.00 83.81 345 ALA A N 1
ATOM 2715 C CA . ALA A 1 345 ? 3.583 -5.360 29.196 1.00 83.81 345 ALA A CA 1
ATOM 2716 C C . ALA A 1 345 ? 2.326 -5.352 30.084 1.00 83.81 345 ALA A C 1
ATOM 2718 O O . ALA A 1 345 ? 2.429 -5.594 31.283 1.00 83.81 345 ALA A O 1
ATOM 2719 N N . THR A 1 346 ? 1.147 -5.098 29.507 1.00 82.44 346 THR A N 1
ATOM 2720 C CA . THR A 1 346 ? -0.130 -5.098 30.241 1.00 82.44 346 THR A CA 1
ATOM 2721 C C . THR A 1 346 ? -0.685 -6.512 30.422 1.00 82.44 346 THR A C 1
ATOM 2723 O O . THR A 1 346 ? -1.189 -6.845 31.491 1.00 82.44 346 THR A O 1
ATOM 2726 N N . LEU A 1 347 ? -0.591 -7.359 29.394 1.00 86.19 347 LEU A N 1
ATOM 2727 C CA . LEU A 1 347 ? -1.194 -8.694 29.384 1.00 86.19 347 LEU A CA 1
ATOM 2728 C C . LEU A 1 347 ? -0.311 -9.761 30.050 1.00 86.19 347 LEU A C 1
ATOM 2730 O O . LEU A 1 347 ? -0.837 -10.639 30.736 1.00 86.19 347 LEU A O 1
ATOM 2734 N N . SER A 1 348 ? 1.016 -9.670 29.902 1.00 86.94 348 SER A N 1
ATOM 2735 C CA . SER A 1 348 ? 1.957 -10.678 30.412 1.00 86.94 348 SER A CA 1
ATOM 2736 C C . SER A 1 348 ? 1.859 -10.890 31.935 1.00 86.94 348 SER A C 1
ATOM 2738 O O . SER A 1 348 ? 1.712 -12.041 32.354 1.00 86.94 348 SER A O 1
ATOM 2740 N N . PRO A 1 349 ? 1.801 -9.837 32.783 1.00 85.38 349 PRO A N 1
ATOM 2741 C CA . PRO A 1 349 ? 1.615 -10.004 34.229 1.00 85.38 349 PRO A CA 1
ATOM 2742 C C . PRO A 1 349 ? 0.275 -10.643 34.615 1.00 85.38 349 PRO A C 1
ATOM 2744 O O . PRO A 1 349 ? 0.146 -11.188 35.708 1.00 85.38 349 PRO A O 1
ATOM 2747 N N . LEU A 1 350 ? -0.727 -10.572 33.733 1.00 85.94 350 LEU A N 1
ATOM 2748 C CA . LEU A 1 350 ? -2.053 -11.150 33.943 1.00 85.94 350 LEU A CA 1
ATOM 2749 C C . LEU A 1 350 ? -2.138 -12.617 33.484 1.00 85.94 350 LEU A C 1
ATOM 2751 O O . LEU A 1 350 ? -3.190 -13.233 33.644 1.00 85.94 350 LEU A O 1
ATOM 2755 N N . GLY A 1 351 ? -1.068 -13.177 32.907 1.00 87.25 351 GLY A N 1
ATOM 2756 C CA . GLY A 1 351 ? -1.065 -14.535 32.358 1.00 87.25 351 GLY A CA 1
ATOM 2757 C C . GLY A 1 351 ? -1.730 -14.650 30.981 1.00 87.25 351 GLY A C 1
ATOM 2758 O O . GLY A 1 351 ? -2.222 -15.719 30.612 1.00 87.25 351 GLY A O 1
ATOM 2759 N N . TRP A 1 352 ? -1.772 -13.553 30.219 1.00 89.69 352 TRP A N 1
ATOM 2760 C CA . TRP A 1 352 ? -2.378 -13.506 28.889 1.00 89.69 352 TRP A CA 1
ATOM 2761 C C . TRP A 1 352 ? -1.402 -12.955 27.850 1.00 89.69 352 TRP A C 1
ATOM 2763 O O . TRP A 1 352 ? -0.506 -12.170 28.151 1.00 89.69 352 TRP A O 1
ATOM 2773 N N . CYS A 1 353 ? -1.591 -13.339 26.594 1.00 89.94 353 CYS A N 1
ATOM 2774 C CA . CYS A 1 353 ? -0.922 -12.734 25.449 1.00 89.94 353 CYS A CA 1
ATOM 2775 C C . CYS A 1 353 ? -1.876 -12.632 24.257 1.00 89.94 353 CYS A C 1
ATOM 2777 O O . CYS A 1 353 ? -2.965 -13.211 24.246 1.00 89.94 353 CYS A O 1
ATOM 2779 N N . LEU A 1 354 ? -1.481 -11.874 23.237 1.00 88.44 354 LEU A N 1
ATOM 2780 C CA . LEU A 1 354 ? -2.197 -11.877 21.965 1.00 88.44 354 LEU A CA 1
ATOM 2781 C C . LEU A 1 354 ? -1.950 -13.209 21.247 1.00 88.44 354 LEU A C 1
ATOM 2783 O O . LEU A 1 354 ? -0.857 -13.769 21.312 1.00 88.44 354 LEU A O 1
ATOM 2787 N N . ALA A 1 355 ? -2.939 -13.703 20.501 1.00 85.06 355 ALA A N 1
ATOM 2788 C CA . ALA A 1 355 ? -2.740 -14.880 19.646 1.00 85.06 355 ALA A CA 1
ATOM 2789 C C . ALA A 1 355 ? -1.695 -14.630 18.535 1.00 85.06 355 ALA A C 1
ATOM 2791 O O . ALA A 1 355 ? -1.032 -15.554 18.050 1.00 85.06 355 ALA A O 1
ATOM 2792 N N . ILE A 1 356 ? -1.543 -13.364 18.140 1.00 85.75 356 ILE A N 1
ATOM 2793 C CA . ILE A 1 356 ? -0.578 -12.884 17.154 1.00 85.75 356 ILE A CA 1
ATOM 2794 C C . ILE A 1 356 ? 0.183 -11.729 17.803 1.00 85.75 356 ILE A C 1
ATOM 2796 O O . ILE A 1 356 ? -0.411 -10.684 18.061 1.00 85.75 356 ILE A O 1
ATOM 2800 N N . VAL A 1 357 ? 1.471 -11.939 18.090 1.00 82.19 357 VAL A N 1
ATOM 2801 C CA . VAL A 1 357 ? 2.349 -10.963 18.757 1.00 82.19 357 VAL A CA 1
ATOM 2802 C C . VAL A 1 357 ? 3.416 -10.502 17.769 1.00 82.19 357 VAL A C 1
ATOM 2804 O O . VAL A 1 357 ? 4.390 -11.225 17.577 1.00 82.19 357 VAL A O 1
ATOM 2807 N N . PRO A 1 358 ? 3.241 -9.335 17.133 1.00 79.38 358 PRO A N 1
ATOM 2808 C CA . PRO A 1 358 ? 4.255 -8.762 16.259 1.00 79.38 358 PRO A CA 1
ATOM 2809 C C . PRO A 1 358 ? 5.576 -8.537 16.998 1.00 79.38 358 PRO A C 1
ATOM 2811 O O . PRO A 1 358 ? 5.565 -8.039 18.121 1.00 79.38 358 PRO A O 1
ATOM 2814 N N . GLU A 1 359 ? 6.701 -8.839 16.350 1.00 72.44 359 GLU A N 1
ATOM 2815 C CA . GLU A 1 359 ? 8.042 -8.732 16.959 1.00 72.44 359 GLU A CA 1
ATOM 2816 C C . GLU A 1 359 ? 8.441 -7.290 17.343 1.00 72.44 359 GLU A C 1
ATOM 2818 O O . GLU A 1 359 ? 9.222 -7.072 18.265 1.00 72.44 359 GLU A O 1
ATOM 2823 N N . LEU A 1 360 ? 7.909 -6.283 16.642 1.00 75.88 360 LEU A N 1
ATOM 2824 C CA . LEU A 1 360 ? 8.265 -4.879 16.866 1.00 75.88 360 LEU A CA 1
ATOM 2825 C C . LEU A 1 360 ? 7.314 -4.199 17.861 1.00 75.88 360 LEU A C 1
ATOM 2827 O O . LEU A 1 360 ? 6.167 -3.893 17.526 1.00 75.88 360 LEU A O 1
ATOM 2831 N N . ASP A 1 361 ? 7.841 -3.844 19.034 1.00 72.31 361 ASP A N 1
ATOM 2832 C CA . ASP A 1 361 ? 7.098 -3.189 20.120 1.00 72.31 361 ASP A CA 1
ATOM 2833 C C . ASP A 1 361 ? 6.463 -1.847 19.737 1.00 72.31 361 ASP A C 1
ATOM 2835 O O . ASP A 1 361 ? 5.416 -1.488 20.276 1.00 72.31 361 ASP A O 1
ATOM 2839 N N . ASP A 1 362 ? 7.068 -1.116 18.798 1.00 71.25 362 ASP A N 1
ATOM 2840 C CA . ASP A 1 362 ? 6.616 0.208 18.349 1.00 71.25 362 ASP A CA 1
ATOM 2841 C C . ASP A 1 362 ? 5.427 0.155 17.370 1.00 71.25 362 ASP A C 1
ATOM 2843 O O . ASP A 1 362 ? 4.876 1.195 16.985 1.00 71.25 362 ASP A O 1
ATOM 2847 N N . LEU A 1 363 ? 5.017 -1.040 16.933 1.00 73.94 363 LEU A N 1
ATOM 2848 C CA . LEU A 1 363 ? 3.837 -1.197 16.088 1.00 73.94 363 LEU A CA 1
ATOM 2849 C C . LEU A 1 363 ? 2.576 -0.864 16.884 1.00 73.94 363 LEU A C 1
ATOM 2851 O O . LEU A 1 363 ? 2.370 -1.363 17.985 1.00 73.94 363 LEU A O 1
ATOM 2855 N N . THR A 1 364 ? 1.701 -0.041 16.308 1.00 75.19 364 THR A N 1
ATOM 2856 C CA . THR A 1 364 ? 0.415 0.302 16.928 1.00 75.19 364 THR A CA 1
ATOM 2857 C C . THR A 1 364 ? -0.717 -0.578 16.413 1.00 75.19 364 THR A C 1
ATOM 2859 O O . THR A 1 364 ? -0.731 -0.938 15.230 1.00 75.19 364 THR A O 1
ATOM 2862 N N . VAL A 1 365 ? -1.696 -0.862 17.274 1.00 68.12 365 VAL A N 1
ATOM 2863 C CA . VAL A 1 365 ? -2.866 -1.711 16.978 1.00 68.12 365 VAL A CA 1
ATOM 2864 C C . VAL A 1 365 ? -3.609 -1.247 15.726 1.00 68.12 365 VAL A C 1
ATOM 2866 O O . VAL A 1 365 ? -3.888 -2.034 14.824 1.00 68.12 365 VAL A O 1
ATOM 2869 N N . GLY A 1 366 ? -3.889 0.048 15.618 1.00 59.19 366 GLY A N 1
ATOM 2870 C CA . GLY A 1 366 ? -4.609 0.607 14.485 1.00 59.19 366 GLY A CA 1
ATOM 2871 C C . GLY A 1 366 ? -4.115 2.002 14.179 1.00 59.19 366 GLY A C 1
ATOM 2872 O O . GLY A 1 366 ? -4.184 2.882 15.014 1.00 59.19 366 GLY A O 1
ATOM 2873 N N . THR A 1 367 ? -3.634 2.272 12.970 1.00 51.59 367 THR A N 1
ATOM 2874 C CA . THR A 1 367 ? -3.690 3.640 12.442 1.00 51.59 367 THR A CA 1
ATOM 2875 C C . THR A 1 367 ? -3.371 3.652 10.969 1.00 51.59 367 THR A C 1
ATOM 2877 O O . THR A 1 367 ? -2.230 3.441 10.596 1.00 51.59 367 THR A O 1
ATOM 2880 N N . PHE A 1 368 ? -4.323 4.043 10.145 1.00 43.47 368 PHE A N 1
ATOM 2881 C CA . PHE A 1 368 ? -4.134 5.116 9.176 1.00 43.47 368 PHE A CA 1
ATOM 2882 C C . PHE A 1 368 ? -5.515 5.537 8.724 1.00 43.47 368 PHE A C 1
ATOM 2884 O O . PHE A 1 368 ? -6.328 4.649 8.593 1.00 43.47 368 PHE A O 1
ATOM 2891 N N . VAL A 1 369 ? -5.798 6.825 8.510 1.00 40.00 369 VAL A N 1
ATOM 2892 C CA . VAL A 1 369 ? -7.059 7.239 7.877 1.00 40.00 369 VAL A CA 1
ATOM 2893 C C . VAL A 1 369 ? -6.802 8.244 6.781 1.00 40.00 369 VAL A C 1
ATOM 2895 O O . VAL A 1 369 ? -6.123 9.251 7.007 1.00 40.00 369 VAL A O 1
ATOM 2898 N N . TYR A 1 370 ? -7.353 7.955 5.607 1.00 43.28 370 TYR A N 1
ATOM 2899 C CA . TYR A 1 370 ? -7.305 8.796 4.419 1.00 43.28 370 TYR A CA 1
ATOM 2900 C C . TYR A 1 370 ? -8.696 8.904 3.811 1.00 43.28 370 TYR A C 1
ATOM 2902 O O . TYR A 1 370 ? -9.083 8.091 2.975 1.00 43.28 370 TYR A O 1
ATOM 2910 N N . ILE A 1 371 ? -9.441 9.943 4.173 1.00 37.66 371 ILE A N 1
ATOM 2911 C CA . ILE A 1 371 ? -10.725 10.196 3.524 1.00 37.66 371 ILE A CA 1
ATOM 2912 C C . ILE A 1 371 ? -10.453 11.007 2.245 1.00 37.66 371 ILE A C 1
ATOM 2914 O O . ILE A 1 371 ? -10.169 12.201 2.301 1.00 37.66 371 ILE A O 1
ATOM 2918 N N . HIS A 1 372 ? -10.570 10.306 1.106 1.00 33.22 372 HIS A N 1
ATOM 2919 C CA . HIS A 1 372 ? -10.618 10.751 -0.302 1.00 33.22 372 HIS A CA 1
ATOM 2920 C C . HIS A 1 372 ? -9.313 10.839 -1.151 1.00 33.22 372 HIS A C 1
ATOM 2922 O O . HIS A 1 372 ? -8.406 11.629 -0.907 1.00 33.22 372 HIS A O 1
ATOM 2928 N N . HIS A 1 373 ? -9.311 10.042 -2.239 1.00 37.72 373 HIS A N 1
ATOM 2929 C CA . HIS A 1 373 ? -8.545 10.106 -3.504 1.00 37.72 373 HIS A CA 1
ATOM 2930 C C . HIS A 1 373 ? -7.015 10.364 -3.480 1.00 37.72 373 HIS A C 1
ATOM 2932 O O . HIS A 1 373 ? -6.521 11.333 -4.056 1.00 37.72 373 HIS A O 1
ATOM 2938 N N . ILE A 1 374 ? -6.230 9.400 -2.972 1.00 37.62 374 ILE A N 1
ATOM 2939 C CA . ILE A 1 374 ? -4.793 9.252 -3.295 1.00 37.62 374 ILE A CA 1
ATOM 2940 C C . ILE A 1 374 ? -4.514 7.804 -3.762 1.00 37.62 374 ILE A C 1
ATOM 2942 O O . ILE A 1 374 ? -5.050 6.860 -3.188 1.00 37.62 374 ILE A O 1
ATOM 2946 N N . PRO A 1 375 ? -3.698 7.582 -4.813 1.00 36.25 375 PRO A N 1
ATOM 2947 C CA . PRO A 1 375 ? -3.376 6.252 -5.341 1.00 36.25 375 PRO A CA 1
ATOM 2948 C C . PRO A 1 375 ? -2.666 5.339 -4.322 1.00 36.25 375 PRO A C 1
ATOM 2950 O O . PRO A 1 375 ? -1.610 5.683 -3.787 1.00 36.25 375 PRO A O 1
ATOM 2953 N N . VAL A 1 376 ? -3.185 4.113 -4.175 1.00 37.75 376 VAL A N 1
ATOM 2954 C CA . VAL A 1 376 ? -2.682 3.017 -3.312 1.00 37.75 376 VAL A CA 1
ATOM 2955 C C . VAL A 1 376 ? -1.183 2.711 -3.518 1.00 37.75 376 VAL A C 1
ATOM 2957 O O . VAL A 1 376 ? -0.479 2.321 -2.593 1.00 37.75 376 VAL A O 1
ATOM 2960 N N . SER A 1 377 ? -0.630 2.982 -4.707 1.00 34.19 377 SER A N 1
ATOM 2961 C CA . SER A 1 377 ? 0.799 2.779 -5.017 1.00 34.19 377 SER A CA 1
ATOM 2962 C C . SER A 1 377 ? 1.753 3.719 -4.262 1.00 34.19 377 SER A C 1
ATOM 2964 O O . SER A 1 377 ? 2.945 3.432 -4.130 1.00 34.19 377 SER A O 1
ATOM 2966 N N . SER A 1 378 ? 1.246 4.848 -3.763 1.00 33.34 378 SER A N 1
ATOM 2967 C CA . SER A 1 378 ? 1.997 5.779 -2.912 1.00 33.34 378 SER A CA 1
ATOM 2968 C C . SER A 1 378 ? 1.786 5.505 -1.416 1.00 33.34 378 SER A C 1
ATOM 2970 O O . SER A 1 378 ? 2.514 6.061 -0.599 1.00 33.34 378 SER A O 1
ATOM 2972 N N . LEU A 1 379 ? 0.838 4.623 -1.081 1.00 37.44 379 LEU A N 1
ATOM 2973 C CA . LEU A 1 379 ? 0.312 4.359 0.262 1.00 37.44 379 LEU A CA 1
ATOM 2974 C C . LEU A 1 379 ? 1.079 3.265 1.023 1.00 37.44 379 LEU A C 1
ATOM 2976 O O . LEU A 1 379 ? 0.978 3.172 2.237 1.00 37.44 379 LEU A O 1
ATOM 2980 N N . CYS A 1 380 ? 1.912 2.490 0.318 1.00 30.58 380 CYS A N 1
ATOM 2981 C CA . CYS A 1 380 ? 2.748 1.403 0.858 1.00 30.58 380 CYS A CA 1
ATOM 2982 C C . CYS A 1 380 ? 3.780 1.854 1.920 1.00 30.58 380 CYS A C 1
ATOM 2984 O O . CYS A 1 380 ? 4.569 1.057 2.413 1.00 30.58 380 CYS A O 1
ATOM 2986 N N . SER A 1 381 ? 3.847 3.143 2.242 1.00 34.19 381 SER A N 1
ATOM 2987 C CA . SER A 1 381 ? 4.961 3.737 2.970 1.00 34.19 381 SER A CA 1
ATOM 2988 C C . SER A 1 381 ? 4.543 4.457 4.242 1.00 34.19 381 SER A C 1
ATOM 2990 O O . SER A 1 381 ? 5.013 5.547 4.547 1.00 34.19 381 SER A O 1
ATOM 2992 N N . SER A 1 382 ? 3.634 3.857 4.974 1.00 35.31 382 SER A N 1
ATOM 2993 C CA . SER A 1 382 ? 3.458 4.065 6.401 1.00 35.31 382 SER A CA 1
ATOM 2994 C C . SER A 1 382 ? 2.664 2.853 6.808 1.00 35.31 382 SER A C 1
ATOM 2996 O O . SER A 1 382 ? 1.506 2.766 6.410 1.00 35.31 382 SER A O 1
ATOM 2998 N N . LEU A 1 383 ? 3.320 1.880 7.447 1.00 35.59 383 LEU A N 1
ATOM 2999 C CA . LEU A 1 383 ? 2.657 0.687 7.961 1.00 35.59 383 LEU A CA 1
ATOM 3000 C C . LEU A 1 383 ? 1.450 1.174 8.757 1.00 35.59 383 LEU A C 1
ATOM 3002 O O . LEU A 1 383 ? 1.600 1.795 9.810 1.00 35.59 383 LEU A O 1
ATOM 3006 N N . GLY A 1 384 ? 0.275 1.035 8.143 1.00 48.22 384 GLY A N 1
ATOM 3007 C CA . GLY A 1 384 ? -0.972 1.317 8.811 1.00 48.22 384 GLY A CA 1
ATOM 3008 C C . GLY A 1 384 ? -1.053 0.331 9.962 1.00 48.22 384 GLY A C 1
ATOM 3009 O O . GLY A 1 384 ? -0.642 -0.813 9.767 1.00 48.22 384 GLY A O 1
ATOM 3010 N N . GLY A 1 385 ? -1.478 0.765 11.150 1.00 60.38 385 GLY A N 1
ATOM 3011 C CA . GLY A 1 385 ? -1.530 -0.122 12.316 1.00 60.38 385 GLY A CA 1
ATOM 3012 C C . GLY A 1 385 ? -2.178 -1.464 11.977 1.00 60.38 385 GLY A C 1
ATOM 3013 O O . GLY A 1 385 ? -2.978 -1.553 11.042 1.00 60.38 385 GLY A O 1
ATOM 3014 N N . LEU A 1 386 ? -1.766 -2.493 12.706 1.00 72.56 386 LEU A N 1
ATOM 3015 C CA . LEU A 1 386 ? -1.853 -3.905 12.324 1.00 72.56 386 LEU A CA 1
ATOM 3016 C C . LEU A 1 386 ? -3.233 -4.358 11.825 1.00 72.56 386 LEU A C 1
ATOM 3018 O O . LEU A 1 386 ? -3.303 -5.214 10.947 1.00 72.56 386 LEU A O 1
ATOM 3022 N N . VAL A 1 387 ? -4.305 -3.737 12.323 1.00 79.62 387 VAL A N 1
ATOM 3023 C CA . VAL A 1 387 ? -5.696 -3.951 11.890 1.00 79.62 387 VAL A CA 1
ATOM 3024 C C . VAL A 1 387 ? -5.978 -3.479 10.456 1.00 79.62 387 VAL A C 1
ATOM 3026 O O . VAL A 1 387 ? -6.587 -4.197 9.671 1.00 79.62 387 VAL A O 1
ATOM 3029 N N . MET A 1 388 ? -5.573 -2.256 10.103 1.00 75.56 388 MET A N 1
ATOM 3030 C CA . MET A 1 388 ? -5.884 -1.632 8.803 1.00 75.56 388 MET A CA 1
ATOM 3031 C C . MET A 1 388 ? -4.809 -1.889 7.739 1.00 75.56 388 MET A C 1
ATOM 3033 O O . MET A 1 388 ? -5.038 -1.611 6.559 1.00 75.56 388 MET A O 1
ATOM 3037 N N . GLY A 1 389 ? -3.629 -2.351 8.161 1.00 74.06 389 GLY A N 1
ATOM 3038 C CA . GLY A 1 389 ? -2.513 -2.737 7.305 1.00 74.06 389 GLY A CA 1
ATOM 3039 C C . GLY A 1 389 ? -2.434 -4.246 7.071 1.00 74.06 389 GLY A C 1
ATOM 3040 O O . GLY A 1 389 ? -3.437 -4.952 7.041 1.00 74.06 389 GLY A O 1
ATOM 3041 N N . THR A 1 390 ? -1.212 -4.737 6.881 1.00 71.56 390 THR A N 1
ATOM 3042 C CA . THR A 1 390 ? -0.911 -6.165 6.742 1.00 71.56 390 THR A CA 1
ATOM 3043 C C . THR A 1 390 ? -0.194 -6.622 8.010 1.00 71.56 390 THR A C 1
ATOM 3045 O O . THR A 1 390 ? 1.021 -6.487 8.117 1.00 71.56 390 THR A O 1
ATOM 3048 N N . GLY A 1 391 ? -0.955 -7.086 9.003 1.00 72.75 391 GLY A N 1
ATOM 3049 C CA . GLY A 1 391 ? -0.422 -7.627 10.255 1.00 72.75 391 GLY A CA 1
ATOM 3050 C C . GLY A 1 391 ? -0.102 -9.117 10.132 1.00 72.75 391 GLY A C 1
ATOM 3051 O O . GLY A 1 391 ? -0.945 -9.948 10.466 1.00 72.75 391 GLY A O 1
ATOM 3052 N N . ILE A 1 392 ? 1.082 -9.445 9.606 1.00 78.88 392 ILE A N 1
ATOM 3053 C CA . ILE A 1 392 ? 1.593 -10.822 9.484 1.00 78.88 392 ILE A CA 1
ATOM 3054 C C . ILE A 1 392 ? 2.653 -11.057 10.551 1.00 78.88 392 ILE A C 1
ATOM 3056 O O . ILE A 1 392 ? 3.513 -10.206 10.750 1.00 78.88 392 ILE A O 1
ATOM 3060 N N . GLU A 1 393 ? 2.621 -12.240 11.152 1.00 80.25 393 GLU A N 1
ATOM 3061 C CA . GLU A 1 393 ? 3.640 -12.714 12.077 1.00 80.25 393 GLU A CA 1
ATOM 3062 C C . GLU A 1 393 ? 3.832 -14.232 11.938 1.00 80.25 393 GLU A C 1
ATOM 3064 O O . GLU A 1 393 ? 3.050 -14.922 11.281 1.00 80.25 393 GLU A O 1
ATOM 3069 N N . THR A 1 394 ? 4.861 -14.785 12.573 1.00 78.06 394 THR A N 1
ATOM 3070 C CA . THR A 1 394 ? 5.131 -16.227 12.605 1.00 78.06 394 THR A CA 1
ATOM 3071 C C . THR A 1 394 ? 3.922 -17.057 13.031 1.00 78.06 394 THR A C 1
ATOM 3073 O O . THR A 1 394 ? 3.657 -18.068 12.389 1.00 78.06 394 THR A O 1
ATOM 3076 N N . SER A 1 395 ? 3.121 -16.643 14.021 1.00 79.88 395 SER A N 1
ATOM 3077 C CA . SER A 1 395 ? 1.910 -17.375 14.444 1.00 79.88 395 SER A CA 1
ATOM 3078 C C . SER A 1 395 ? 0.719 -17.238 13.480 1.00 79.88 395 SER A C 1
ATOM 3080 O O . SER A 1 395 ? -0.307 -17.909 13.658 1.00 79.88 395 SER A O 1
ATOM 3082 N N . SER A 1 396 ? 0.854 -16.442 12.412 1.00 82.81 396 SER A N 1
ATOM 3083 C CA . SER A 1 396 ? -0.225 -16.207 11.453 1.00 82.81 396 SER A CA 1
ATOM 3084 C C . SER A 1 396 ? -0.626 -17.433 10.641 1.00 82.81 396 SER A C 1
ATOM 3086 O O . SER A 1 396 ? -1.757 -17.507 10.170 1.00 82.81 396 SER A O 1
ATOM 3088 N N . HIS A 1 397 ? 0.241 -18.439 10.512 1.00 82.38 397 HIS A N 1
ATOM 3089 C CA . HIS A 1 397 ? -0.136 -19.711 9.883 1.00 82.38 397 HIS A CA 1
ATOM 3090 C C . HIS A 1 397 ? -1.208 -20.475 10.683 1.00 82.38 397 HIS A C 1
ATOM 3092 O O . HIS A 1 397 ? -1.910 -21.307 10.115 1.00 82.38 397 HIS A O 1
ATOM 3098 N N . ARG A 1 398 ? -1.341 -20.199 11.990 1.00 84.62 398 ARG A N 1
ATOM 3099 C CA . ARG A 1 398 ? -2.292 -20.872 12.885 1.00 84.62 398 ARG A CA 1
ATOM 3100 C C . ARG A 1 398 ? -3.537 -20.036 13.169 1.00 84.62 398 ARG A C 1
ATOM 3102 O O . ARG A 1 398 ? -4.636 -20.578 13.177 1.00 84.62 398 ARG A O 1
ATOM 3109 N N . TYR A 1 399 ? -3.362 -18.737 13.410 1.00 83.62 399 TYR A N 1
ATOM 3110 C CA . TYR A 1 399 ? -4.451 -17.826 13.796 1.00 83.62 399 TYR A CA 1
ATOM 3111 C C . TYR A 1 399 ? -4.872 -16.867 12.674 1.00 83.62 399 TYR A C 1
ATOM 3113 O O . TYR A 1 399 ? -5.802 -16.080 12.837 1.00 83.62 399 TYR A O 1
ATOM 3121 N N . GLY A 1 400 ? -4.217 -16.939 11.515 1.00 86.94 400 GLY A N 1
ATOM 3122 C CA . GLY A 1 400 ? -4.428 -16.016 10.410 1.00 86.94 400 GLY A CA 1
ATOM 3123 C C . GLY A 1 400 ? -3.715 -14.677 10.616 1.00 86.94 400 GLY A C 1
ATOM 3124 O O . GLY A 1 400 ? -2.713 -14.576 11.308 1.00 86.94 400 GLY A O 1
ATOM 3125 N N . LEU A 1 401 ? -4.200 -13.625 9.970 1.00 87.06 401 LEU A N 1
ATOM 3126 C CA . LEU A 1 401 ? -3.626 -12.287 10.075 1.00 87.06 401 LEU A CA 1
ATOM 3127 C C . LEU A 1 401 ? -4.141 -11.562 11.324 1.00 87.06 401 LEU A C 1
ATOM 3129 O O . LEU A 1 401 ? -5.153 -11.962 11.895 1.00 87.06 401 LEU A O 1
ATOM 3133 N N . PHE A 1 402 ? -3.486 -10.469 11.721 1.00 85.31 402 PHE A N 1
ATOM 3134 C CA . PHE A 1 402 ? -3.852 -9.705 12.919 1.00 85.31 402 PHE A CA 1
ATOM 3135 C C . PHE A 1 402 ? -5.328 -9.274 12.939 1.00 85.31 402 PHE A C 1
ATOM 3137 O O . PHE A 1 402 ? -5.956 -9.272 13.989 1.00 85.31 402 PHE A O 1
ATOM 3144 N N . GLN A 1 403 ? -5.944 -8.984 11.790 1.00 86.38 403 GLN A N 1
ATOM 3145 C CA . GLN A 1 403 ? -7.373 -8.665 11.756 1.00 86.38 403 GLN A CA 1
ATOM 3146 C C . GLN A 1 403 ? -8.296 -9.843 12.113 1.00 86.38 403 GLN A C 1
ATOM 3148 O O . GLN A 1 403 ? -9.434 -9.623 12.509 1.00 86.38 403 GLN A O 1
ATOM 3153 N N . HIS A 1 404 ? -7.852 -11.095 11.960 1.00 88.44 404 HIS A N 1
ATOM 3154 C CA . HIS A 1 404 ? -8.697 -12.266 12.223 1.00 88.44 404 HIS A CA 1
ATOM 3155 C C . HIS A 1 404 ? -8.906 -12.515 13.718 1.00 88.44 404 HIS A C 1
ATOM 3157 O O . HIS A 1 404 ? -9.891 -13.152 14.090 1.00 88.44 404 HIS A O 1
ATOM 3163 N N . ILE A 1 405 ? -8.009 -11.991 14.557 1.00 89.81 405 ILE A N 1
ATOM 3164 C CA . ILE A 1 405 ? -8.122 -12.051 16.018 1.00 89.81 405 ILE A CA 1
ATOM 3165 C C . ILE A 1 405 ? -8.916 -10.867 16.586 1.00 89.81 405 ILE A C 1
ATOM 3167 O O . ILE A 1 405 ? -9.153 -10.819 17.788 1.00 89.81 405 ILE A O 1
ATOM 3171 N N . CYS A 1 406 ? -9.344 -9.917 15.751 1.00 90.38 406 CYS A N 1
ATOM 3172 C CA . CYS A 1 406 ? -10.231 -8.836 16.167 1.00 90.38 406 CYS A CA 1
ATOM 3173 C C . CYS A 1 406 ? -11.696 -9.284 16.111 1.00 90.38 406 CYS A C 1
ATOM 3175 O O . CYS A 1 406 ? -12.135 -9.892 15.131 1.00 90.38 406 CYS A O 1
ATOM 3177 N N . THR A 1 407 ? -12.465 -8.965 17.149 1.00 90.56 407 THR A N 1
ATOM 3178 C CA . THR A 1 407 ? -13.887 -9.340 17.261 1.00 90.56 407 THR A CA 1
ATOM 3179 C C . THR A 1 407 ? -14.820 -8.184 16.932 1.00 90.56 407 THR A C 1
ATOM 3181 O O . THR A 1 407 ? -15.862 -8.401 16.310 1.00 90.56 407 THR A O 1
ATOM 3184 N N . SER A 1 408 ? -14.438 -6.962 17.305 1.00 90.19 408 SER A N 1
ATOM 3185 C CA . SER A 1 408 ? -15.210 -5.750 17.047 1.00 90.19 408 SER A CA 1
ATOM 3186 C C . SER A 1 408 ? -14.313 -4.524 16.853 1.00 90.19 408 SER A C 1
ATOM 3188 O O . SER A 1 408 ? -13.163 -4.479 17.304 1.00 90.19 408 SER A O 1
ATOM 3190 N N . TYR A 1 409 ? -14.844 -3.531 16.142 1.00 88.88 409 TYR A N 1
ATOM 3191 C CA . TYR A 1 409 ? -14.199 -2.248 15.886 1.00 88.88 409 TYR A CA 1
ATOM 3192 C C . TYR A 1 409 ? -15.175 -1.104 16.157 1.00 88.88 409 TYR A C 1
ATOM 3194 O O . TYR A 1 409 ? -16.315 -1.137 15.694 1.00 88.88 409 TYR A O 1
ATOM 3202 N N . GLU A 1 410 ? -14.706 -0.058 16.828 1.00 86.12 410 GLU A N 1
ATOM 3203 C CA . GLU A 1 410 ? -15.406 1.221 16.945 1.00 86.12 410 GLU A CA 1
ATOM 3204 C C . GLU A 1 410 ? -14.742 2.247 16.022 1.00 86.12 410 GLU A C 1
ATOM 3206 O O . GLU A 1 410 ? -13.514 2.396 16.023 1.00 86.12 410 GLU A O 1
ATOM 3211 N N . LEU A 1 411 ? -15.549 2.934 15.208 1.00 83.62 411 LEU A N 1
ATOM 3212 C CA . LEU A 1 411 ? -15.080 3.893 14.215 1.00 83.62 411 LEU A CA 1
ATOM 3213 C C . LEU A 1 411 ? -15.890 5.182 14.226 1.00 83.62 411 LEU A C 1
ATOM 3215 O O . LEU A 1 411 ? -17.112 5.158 14.319 1.00 83.62 411 LEU A O 1
ATOM 3219 N N . VAL A 1 412 ? -15.209 6.298 13.983 1.00 82.94 412 VAL A N 1
ATOM 3220 C CA . VAL A 1 412 ? -15.820 7.565 13.571 1.00 82.94 412 VAL A CA 1
ATOM 3221 C C . VAL A 1 412 ? -15.761 7.672 12.048 1.00 82.94 412 VAL A C 1
ATOM 3223 O O . VAL A 1 412 ? -14.678 7.733 11.454 1.00 82.94 412 VAL A O 1
ATOM 3226 N N . LEU A 1 413 ? -16.926 7.694 11.408 1.00 82.75 413 LEU A N 1
ATOM 3227 C CA . LEU A 1 413 ? -17.074 7.803 9.960 1.00 82.75 413 LEU A CA 1
ATOM 3228 C C . LEU A 1 413 ? -16.874 9.247 9.472 1.00 82.75 413 LEU A C 1
ATOM 3230 O O . LEU A 1 413 ? -16.788 10.201 10.245 1.00 82.75 413 LEU A O 1
ATOM 3234 N N . ALA A 1 414 ? -16.791 9.426 8.151 1.00 80.75 414 ALA A N 1
ATOM 3235 C CA . ALA A 1 414 ? -16.551 10.730 7.525 1.00 80.75 414 ALA A CA 1
ATOM 3236 C C . ALA A 1 414 ? -17.697 11.745 7.712 1.00 80.75 414 ALA A C 1
ATOM 3238 O O . ALA A 1 414 ? -17.498 12.946 7.529 1.00 80.75 414 ALA A O 1
ATOM 3239 N N . ASP A 1 415 ? -18.901 11.285 8.041 1.00 76.31 415 ASP A N 1
ATOM 3240 C CA . ASP A 1 415 ? -20.035 12.136 8.410 1.00 76.31 415 ASP A CA 1
ATOM 3241 C C . ASP A 1 415 ? -19.963 12.617 9.870 1.00 76.31 415 ASP A C 1
ATOM 3243 O O . ASP A 1 415 ? -20.664 13.558 10.231 1.00 76.31 415 ASP A O 1
ATOM 3247 N N . GLY A 1 416 ? -19.057 12.048 10.672 1.00 73.06 416 GLY A N 1
ATOM 3248 C CA . GLY A 1 416 ? -18.908 12.314 12.098 1.00 73.06 416 GLY A CA 1
ATOM 3249 C C . GLY A 1 416 ? -19.710 11.361 12.986 1.00 73.06 416 GLY A C 1
ATOM 3250 O O . GLY A 1 416 ? -19.634 11.495 14.204 1.00 73.06 416 GLY A O 1
ATOM 3251 N N . SER A 1 417 ? -20.454 10.404 12.426 1.00 78.56 417 SER A N 1
ATOM 3252 C CA . SER A 1 417 ? -21.146 9.381 13.213 1.00 78.56 417 SER A CA 1
ATOM 3253 C C . SER A 1 417 ? -20.155 8.369 13.793 1.00 78.56 417 SER A C 1
ATOM 3255 O O . SER A 1 417 ? -19.150 8.031 13.161 1.00 78.56 417 SER A O 1
ATOM 3257 N N . THR A 1 418 ? -20.432 7.895 15.007 1.00 82.69 418 THR A N 1
ATOM 3258 C CA . THR A 1 418 ? -19.683 6.803 15.638 1.00 82.69 418 THR A CA 1
ATOM 3259 C C . THR A 1 418 ? -20.451 5.504 15.438 1.00 82.69 418 THR A C 1
ATOM 3261 O O . THR A 1 418 ? -21.637 5.433 15.759 1.00 82.69 418 THR A O 1
ATOM 3264 N N . VAL A 1 419 ? -19.782 4.479 14.915 1.00 82.56 419 VAL A N 1
ATOM 3265 C CA . VAL A 1 419 ? -20.363 3.167 14.622 1.00 82.56 419 VAL A CA 1
ATOM 3266 C C . VAL A 1 419 ? -19.499 2.081 15.249 1.00 82.56 419 VAL A C 1
ATOM 3268 O O . VAL A 1 419 ? -18.276 2.094 15.114 1.00 82.56 419 VAL A O 1
ATOM 3271 N N . ILE A 1 420 ? -20.146 1.119 15.903 1.00 86.94 420 ILE A N 1
ATOM 3272 C CA . ILE A 1 420 ? -19.519 -0.134 16.328 1.00 86.94 420 ILE A CA 1
ATOM 3273 C C . ILE A 1 420 ? -19.894 -1.200 15.306 1.00 86.94 420 ILE A C 1
ATOM 3275 O O . ILE A 1 420 ? -21.069 -1.360 14.977 1.00 86.94 420 ILE A O 1
ATOM 3279 N N . CYS A 1 421 ? -18.901 -1.926 14.807 1.00 85.44 421 CYS A N 1
ATOM 3280 C CA . CYS A 1 421 ? -19.109 -3.045 13.900 1.00 85.44 421 CYS A CA 1
ATOM 3281 C C . CYS A 1 421 ? -18.439 -4.318 14.422 1.00 85.44 421 CYS A C 1
ATOM 3283 O O . CYS A 1 421 ? -17.406 -4.287 15.093 1.00 85.44 421 CYS A O 1
ATOM 3285 N N . SER A 1 422 ? -19.055 -5.447 14.111 1.00 90.06 422 SER A N 1
ATOM 3286 C CA . SER A 1 422 ? -18.626 -6.797 14.448 1.00 90.06 422 SER A CA 1
ATOM 3287 C C . SER A 1 422 ? -19.041 -7.743 13.318 1.00 90.06 422 SER A C 1
ATOM 3289 O O . SER A 1 422 ? -19.592 -7.324 12.299 1.00 90.06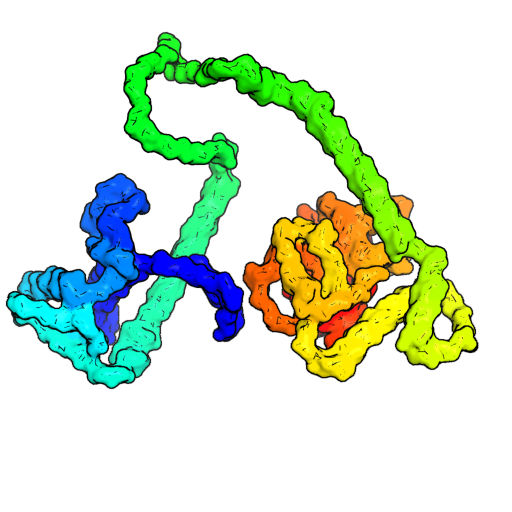 422 SER A O 1
ATOM 3291 N N . LYS A 1 423 ? -18.800 -9.043 13.491 1.00 89.81 423 LYS A N 1
ATOM 3292 C CA . LYS A 1 423 ? -19.248 -10.061 12.526 1.00 89.81 423 LYS A CA 1
ATOM 3293 C C . LYS A 1 423 ? -20.774 -10.119 12.380 1.00 89.81 423 LYS A C 1
ATOM 3295 O O . LYS A 1 423 ? -21.250 -10.496 11.314 1.00 89.81 423 LYS A O 1
ATOM 3300 N N . ASP A 1 424 ? -21.511 -9.712 13.413 1.00 90.25 424 ASP A N 1
ATOM 3301 C CA . ASP A 1 424 ? -22.977 -9.781 13.462 1.00 90.25 424 ASP A CA 1
ATOM 3302 C C . ASP A 1 424 ? -23.643 -8.411 13.244 1.00 90.25 424 ASP A C 1
ATOM 3304 O O . ASP A 1 424 ? -24.778 -8.330 12.777 1.00 90.25 424 ASP A O 1
ATOM 3308 N N . VAL A 1 425 ? -22.939 -7.318 13.558 1.00 86.56 425 VAL A N 1
ATOM 3309 C CA . VAL A 1 425 ? -23.449 -5.940 13.485 1.00 86.56 425 VAL A CA 1
ATOM 3310 C C . VAL A 1 425 ? -22.612 -5.148 12.485 1.00 86.56 425 VAL A C 1
ATOM 3312 O O . VAL A 1 425 ? -21.418 -4.974 12.694 1.00 86.56 425 VAL A O 1
ATOM 3315 N N . HIS A 1 426 ? -23.217 -4.641 11.405 1.00 85.31 426 HIS A N 1
ATOM 3316 C CA . HIS A 1 426 ? -22.492 -3.958 10.315 1.00 85.31 426 HIS A CA 1
ATOM 3317 C C . HIS A 1 426 ? -21.326 -4.800 9.756 1.00 85.31 426 HIS A C 1
ATOM 3319 O O . HIS A 1 426 ? -20.187 -4.339 9.645 1.00 85.31 426 HIS A O 1
ATOM 3325 N N . ALA A 1 427 ? -21.617 -6.065 9.432 1.00 87.44 427 ALA A N 1
ATOM 3326 C CA . ALA A 1 427 ? -20.628 -7.037 8.967 1.00 87.44 427 ALA A CA 1
ATOM 3327 C C . ALA A 1 427 ? -19.883 -6.575 7.701 1.00 87.44 427 ALA A C 1
ATOM 3329 O O . ALA A 1 427 ? -18.684 -6.799 7.553 1.00 87.44 427 ALA A O 1
ATOM 3330 N N . ASP A 1 428 ? -20.579 -5.885 6.799 1.00 88.31 428 ASP A N 1
ATOM 3331 C CA . ASP A 1 428 ? -20.016 -5.275 5.595 1.00 88.31 428 ASP A CA 1
ATOM 3332 C C . ASP A 1 428 ? -18.897 -4.275 5.917 1.00 88.31 428 ASP A C 1
ATOM 3334 O O . ASP A 1 428 ? -17.821 -4.329 5.313 1.00 88.31 428 ASP A O 1
ATOM 3338 N N . LEU A 1 429 ? -19.115 -3.410 6.909 1.00 83.88 429 LEU A N 1
ATOM 3339 C CA . LEU A 1 429 ? -18.110 -2.479 7.406 1.00 83.88 429 LEU A CA 1
ATOM 3340 C C . LEU A 1 429 ? -16.974 -3.228 8.110 1.00 83.88 429 LEU A C 1
ATOM 3342 O O . LEU A 1 429 ? -15.807 -2.971 7.811 1.00 83.88 429 LEU A O 1
ATOM 3346 N N . PHE A 1 430 ? -17.303 -4.196 8.973 1.00 85.88 430 PHE A N 1
ATOM 3347 C CA . PHE A 1 430 ? -16.325 -5.009 9.701 1.00 85.88 430 PHE A CA 1
ATOM 3348 C C . PHE A 1 430 ? -15.321 -5.689 8.759 1.00 85.88 430 PHE A C 1
ATOM 3350 O O . PHE A 1 430 ? -14.110 -5.557 8.942 1.00 85.88 430 PHE A O 1
ATOM 3357 N N . TYR A 1 431 ? -15.801 -6.353 7.703 1.00 86.88 431 TYR A N 1
ATOM 3358 C CA . TYR A 1 431 ? -14.938 -7.037 6.735 1.00 86.88 431 TYR A CA 1
ATOM 3359 C C . TYR A 1 431 ? -14.219 -6.086 5.766 1.00 86.88 431 TYR A C 1
ATOM 3361 O O . TYR A 1 431 ? -13.227 -6.484 5.154 1.00 86.88 431 TYR A O 1
ATOM 3369 N N . SER A 1 432 ? -14.671 -4.834 5.647 1.00 86.06 432 SER A N 1
ATOM 3370 C CA . SER A 1 432 ? -14.045 -3.817 4.792 1.00 86.06 432 SER A CA 1
ATOM 3371 C C . SER A 1 432 ? -12.930 -3.027 5.491 1.00 86.06 432 SER A C 1
ATOM 3373 O O . SER A 1 432 ? -12.112 -2.405 4.813 1.00 86.06 432 SER A O 1
ATOM 3375 N N . ILE A 1 433 ? -12.877 -3.018 6.829 1.00 83.38 433 ILE A N 1
ATOM 3376 C CA . ILE A 1 433 ? -11.858 -2.287 7.608 1.00 83.38 433 ILE A CA 1
ATOM 3377 C C . ILE A 1 433 ? -10.440 -2.822 7.386 1.00 83.38 433 ILE A C 1
ATOM 3379 O O . ILE A 1 433 ? -9.539 -2.000 7.155 1.00 83.38 433 ILE A O 1
ATOM 3383 N N . PRO A 1 434 ? -10.193 -4.143 7.424 1.00 83.50 434 PRO A N 1
ATOM 3384 C CA . PRO A 1 434 ? -8.896 -4.681 7.053 1.00 83.50 434 PRO A CA 1
ATOM 3385 C C . PRO A 1 434 ? -8.543 -4.262 5.628 1.00 83.50 434 PRO A C 1
ATOM 3387 O O . PRO A 1 434 ? -9.396 -4.265 4.746 1.00 83.50 434 PRO A O 1
ATOM 3390 N N . TRP A 1 435 ? -7.285 -3.888 5.387 1.00 76.81 435 TRP A N 1
ATOM 3391 C CA . TRP A 1 435 ? -6.812 -3.409 4.075 1.00 76.81 435 TRP A CA 1
ATOM 3392 C C . TRP A 1 435 ? -7.439 -2.098 3.582 1.00 76.81 435 TRP A C 1
ATOM 3394 O O . TRP A 1 435 ? -7.111 -1.638 2.487 1.00 76.81 435 TRP A O 1
ATOM 3404 N N . SER A 1 436 ? -8.290 -1.446 4.379 1.00 74.19 436 SER A N 1
ATOM 3405 C CA . SER A 1 436 ? -8.827 -0.129 4.029 1.00 74.19 436 SER A CA 1
ATOM 3406 C C . SER A 1 436 ? -7.765 0.967 4.069 1.00 74.19 436 SER A C 1
ATOM 3408 O O . SER A 1 436 ? -7.987 2.038 3.500 1.00 74.19 436 SER A O 1
ATOM 3410 N N . TYR A 1 437 ? -6.645 0.747 4.779 1.00 72.25 437 TYR A N 1
ATOM 3411 C CA . TYR A 1 437 ? -5.670 1.788 5.132 1.00 72.25 437 TYR A CA 1
ATOM 3412 C C . TYR A 1 437 ? -6.364 3.039 5.737 1.00 72.25 437 TYR A C 1
ATOM 3414 O O . TYR A 1 437 ? -5.964 4.179 5.480 1.00 72.25 437 TYR A O 1
ATOM 3422 N N . GLY A 1 438 ? -7.467 2.772 6.461 1.00 71.19 438 GLY A N 1
ATOM 3423 C CA . GLY A 1 438 ? -8.513 3.664 6.982 1.00 71.19 438 GLY A CA 1
ATOM 3424 C C . GLY A 1 438 ? -9.044 4.705 6.021 1.00 71.19 438 GLY A C 1
ATOM 3425 O O . GLY A 1 438 ? -9.297 5.854 6.355 1.00 71.19 438 GLY A O 1
ATOM 3426 N N . THR A 1 439 ? -9.310 4.299 4.797 1.00 71.25 439 THR A N 1
ATOM 3427 C CA . THR A 1 439 ? -10.159 5.099 3.911 1.00 71.25 439 THR A CA 1
ATOM 3428 C C . THR A 1 439 ? -11.611 5.208 4.395 1.00 71.25 439 THR A C 1
ATOM 3430 O O . THR A 1 439 ? -12.307 6.141 3.999 1.00 71.25 439 THR A O 1
ATOM 3433 N N . LEU A 1 440 ? -12.049 4.295 5.269 1.00 75.75 440 LEU A N 1
ATOM 3434 C CA . LEU A 1 440 ? -13.444 4.159 5.701 1.00 75.75 440 LEU A CA 1
ATOM 3435 C C . LEU A 1 440 ? -13.815 4.993 6.936 1.00 75.75 440 LEU A C 1
ATOM 3437 O O . LEU A 1 440 ? -14.971 5.371 7.087 1.00 75.75 440 LEU A O 1
ATOM 3441 N N . GLY A 1 441 ? -12.856 5.310 7.805 1.00 76.88 441 GLY A N 1
ATOM 3442 C CA . GLY A 1 441 ? -13.120 6.032 9.048 1.00 76.88 441 GLY A CA 1
ATOM 3443 C C . GLY A 1 441 ? -11.979 5.900 10.048 1.00 76.88 441 GLY A C 1
ATOM 3444 O O . GLY A 1 441 ? -11.009 5.180 9.807 1.00 76.88 441 GLY A O 1
ATOM 3445 N N . PHE A 1 442 ? -12.096 6.609 11.166 1.00 80.50 442 PHE A N 1
ATOM 3446 C CA . PHE A 1 442 ? -11.125 6.599 12.253 1.00 80.50 442 PHE A CA 1
ATOM 3447 C C . PHE A 1 442 ? -11.467 5.560 13.299 1.00 80.50 442 PHE A C 1
ATOM 3449 O O . PHE A 1 442 ? -12.461 5.716 13.991 1.00 80.50 442 PHE A O 1
ATOM 3456 N N . LEU A 1 443 ? -10.612 4.542 13.441 1.00 82.56 443 LEU A N 1
ATOM 3457 C CA . LEU A 1 443 ? -10.677 3.632 14.584 1.00 82.56 443 LEU A CA 1
ATOM 3458 C C . LEU A 1 443 ? -10.510 4.422 15.877 1.00 82.56 443 LEU A C 1
ATOM 3460 O O . LEU A 1 443 ? -9.588 5.234 15.977 1.00 82.56 443 LEU A O 1
ATOM 3464 N N . THR A 1 444 ? -11.375 4.147 16.842 1.00 81.31 444 THR A N 1
ATOM 3465 C CA . THR A 1 444 ? -11.328 4.705 18.199 1.00 81.31 444 THR A CA 1
ATOM 3466 C C . THR A 1 444 ? -11.128 3.619 19.242 1.00 81.31 444 THR A C 1
ATOM 3468 O O . THR A 1 444 ? -10.385 3.838 20.193 1.00 81.31 444 THR A O 1
ATOM 3471 N N . ALA A 1 445 ? -11.673 2.425 19.007 1.00 84.19 445 ALA A N 1
ATOM 3472 C CA . ALA A 1 445 ? -11.422 1.245 19.821 1.00 84.19 445 ALA A CA 1
ATOM 3473 C C . ALA A 1 445 ? -11.384 -0.025 18.963 1.00 84.19 445 ALA A C 1
ATOM 3475 O O . ALA A 1 445 ? -12.039 -0.130 17.923 1.00 84.19 445 ALA A O 1
ATOM 3476 N N . VAL A 1 446 ? -10.594 -0.997 19.409 1.00 89.19 446 VAL A N 1
ATOM 3477 C CA . VAL A 1 446 ? -10.493 -2.331 18.820 1.00 89.19 446 VAL A CA 1
ATOM 3478 C C . VAL A 1 446 ? -10.609 -3.355 19.934 1.00 89.19 446 VAL A C 1
ATOM 3480 O O . VAL A 1 446 ? -9.888 -3.270 20.928 1.00 89.19 446 VAL A O 1
ATOM 3483 N N . GLU A 1 447 ? -11.470 -4.347 19.745 1.00 89.56 447 GLU A N 1
ATOM 3484 C CA . GLU A 1 447 ? -11.513 -5.524 20.600 1.00 89.56 447 GLU A CA 1
ATOM 3485 C C . GLU A 1 447 ? -10.708 -6.664 19.968 1.00 89.56 447 GLU A C 1
ATOM 3487 O O . GLU A 1 447 ? -10.931 -7.044 18.814 1.00 89.56 447 GLU A O 1
ATOM 3492 N N . ILE A 1 448 ? -9.755 -7.201 20.726 1.00 91.50 448 ILE A N 1
ATOM 3493 C CA . ILE A 1 448 ? -8.803 -8.218 20.277 1.00 91.50 448 ILE A CA 1
ATOM 3494 C C . ILE A 1 448 ? -8.898 -9.441 21.179 1.00 91.50 448 ILE A C 1
ATOM 3496 O O . ILE A 1 448 ? -8.930 -9.326 22.401 1.00 91.50 448 ILE A O 1
ATOM 3500 N N . GLN A 1 449 ? -8.889 -10.625 20.581 1.00 91.25 449 GLN A N 1
ATOM 3501 C CA . GLN A 1 449 ? -8.870 -11.886 21.299 1.00 91.25 449 GLN A CA 1
ATOM 3502 C C . GLN A 1 449 ? -7.502 -12.147 21.950 1.00 91.25 449 GLN A C 1
ATOM 3504 O O . GLN A 1 449 ? -6.454 -12.040 21.305 1.00 91.25 449 GLN A O 1
ATOM 3509 N N . ILE A 1 450 ? -7.524 -12.554 23.220 1.00 92.06 450 ILE A N 1
ATOM 3510 C CA . ILE A 1 450 ? -6.337 -12.942 23.993 1.00 92.06 450 ILE A CA 1
ATOM 3511 C C . ILE A 1 450 ? -6.321 -14.451 24.255 1.00 92.06 450 ILE A C 1
ATOM 3513 O O . ILE A 1 450 ? -7.357 -15.116 24.315 1.00 92.06 450 ILE A O 1
ATOM 3517 N N . VAL A 1 451 ? -5.123 -15.005 24.409 1.00 91.44 451 VAL A N 1
ATOM 3518 C CA . VAL A 1 451 ? -4.876 -16.418 24.713 1.00 91.44 451 VAL A CA 1
ATOM 3519 C C . VAL A 1 451 ? -4.043 -16.536 25.990 1.00 91.44 451 VAL A C 1
ATOM 3521 O O . VAL A 1 451 ? -3.262 -15.633 26.290 1.00 91.44 451 VAL A O 1
ATOM 3524 N N . PRO A 1 452 ? -4.213 -17.610 26.778 1.00 91.19 452 PRO A N 1
ATOM 3525 C CA . PRO A 1 452 ? -3.419 -17.802 27.986 1.00 91.19 452 PRO A CA 1
ATOM 3526 C C . PRO A 1 452 ? -1.944 -18.007 27.624 1.00 91.19 452 PRO A C 1
ATOM 3528 O O . PRO A 1 452 ? -1.632 -18.752 26.686 1.00 91.19 452 PRO A O 1
ATOM 3531 N N . THR A 1 453 ? -1.037 -17.375 28.369 1.00 84.44 453 THR A N 1
ATOM 3532 C CA . THR A 1 453 ? 0.399 -17.627 28.218 1.00 84.44 453 THR A CA 1
ATOM 3533 C C . THR A 1 453 ? 0.746 -19.002 28.771 1.00 84.44 453 THR A C 1
ATOM 3535 O O . THR A 1 453 ? 0.288 -19.407 29.840 1.00 84.44 453 THR A O 1
ATOM 3538 N N . LYS A 1 454 ? 1.559 -19.752 28.020 1.00 70.19 454 LYS A N 1
ATOM 3539 C CA . LYS A 1 454 ? 2.221 -20.935 28.573 1.00 70.19 454 LYS A CA 1
ATOM 3540 C C . LYS A 1 454 ? 3.391 -20.455 29.444 1.00 70.19 454 LYS A C 1
ATOM 3542 O O . LYS A 1 454 ? 4.056 -19.513 29.012 1.00 70.19 454 LYS A O 1
ATOM 3547 N N . PRO A 1 455 ? 3.585 -21.044 30.635 1.00 51.88 455 PRO A N 1
ATOM 3548 C CA . PRO A 1 455 ? 4.673 -20.680 31.537 1.00 51.88 455 PRO A CA 1
ATOM 3549 C C . PRO A 1 455 ? 6.053 -20.937 30.930 1.00 51.88 455 PRO A C 1
ATOM 3551 O O . PRO A 1 455 ? 6.156 -21.815 30.037 1.00 51.88 455 PRO A O 1
#

InterPro domains:
  IPR004875 DDE superfamily endonuclease domain [PF03184] (18-158)
  IPR016166 FAD-binding domain, PCMH-type [PS51387] (260-453)
  IPR016169 FAD-binding, type PCMH, subdomain 2 [G3DSA:3.30.465.10] (312-453)
  IPR036318 FAD-binding, type PCMH-like superfamily [SSF56176] (318-452)
  IPR040165 Delta(24)-sterol reductase [PTHR10801] (276-454)

Organism: Aphanomyces astaci (NCBI:txid112090)

pLDDT: mean 71.93, std 18.63, range [30.56, 93.88]

Radius of gyration: 32.99 Å; chains: 1; bounding box: 76×53×94 Å

Foldseek 3Di:
DDQDDPDPDGDPPDDDDLFDKDWDWDADPVRPDTDAIAIEGADCDDVVCVPDHCVSVPHHYDYDNSNDQALVNQLVVQVVVLVVCVVVVAADEAEDEPDRSNDHDPPRDGDRYDYDYDDPPCCCPPPVCNVPVVVVVVVVVVVVVVVVVVVVVVVVVVDDPPPPDDDPDDPPPDDDDDDQDADPVRDRDDDDDPDPVVVCCVVVVVVCCVPPVVVVVVVVVVVVVVVVVVVCCVQVPPVCLVVLLVVLCVVVVPDPDDDDPDDQPVSLVSLLLLLLVLLQVCVVVVVPFWEWAQDAPVLFPFPDHPPVSVVHHHGYRRFADFRDQDPPVQKTKGFQQHFLLNQCVVAVVVQKDALARDPDRSATQADIATADDDDPVVVPGGQGHQQQHFADDPSCVPQNGQLSQWAKWWWQFSNSDIDIDGCVRPVVVSVCRHPCSRNGGDTSMIMGGMDGDDD

Secondary structure (DSSP, 8-state):
-----S-SSPPTT-PPP----EEEEEE-TTSS-EEEEEEEES-SS-GGGTT--TTTTTS-EEE-TTS---HHHHHHHHHHHHHHHHHTT--EEEEE-S-GGGSPPTT---SSEEEEEPPTT-HHHH-HIIIIIHHHHHHHHHHHHHHHHHHHHHHHHTT--S-TT-------S----------TT---PPPPPSSHHHHHHHHTHHHHIIIIIHHHHHHHHHHHHHHHHHHHHHHH-GGGHHHHHHHHHHHHT--TTS---SSSHHHHHHHHHHHHHHHHHHHHTT--S-EEE---GGGSSSSS--GGGGTSEEE------EEEEETTTTEEEE-TT-BHHHHHHHHGGGTEEESS--S-TT-BSS---EES---GGGTSSS---TTTTT---TTHHHH-SGGGGEEEEEEE-TTS-EEEEESSSSHHHHHHSTTSTTSS-EEEEEEEEEEEPP-

=== Feature glossary ===
Legend for the data blocks above and below:

— What the protein is —

The amino-acid sequence is the protein's primary structure: the linear order of residues from the N-terminus to the C-terminus, written in one-letter code. Everything else here — the 3D coordinates, the secondary structure, the domain annotations — is ultimately a consequence of this string.

Functional annotations link the protein to curated databases. InterPro entries identify conserved domains and families by matching the sequence against member-database signatures (Pfam, PROSITE, CDD, …). Gene Ontology (GO) terms describe molecular function, biological process, and cellular component in a controlled vocabulary. CATH places the structure in a hierarchical fold classification (Class/Architecture/Topology/Homologous-superfamily). The organism is the source species.

— Where its atoms are —

Atomic coordinates in PDBx/mmCIF format — the same representation the Protein Data Bank distributes. Each line of the _atom_site loop places one backbone atom in Cartesian space (units: ångströms, origin: arbitrary).

The six renders are orthographic views along the three Cartesian axes in both directions. Representation (cartoon, sticks, or surface) and color scheme (sequence-rainbow or by-chain) vary across proteins so the training set covers all the common visualization conventions.

— Local backbone conformation —

Eight-state secondary structure (DSSP): H is the canonical α-helix, G the tighter 3₁₀-helix, I the wider π-helix; E/B are β-structure, T and S are turns and bends, and '-' is everything else. DSSP derives these from the pattern of main-chain N–H···O=C hydrogen bonds, not from the sequence.

Three-state secondary structure (P-SEA) collapses the eight DSSP classes into helix (a), strand (b), and coil (c). P-SEA assigns these from Cα geometry alone — distances and angles — without requiring backbone oxygens, so it works on any Cα trace.

φ (phi) and ψ (psi) are the two rotatable backbone dihedrals per residue: φ is the C(i-1)–N–Cα–C torsion, ψ is the N–Cα–C–N(i+1) torsion, both in degrees on (−180°, 180°]. α-helical residues cluster near (−60°, −45°); β-strand residues near (−120°, +130°). A Ramachandran plot is simply a scatter of (φ, ψ) for every residue.

— Global shape and packing —

The geometric summary reports three shape descriptors. Rg (radius of gyration) measures how spread out the Cα atoms are about their centre of mass; compact globular proteins have small Rg, elongated or unfolded ones large. Cα contacts (<8 Å, |i−j|>4) count long-range residue pairs in spatial proximity — high for tightly packed folds, near zero for rods or random coil. The bounding-box extents give the protein's footprint along x, y, z in Å.

SASA measures how much of the protein is reachable by solvent. It is computed by rolling a water-sized probe over the atomic surface and summing the exposed area (Å²). Per-residue SASA distinguishes core (buried, low SASA) from surface (exposed, high SASA) residues; total SASA is a whole-molecule size measure.

Plot images: a contact map (which residues are close in 3D, as an N×N binary image), a Ramachandran scatter (backbone torsion angles, revealing secondary-structure composition at a glance), and — for AlphaFold structures — a PAE heatmap (pairwise prediction confidence).

— Structural neighborhood —

A 3Di character summarizes, for each residue, the relative orientation of the Cα frame of its nearest spatial neighbor. Because it encodes fold topology rather than chemistry, 3Di alignments detect remote structural similarity that sequence alignment misses.

The Foldseek neighbor list gives the closest experimentally determined structures in the PDB, ranked by structural alignment. TM-score near 1 means near-identical fold; near 0.3 means only rough topology match. This is how one finds what a novel AlphaFold prediction most resembles in the solved-structure universe.

— Confidence and disorder —

For AlphaFold models, the B-factor field carries pLDDT — the model's own estimate of local accuracy on a 0–100 scale. Regions with pLDDT<50 should be treated as essentially unmodeled; they often correspond to intrinsically disordered segments.

Crystallographic B-factors measure how much each atom's electron density is smeared out, in Å². They rise in mobile loops and surface residues and fall in the buried interior. In AlphaFold models this column is repurposed to hold pLDDT instead.

Predicted Aligned Error (PAE) is an AlphaFold confidence matrix: entry (i, j) is the expected error in the position of residue j, in ångströms, when the prediction is superimposed on the true structure at residue i. Low PAE within a block of residues means that block is internally rigid and well-predicted; high PAE between two blocks means their relative placement is uncertain even if each block individually is confident.